Protein AF-0000000070210911 (afdb_homodimer)

Organism: Alternaria alternata (NCBI:txid5599)

InterPro domains:
  IPR029063 S-adenosyl-L-methionine-dependent methyltransferase superfamily [G3DSA:3.40.50.150] (31-317)
  IPR029063 S-adenosyl-L-methionine-dependent methyltransferase superfamily [SSF53335] (9-280)

Solvent-accessible surface area (backbone atoms only — not comparable to full-atom values): 33868 Å² total; per-residue (Å²): 145,77,88,82,74,92,71,76,74,77,74,77,53,94,52,62,47,37,63,28,56,72,50,54,64,66,78,49,45,55,60,80,58,71,30,37,58,71,68,83,62,98,76,73,50,62,48,37,16,32,48,42,33,52,49,52,37,40,43,73,66,55,35,60,65,58,76,82,57,78,90,68,38,23,24,36,40,33,36,48,44,51,46,26,50,64,54,45,65,44,70,42,96,58,71,88,49,80,41,41,58,76,46,59,68,88,62,78,57,55,60,72,51,35,27,38,38,32,22,18,65,45,61,65,22,35,52,52,18,50,57,54,56,66,66,46,75,74,57,89,82,48,46,81,46,79,43,70,39,60,56,34,39,68,89,72,56,50,69,68,60,52,50,52,50,51,54,36,57,73,68,35,75,40,40,37,35,38,24,62,59,38,43,43,48,20,60,77,28,43,56,63,31,53,44,42,33,46,73,73,61,63,21,25,40,36,24,34,41,56,23,32,32,89,78,50,46,71,68,55,49,53,51,46,50,54,52,32,54,75,68,58,22,38,68,76,33,56,40,29,66,66,56,49,51,50,50,44,39,68,68,63,36,47,73,90,40,48,46,78,44,79,48,36,85,27,22,29,41,53,39,20,51,49,47,53,51,50,29,56,48,34,40,58,26,70,47,60,60,67,76,52,52,58,53,28,53,50,27,38,50,30,41,73,69,48,44,48,34,37,28,37,40,29,37,44,115,136,84,86,82,72,92,69,76,73,78,75,76,53,94,54,62,48,37,64,28,56,74,51,54,66,66,77,48,46,55,60,82,57,70,30,36,58,71,68,88,61,97,77,73,49,62,47,38,16,30,47,42,34,53,49,51,38,40,44,74,66,55,36,60,64,56,76,84,57,77,90,68,36,24,25,36,40,32,35,49,42,49,46,27,50,66,55,45,64,45,68,43,96,59,71,87,49,77,40,41,58,76,46,59,67,88,60,81,56,55,59,73,51,35,27,37,38,32,22,18,65,46,58,65,24,34,51,51,18,49,57,52,56,66,66,45,76,74,57,90,81,48,46,80,46,79,43,69,39,61,57,35,37,67,89,71,56,51,71,68,58,52,49,52,51,50,54,37,56,75,68,32,75,40,39,37,36,37,26,62,60,38,43,42,48,21,58,77,28,42,55,63,32,52,43,42,33,44,74,74,59,63,20,24,40,36,22,33,41,56,23,32,32,89,79,50,46,71,69,56,48,54,52,47,49,55,53,32,53,74,69,57,23,37,67,76,31,55,41,30,65,67,55,50,52,52,49,44,40,69,69,63,38,47,72,91,40,48,47,75,44,79,47,33,86,27,22,29,40,56,40,20,52,48,46,52,51,50,29,54,47,34,39,59,27,71,48,58,59,65,75,51,52,59,53,29,54,50,26,38,50,30,42,73,68,47,44,47,36,36,29,36,41,28,36,44,115

Nearest PDB structures (foldseek):
  3bus-assembly1_A  TM=7.664E-01  e=2.076E-11  Lentzea aerocolonigenes
  6uvq-assembly1_A  TM=7.081E-01  e=3.014E-11  Actinomadura melliaura
  3bus-assembly2_B  TM=7.589E-01  e=3.847E-10  Lentzea aerocolonigenes
  5x7f-assembly1_A-2  TM=4.694E-01  e=1.657E-02  Mycobacterium tuberculosis H37Rv
  7yuy-assembly1_F  TM=3.866E-01  e=3.056E+00  Saccharomyces cerevisiae

Radius of gyration: 30.62 Å; Cα contacts (8 Å, |Δi|>4): 1128; chains: 2; bounding box: 69×86×71 Å

Sequence (634 aa):
MKRTQRNEKEKASIYGLQHGRLHLQVPTAMWMNMGYWKSPPASKTLSEACRDLLKAVLAEAGFSNDEGQPQRRRFLLDLGFGCGDQTIYLMSKEPIRACDKDWWDERERCATFDHYIGITKDESQARFASERVEEFKHNKGSTISLFCADASKPTSWNGGLQNSIRLARASSDERWVLALDTAYHFSPSRWPIIEHAYSELEANYMGFDLCLSPTATWTQKTMLRLLTALMGAPWANFSTPQEYRSKLEHVGYKSEAITITDISEHVFAPLALFLTEQDSRLKMVGLGIGRFGVAKTMFSWWGRTGVMRGVIVVAKKMKRTQRNEKEKASIYGLQHGRLHLQVPTAMWMNMGYWKSPPASKTLSEACRDLLKAVLAEAGFSNDEGQPQRRRFLLDLGFGCGDQTIYLMSKEPIRACDKDWWDERERCATFDHYIGITKDESQARFASERVEEFKHNKGSTISLFCADASKPTSWNGGLQNSIRLARASSDERWVLALDTAYHFSPSRWPIIEHAYSELEANYMGFDLCLSPTATWTQKTMLRLLTALMGAPWANFSTPQEYRSKLEHVGYKSEAITITDISEHVFAPLALFLTEQDSRLKMVGLGIGRFGVAKTMFSWWGRTGVMRGVIVVAKK

Secondary structure (DSSP, 8-state):
-------------SSTTGGGGGG---S-----S-----SSPTT--HHHHHHHHHHHHHHHHT-TT-TTS----EEEEEE--TTSHHHHHHH-SS-SSGGGGGT----TT----SEEEEEES-HHHHHHHHHHHHTS---TT-EEEEEES-TT-GGG--HHHHHHHHHHHHT-SEEEEEEES-GGG-SS-SHHHHHHHHHTS--EEEEEEEEE-TT--HHHHHHHHHHHHHTT--GGG---HHHHHHHHHHHT--GGGEEEEE-GGGTHHHHHHHHHHHHHHHHHTT---TTHHHHHHHHHHHHHH--EEEEEEEE--/-------------SSTTGGGGGG---S-----S-----SPPTT--HHHHHHHHHHHHHHHHT-TT-TTS----EEEEEE--TTSHHHHHHH-SS-SSGGGGGT----TT----SEEEEEES-HHHHHHHHHHHHTS---TT-EEEEEES-TT-GGG--HHHHHHHHHHHHT-SEEEEEEES-GGG-SS-SHHHHHHHHHTS--EEEEEEEEE-TT--HHHHHHHHHHHHHTT--GGG---HHHHHHHHHHHT--GGGEEEEE-GGGTHHHHHHHHHHHHHHHHHTT---TTHHHHHHHHHHHHHH--EEEEEEEE--

pLDDT: mean 89.81, std 15.55, range [26.17, 98.88]

Foldseek 3Di:
DPCPDCPPDPPDPPQQQQCVVVVDDPPADDDDALFFFPDDDPDDDRLQRLVVLVVVQCVVQPQQPPPPPDDFAEAEEEEACFLQLVVCQAAPCDDLDPNNVSRDDNCNRHHHHLEYEYEHADPVSQVNNVVSVVSDPHDPRHDYHYDHDQLQCPVPDDPVSVVSLVVSLVPGDAYEYEDERPQQLHPPHNLSNVLCCCPVSVHKYKYKDKEFDPPADPVRLVVVCVVCVVVNGHSVHHHHPVVVLVSNVVSPFDSVQKDKAWSLQRGQCVSLVNQVVVQVVQVSNPGGPPPCVVVSVVSNVCNVPVRMTIIIIITHD/DCPVDDPPDPPDDPQQQQCVVVVDDPPADDDDALFFFPDDDPDDDPLQRLVVLVVVQCVVQPQQPPPPPDPFAEAEEEEACFLCLVVCQAAPCDDLDPNNVSRDDNCNRHHHHLEYEYEHADPVSQVNNVVSVVSDPHDPRHDYHYDHDQLQCPVPDDPVSVVSLVVSLVPGDAYEYEDERPQQLHPPHNLSNVLCCCPPSVHKYKYKDKEFDPPADPVRLVVVCVVCVVVNGHSVHHHHPVVVLVSNVVSPFDSVQKDKAWSLQRGQCVSLVNQVVQQVVQVSNPGGPPPCVVVSVVSNVCNVPVRMTIIIIITHD

Structure (mmCIF, N/CA/C/O backbone):
data_AF-0000000070210911-model_v1
#
loop_
_entity.id
_entity.type
_entity.pdbx_description
1 polymer 'Methyltransferase domain-containing protein'
#
loop_
_atom_site.group_PDB
_atom_site.id
_atom_site.type_symbol
_atom_site.label_atom_id
_atom_site.label_alt_id
_atom_site.label_comp_id
_atom_site.label_asym_id
_atom_site.label_entity_id
_atom_site.label_seq_id
_atom_site.pdbx_PDB_ins_code
_atom_site.Cartn_x
_atom_site.Cartn_y
_atom_site.Cartn_z
_atom_site.occupancy
_atom_site.B_iso_or_equiv
_atom_site.auth_seq_id
_atom_site.auth_comp_id
_atom_site.auth_asym_id
_atom_site.auth_atom_id
_atom_site.pdbx_PDB_model_num
ATOM 1 N N . MET A 1 1 ? 38.5 8.031 31.875 1 26.17 1 MET A N 1
ATOM 2 C CA . MET A 1 1 ? 37.688 6.957 32.406 1 26.17 1 MET A CA 1
ATOM 3 C C . MET A 1 1 ? 36.188 7.289 32.281 1 26.17 1 MET A C 1
ATOM 5 O O . MET A 1 1 ? 35.344 6.594 32.844 1 26.17 1 MET A O 1
ATOM 9 N N . LYS A 1 2 ? 35.844 8.539 31.906 1 26.56 2 LYS A N 1
ATOM 10 C CA . LYS A 1 2 ? 34.875 9.617 32.062 1 26.56 2 LYS A CA 1
ATOM 11 C C . LYS A 1 2 ? 33.562 9.312 31.344 1 26.56 2 LYS A C 1
ATOM 13 O O . LYS A 1 2 ? 32.562 9.977 31.578 1 26.56 2 LYS A O 1
ATOM 18 N N . ARG A 1 3 ? 33.531 8.883 29.922 1 28.56 3 ARG A N 1
ATOM 19 C CA . ARG A 1 3 ? 32.656 9.016 28.766 1 28.56 3 ARG A CA 1
ATOM 20 C C . ARG A 1 3 ? 31.406 8.18 28.938 1 28.56 3 ARG A C 1
ATOM 22 O O . ARG A 1 3 ? 31.422 6.965 28.719 1 28.56 3 ARG A O 1
ATOM 29 N N . THR A 1 4 ? 30.562 8.273 29.984 1 31.56 4 THR A N 1
ATOM 30 C CA . THR A 1 4 ? 29.25 8.031 30.594 1 31.56 4 THR A CA 1
ATOM 31 C C . THR A 1 4 ? 28.141 8.258 29.578 1 31.56 4 THR A C 1
ATOM 33 O O . THR A 1 4 ? 27.781 9.406 29.281 1 31.56 4 THR A O 1
ATOM 36 N N . GLN A 1 5 ? 28.047 7.766 28.203 1 28.34 5 GLN A N 1
ATOM 37 C CA . GLN A 1 5 ? 27.578 8 26.844 1 28.34 5 GLN A CA 1
ATOM 38 C C . GLN A 1 5 ? 26.047 8.117 26.812 1 28.34 5 GLN A C 1
ATOM 40 O O . GLN A 1 5 ? 25.359 7.609 27.703 1 28.34 5 GLN A O 1
ATOM 45 N N . ARG A 1 6 ? 25.328 8.883 25.75 1 29.08 6 ARG A N 1
ATOM 46 C CA . ARG A 1 6 ? 24.078 9.531 25.344 1 29.08 6 ARG A CA 1
ATOM 47 C C . ARG A 1 6 ? 22.953 8.508 25.234 1 29.08 6 ARG A C 1
ATOM 49 O O . ARG A 1 6 ? 22.906 7.73 24.281 1 29.08 6 ARG A O 1
ATOM 56 N N . ASN A 1 7 ? 22.562 7.758 26.203 1 30.14 7 ASN A N 1
ATOM 57 C CA . ASN A 1 7 ? 21.391 6.922 26.484 1 30.14 7 ASN A CA 1
ATOM 58 C C . ASN A 1 7 ? 20.094 7.652 26.188 1 30.14 7 ASN A C 1
ATOM 60 O O . ASN A 1 7 ? 19.047 7.324 26.75 1 30.14 7 ASN A O 1
ATOM 64 N N . GLU A 1 8 ? 20.172 8.984 25.844 1 28.38 8 GLU A N 1
ATOM 65 C CA . GLU A 1 8 ? 18.922 9.719 25.734 1 28.38 8 GLU A CA 1
ATOM 66 C C . GLU A 1 8 ? 17.906 8.953 24.906 1 28.38 8 GLU A C 1
ATOM 68 O O . GLU A 1 8 ? 18.156 8.633 23.734 1 28.38 8 GLU A O 1
ATOM 73 N N . LYS A 1 9 ? 17.094 8.172 25.438 1 34.72 9 LYS A N 1
ATOM 74 C CA . LYS A 1 9 ? 15.852 7.539 25.016 1 34.72 9 LYS A CA 1
ATOM 75 C C . LYS A 1 9 ? 15.117 8.406 24 1 34.72 9 LYS A C 1
ATOM 77 O O . LYS A 1 9 ? 14.734 9.539 24.297 1 34.72 9 LYS A O 1
ATOM 82 N N . GLU A 1 10 ? 15.391 8.516 22.672 1 33.06 10 GLU A N 1
ATOM 83 C CA . GLU A 1 10 ? 14.609 8.977 21.531 1 33.06 10 GLU A CA 1
ATOM 84 C C . GLU A 1 10 ? 13.109 8.859 21.812 1 33.06 10 GLU A C 1
ATOM 86 O O . GLU A 1 10 ? 12.57 7.758 21.891 1 33.06 10 GLU A O 1
ATOM 91 N N . LYS A 1 11 ? 12.484 9.531 22.594 1 37.16 11 LYS A N 1
ATOM 92 C CA . LYS A 1 11 ? 11.047 9.664 22.812 1 37.16 11 LYS A CA 1
ATOM 93 C C . LYS A 1 11 ? 10.273 9.469 21.516 1 37.16 11 LYS A C 1
ATOM 95 O O . LYS A 1 11 ? 10.453 10.227 20.547 1 37.16 11 LYS A O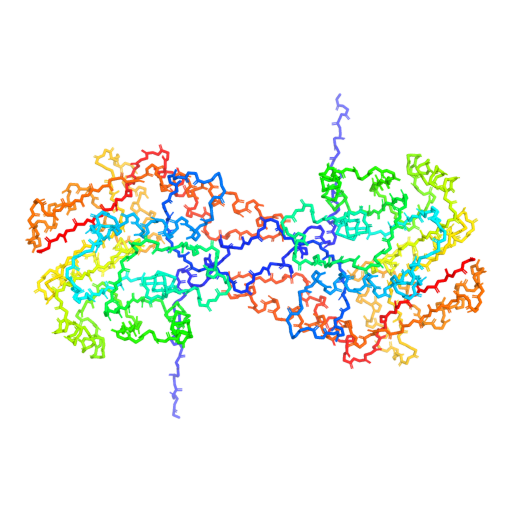 1
ATOM 100 N N . ALA A 1 12 ? 9.773 8.289 21.266 1 41.09 12 ALA A N 1
ATOM 101 C CA . ALA A 1 12 ? 8.93 7.707 20.219 1 41.09 12 ALA A CA 1
ATOM 102 C C . ALA A 1 12 ? 7.875 8.703 19.75 1 41.09 12 ALA A C 1
ATOM 104 O O . ALA A 1 12 ? 7.047 9.156 20.531 1 41.09 12 ALA A O 1
ATOM 105 N N . SER A 1 13 ? 8.117 9.625 18.906 1 50.22 13 SER A N 1
ATOM 106 C CA . SER A 1 13 ? 7.141 10.523 18.297 1 50.22 13 SER A CA 1
ATOM 107 C C . SER A 1 13 ? 5.809 9.812 18.062 1 50.22 13 SER A C 1
ATOM 109 O O . SER A 1 13 ? 5.773 8.602 17.828 1 50.22 13 SER A O 1
ATOM 111 N N . ILE A 1 14 ? 4.688 10.211 18.625 1 44.97 14 ILE A N 1
ATOM 112 C CA . ILE A 1 14 ? 3.322 9.703 18.531 1 44.97 14 ILE A CA 1
ATOM 113 C C . ILE A 1 14 ? 3.068 9.156 17.125 1 44.97 14 ILE A C 1
ATOM 115 O O . ILE A 1 14 ? 2.424 8.117 16.969 1 44.97 14 ILE A O 1
ATOM 119 N N . TYR A 1 15 ? 3.553 9.781 16.078 1 58.12 15 TYR A N 1
ATOM 120 C CA . TYR A 1 15 ? 3.197 9.312 14.75 1 58.12 15 TYR A CA 1
ATOM 121 C C . TYR A 1 15 ? 4.41 8.734 14.031 1 58.12 15 TYR A C 1
ATOM 123 O O . TYR A 1 15 ? 4.316 7.691 13.383 1 58.12 15 TYR A O 1
ATOM 131 N N . GLY A 1 16 ? 5.578 9.219 14.43 1 77.5 16 GLY A N 1
ATOM 132 C CA . GLY A 1 16 ? 6.68 8.883 13.539 1 77.5 16 GLY A CA 1
ATOM 133 C C . GLY A 1 16 ? 6.281 8.867 12.07 1 77.5 16 GLY A C 1
ATOM 134 O O . GLY A 1 16 ? 5.801 9.867 11.539 1 77.5 16 GLY A O 1
ATOM 135 N N . LEU A 1 17 ? 6.469 7.848 11.359 1 90.38 17 LEU A N 1
ATOM 136 C CA . LEU A 1 17 ? 6.094 7.727 9.953 1 90.38 17 LEU A CA 1
ATOM 137 C C . LEU A 1 17 ? 5.02 6.66 9.766 1 90.38 17 LEU A C 1
ATOM 139 O O . LEU A 1 17 ? 4.66 6.324 8.641 1 90.38 17 LEU A O 1
ATOM 143 N N . GLN A 1 18 ? 4.406 6.23 10.891 1 92.69 18 GLN A N 1
ATOM 144 C CA . GLN A 1 18 ? 3.516 5.078 10.859 1 92.69 18 GLN A CA 1
ATOM 145 C C . GLN A 1 18 ? 2.188 5.43 10.195 1 92.69 18 GLN A C 1
ATOM 147 O O . GLN A 1 18 ? 1.46 4.543 9.742 1 92.69 18 GLN A O 1
ATOM 152 N N . HIS A 1 19 ? 1.897 6.758 10.188 1 94.62 19 HIS A N 1
ATOM 153 C CA . HIS A 1 19 ? 0.645 7.156 9.555 1 94.62 19 HIS A CA 1
ATOM 154 C C . HIS A 1 19 ? 0.667 6.867 8.055 1 94.62 19 HIS A C 1
ATOM 156 O O . HIS A 1 19 ? -0.377 6.887 7.402 1 94.62 19 HIS A O 1
ATOM 162 N N . GLY A 1 20 ? 1.852 6.551 7.488 1 95.25 20 GLY A N 1
ATOM 163 C CA . GLY A 1 20 ? 1.948 6.156 6.09 1 95.25 20 GLY A CA 1
ATOM 164 C C . GLY A 1 20 ? 1.041 4.992 5.734 1 95.25 20 GLY A C 1
ATOM 165 O O . GLY A 1 20 ? 0.605 4.867 4.59 1 95.25 20 GLY A O 1
ATOM 166 N N . ARG A 1 21 ? 0.729 4.102 6.73 1 95.75 21 ARG A N 1
ATOM 167 C CA . ARG A 1 21 ? -0.113 2.938 6.484 1 95.75 21 ARG A CA 1
ATOM 168 C C . ARG A 1 21 ? -1.522 3.354 6.078 1 95.75 21 ARG A C 1
ATOM 170 O O . ARG A 1 21 ? -2.219 2.613 5.383 1 95.75 21 ARG A O 1
ATOM 177 N N . LEU A 1 22 ? -1.901 4.59 6.457 1 96.62 22 LEU A N 1
ATOM 178 C CA . LEU A 1 22 ? -3.234 5.082 6.125 1 96.62 22 LEU A CA 1
ATOM 179 C C . LEU A 1 22 ? -3.32 5.461 4.652 1 96.62 22 LEU A C 1
ATOM 181 O O . LEU A 1 22 ? -4.414 5.664 4.121 1 96.62 22 LEU A O 1
ATOM 185 N N . HIS A 1 23 ? -2.174 5.555 3.979 1 96.75 23 HIS A N 1
ATOM 186 C CA . HIS A 1 23 ? -2.133 5.992 2.588 1 96.75 23 HIS A CA 1
ATOM 187 C C . HIS A 1 23 ? -1.908 4.812 1.646 1 96.75 23 HIS A C 1
ATOM 189 O O . HIS A 1 23 ? -1.918 4.98 0.424 1 96.75 23 HIS A O 1
ATOM 195 N N . LEU A 1 24 ? -1.696 3.602 2.207 1 95.88 24 LEU A N 1
ATOM 196 C CA . LEU A 1 24 ? -1.471 2.428 1.371 1 95.88 24 LEU A CA 1
ATOM 197 C C . LEU A 1 24 ? -2.707 2.107 0.538 1 95.88 24 LEU A C 1
ATOM 199 O O . LEU A 1 24 ? -3.834 2.199 1.03 1 95.88 24 LEU A O 1
ATOM 203 N N . GLN A 1 25 ? -2.42 1.71 -0.687 1 92.19 25 GLN A N 1
ATOM 204 C CA . GLN A 1 25 ? -3.52 1.431 -1.605 1 92.19 25 GLN A CA 1
ATOM 205 C C . GLN A 1 25 ? -3.799 -0.067 -1.69 1 92.19 25 GLN A C 1
ATOM 207 O O . GLN A 1 25 ? -2.898 -0.856 -1.983 1 92.19 25 GLN A O 1
ATOM 212 N N . VAL A 1 26 ? -4.988 -0.404 -1.419 1 91.75 26 VAL A N 1
ATOM 213 C CA . VAL A 1 26 ? -5.582 -1.729 -1.578 1 91.75 26 VAL A CA 1
ATOM 214 C C . VAL A 1 26 ? -6.934 -1.609 -2.279 1 91.75 26 VAL A C 1
ATOM 216 O O . VAL A 1 26 ? -7.734 -0.732 -1.95 1 91.75 26 VAL A O 1
ATOM 219 N N . PRO A 1 27 ? -7.238 -2.412 -3.33 1 91 27 PRO A N 1
ATOM 220 C CA . PRO A 1 27 ? -6.621 -3.693 -3.68 1 91 27 PRO A CA 1
ATOM 221 C C . PRO A 1 27 ? -5.309 -3.527 -4.441 1 91 27 PRO A C 1
ATOM 223 O O . PRO A 1 27 ? -5.105 -2.518 -5.121 1 91 27 PRO A O 1
ATOM 226 N N . THR A 1 28 ? -4.477 -4.496 -4.227 1 94.12 28 THR A N 1
ATOM 227 C CA . THR A 1 28 ? -3.203 -4.621 -4.926 1 94.12 28 THR A CA 1
ATOM 228 C C . THR A 1 28 ? -3.193 -5.863 -5.816 1 94.12 28 THR A C 1
ATOM 230 O O . THR A 1 28 ? -4.172 -6.613 -5.852 1 94.12 28 THR A O 1
ATOM 233 N N . ALA A 1 29 ? -2.135 -5.957 -6.684 1 94.75 29 ALA A N 1
ATOM 234 C CA . ALA A 1 29 ? -1.902 -7.246 -7.328 1 94.75 29 ALA A CA 1
ATOM 235 C C . ALA A 1 29 ? -1.839 -8.375 -6.301 1 94.75 29 ALA A C 1
ATOM 237 O O . ALA A 1 29 ? -1.51 -8.141 -5.137 1 94.75 29 ALA A O 1
ATOM 238 N N . MET A 1 30 ? -2.182 -9.516 -6.746 1 95.25 30 MET A N 1
ATOM 239 C CA . MET A 1 30 ? -2.232 -10.625 -5.805 1 95.25 30 MET A CA 1
ATOM 240 C C . MET A 1 30 ? -1.504 -11.844 -6.363 1 95.25 30 MET A C 1
ATOM 242 O O . MET A 1 30 ? -1.752 -12.977 -5.934 1 95.25 30 MET A O 1
ATOM 246 N N . TRP A 1 31 ? -0.707 -11.562 -7.359 1 94.38 31 TRP A N 1
ATOM 247 C CA . TRP A 1 31 ? 0.074 -12.641 -7.961 1 94.38 31 TRP A CA 1
ATOM 248 C C . TRP A 1 31 ? 1.099 -13.188 -6.969 1 94.38 31 TRP A C 1
ATOM 250 O O . TRP A 1 31 ? 1.78 -12.422 -6.285 1 94.38 31 TRP A O 1
ATOM 260 N N . MET A 1 32 ? 1.155 -14.539 -6.82 1 92.31 32 MET A N 1
ATOM 261 C CA . MET A 1 32 ? 2.121 -15.086 -5.871 1 92.31 32 MET A CA 1
ATOM 262 C C . MET A 1 32 ? 2.934 -16.203 -6.512 1 92.31 32 MET A C 1
ATOM 264 O O . MET A 1 32 ? 2.479 -17.359 -6.578 1 92.31 32 MET A O 1
ATOM 268 N N . ASN A 1 33 ? 4.004 -15.938 -7.016 1 95.69 33 ASN A N 1
ATOM 269 C CA . ASN A 1 33 ? 5.062 -16.844 -7.461 1 95.69 33 ASN A CA 1
ATOM 270 C C . ASN A 1 33 ? 6.445 -16.234 -7.211 1 95.69 33 ASN A C 1
ATOM 272 O O . ASN A 1 33 ? 6.562 -15.172 -6.605 1 95.69 33 ASN A O 1
ATOM 276 N N . MET A 1 34 ? 7.449 -16.953 -7.559 1 96.44 34 MET A N 1
ATOM 277 C CA . MET A 1 34 ? 8.812 -16.516 -7.266 1 96.44 34 MET A CA 1
ATOM 278 C C . MET A 1 34 ? 9.273 -15.477 -8.289 1 96.44 34 MET A C 1
ATOM 280 O O . MET A 1 34 ? 10.211 -14.719 -8.023 1 96.44 34 MET A O 1
ATOM 284 N N . GLY A 1 35 ? 8.656 -15.445 -9.453 1 96.75 35 GLY A N 1
ATOM 285 C CA . GLY A 1 35 ? 8.938 -14.406 -10.438 1 96.75 35 GLY A CA 1
ATOM 286 C C . GLY A 1 35 ? 10.188 -14.688 -11.258 1 96.75 35 GLY A C 1
ATOM 287 O O . GLY A 1 35 ? 11.023 -15.508 -10.867 1 96.75 35 GLY A O 1
ATOM 288 N N . TYR A 1 36 ? 10.266 -14.141 -12.406 1 96.81 36 TYR A N 1
ATOM 289 C CA . TYR A 1 36 ? 11.43 -14.078 -13.281 1 96.81 36 TYR A CA 1
ATOM 290 C C . TYR A 1 36 ? 12 -12.664 -13.328 1 96.81 36 TYR A C 1
ATOM 292 O O . TYR A 1 36 ? 11.375 -11.758 -13.891 1 96.81 36 TYR A O 1
ATOM 300 N N . TRP A 1 37 ? 13.242 -12.438 -12.812 1 96.06 37 TRP A N 1
ATOM 301 C CA . TRP A 1 37 ? 13.766 -11.109 -12.5 1 96.06 37 TRP A CA 1
ATOM 302 C C . TRP A 1 37 ? 14.867 -10.719 -13.477 1 96.06 37 TRP A C 1
ATOM 304 O O . TRP A 1 37 ? 15.656 -9.805 -13.203 1 96.06 37 TRP A O 1
ATOM 314 N N . LYS A 1 38 ? 15.352 -11.453 -14.555 1 87.06 38 LYS A N 1
ATOM 315 C CA . LYS A 1 38 ? 16.453 -11.211 -15.492 1 87.06 38 LYS A CA 1
ATOM 316 C C . LYS A 1 38 ? 16.406 -9.781 -16.016 1 87.06 38 LYS A C 1
ATOM 318 O O . LYS A 1 38 ? 17.453 -9.133 -16.125 1 87.06 38 LYS A O 1
ATOM 323 N N . SER A 1 39 ? 15.555 -9.211 -16.828 1 65.38 39 SER A N 1
ATOM 324 C CA . SER A 1 39 ? 15.672 -7.965 -17.578 1 65.38 39 SER A CA 1
ATOM 325 C C . SER A 1 39 ? 15.469 -6.754 -16.672 1 65.38 39 SER A C 1
ATOM 327 O O . SER A 1 39 ? 14.742 -6.824 -15.68 1 65.38 39 SER A O 1
ATOM 329 N N . PRO A 1 40 ? 16.312 -5.777 -17.141 1 56.41 40 PRO A N 1
ATOM 330 C CA . PRO A 1 40 ? 16.094 -4.449 -16.562 1 56.41 40 PRO A CA 1
ATOM 331 C C . PRO A 1 40 ? 14.641 -4 -16.625 1 56.41 40 PRO A C 1
ATOM 333 O O . PRO A 1 40 ? 13.859 -4.551 -17.391 1 56.41 40 PRO A O 1
ATOM 336 N N . PRO A 1 41 ? 14.219 -3.158 -15.789 1 53.38 41 PRO A N 1
ATOM 337 C CA . PRO A 1 41 ? 14.602 -2.016 -14.961 1 53.38 41 PRO A CA 1
ATOM 338 C C . PRO A 1 41 ? 14.984 -2.422 -13.539 1 53.38 41 PRO A C 1
ATOM 340 O O . PRO A 1 41 ? 14.602 -3.5 -13.078 1 53.38 41 PRO A O 1
ATOM 343 N N . ALA A 1 42 ? 15.891 -1.827 -13.031 1 51.44 42 ALA A N 1
ATOM 344 C CA . ALA A 1 42 ? 16.406 -1.815 -11.664 1 51.44 42 ALA A CA 1
ATOM 345 C C . ALA A 1 42 ? 15.273 -1.931 -10.648 1 51.44 42 ALA A C 1
ATOM 347 O O . ALA A 1 42 ? 15.461 -2.467 -9.555 1 51.44 42 ALA A O 1
ATOM 348 N N . SER A 1 43 ? 13.938 -1.632 -11.062 1 63.53 43 SER A N 1
ATOM 349 C CA . SER A 1 43 ? 12.906 -1.516 -10.031 1 63.53 43 SER A CA 1
ATOM 350 C C . SER A 1 43 ? 11.68 -2.346 -10.391 1 63.53 43 SER A C 1
ATOM 352 O O . SER A 1 43 ? 10.555 -1.855 -10.32 1 63.53 43 SER A O 1
ATOM 354 N N . LYS A 1 44 ? 11.828 -3.699 -10.648 1 86.06 44 LYS A N 1
ATOM 355 C CA . LYS A 1 44 ? 10.711 -4.574 -11 1 86.06 44 LYS A CA 1
ATOM 356 C C . LYS A 1 44 ? 9.875 -4.914 -9.766 1 86.06 44 LYS A C 1
ATOM 358 O O . LYS A 1 44 ? 10.414 -5.195 -8.695 1 86.06 44 LYS A O 1
ATOM 363 N N . THR A 1 45 ? 8.547 -4.762 -10.008 1 92.94 45 THR A N 1
ATOM 364 C CA . THR A 1 45 ? 7.641 -5.176 -8.945 1 92.94 45 THR A CA 1
ATOM 365 C C . THR A 1 45 ? 7.484 -6.695 -8.93 1 92.94 45 THR A C 1
ATOM 367 O O . THR A 1 45 ? 7.844 -7.371 -9.898 1 92.94 45 THR A O 1
ATOM 370 N N . LEU A 1 46 ? 7.043 -7.246 -7.906 1 96.06 46 LEU A N 1
ATOM 371 C CA . LEU A 1 46 ? 6.805 -8.68 -7.801 1 96.06 46 LEU A CA 1
ATOM 372 C C . LEU A 1 46 ? 5.805 -9.141 -8.859 1 96.06 46 LEU A C 1
ATOM 374 O O . LEU A 1 46 ? 6.004 -10.18 -9.5 1 96.06 46 LEU A O 1
ATOM 378 N N . SER A 1 47 ? 4.715 -8.375 -9.023 1 96.12 47 SER A N 1
ATOM 379 C CA . SER A 1 47 ? 3.701 -8.773 -9.992 1 96.12 47 SER A CA 1
ATOM 380 C C . SER A 1 47 ? 4.262 -8.781 -11.414 1 96.12 47 SER A C 1
ATOM 382 O O . SER A 1 47 ? 3.914 -9.648 -12.219 1 96.12 47 SER A O 1
ATOM 384 N N . GLU A 1 48 ? 5.109 -7.832 -11.742 1 94.69 48 GLU A N 1
ATOM 385 C CA . GLU A 1 48 ? 5.773 -7.836 -13.047 1 94.69 48 GLU A CA 1
ATOM 386 C C . GLU A 1 48 ? 6.66 -9.07 -13.203 1 94.69 48 GLU A C 1
ATOM 388 O O . GLU A 1 48 ? 6.699 -9.68 -14.273 1 94.69 48 GLU A O 1
ATOM 393 N N . ALA A 1 49 ? 7.414 -9.352 -12.156 1 96.19 49 ALA A N 1
ATOM 394 C CA . ALA A 1 49 ? 8.273 -10.531 -12.203 1 96.19 49 ALA A CA 1
ATOM 395 C C . ALA A 1 49 ? 7.449 -11.805 -12.391 1 96.19 49 ALA A C 1
ATOM 397 O O . ALA A 1 49 ? 7.859 -12.719 -13.109 1 96.19 49 ALA A O 1
ATOM 398 N N . CYS A 1 50 ? 6.309 -11.898 -11.688 1 96.5 50 CYS A N 1
ATOM 399 C CA . CYS A 1 50 ? 5.418 -13.047 -11.812 1 96.5 50 CYS A CA 1
ATOM 400 C C . CYS A 1 50 ? 4.891 -13.172 -13.234 1 96.5 50 CYS A C 1
ATOM 402 O O . CYS A 1 50 ? 4.875 -14.266 -13.805 1 96.5 50 CYS A O 1
ATOM 404 N N . ARG A 1 51 ? 4.477 -12.078 -13.82 1 95.31 51 ARG A N 1
ATOM 405 C CA . ARG A 1 51 ? 4.062 -12.055 -15.219 1 95.31 51 ARG A CA 1
ATOM 406 C C . ARG A 1 51 ? 5.18 -12.555 -16.125 1 95.31 51 ARG A C 1
ATOM 408 O O . ARG A 1 51 ? 4.945 -13.383 -17.016 1 95.31 51 ARG A O 1
ATOM 415 N N . ASP A 1 52 ? 6.344 -12.047 -15.867 1 94.56 52 ASP A N 1
ATOM 416 C CA . ASP A 1 52 ? 7.48 -12.406 -16.703 1 94.56 52 ASP A CA 1
ATOM 417 C C . ASP A 1 52 ? 7.816 -13.891 -16.578 1 94.56 52 ASP A C 1
ATOM 419 O O . ASP A 1 52 ? 8.273 -14.508 -17.547 1 94.56 52 ASP A O 1
ATOM 423 N N . LEU A 1 53 ? 7.617 -14.438 -15.398 1 96.38 53 LEU A N 1
ATOM 424 C CA . LEU A 1 53 ? 7.816 -15.875 -15.234 1 96.38 53 LEU A CA 1
ATOM 425 C C . LEU A 1 53 ? 6.836 -16.656 -16.109 1 96.38 53 LEU A C 1
ATOM 427 O O . LEU A 1 53 ? 7.227 -17.609 -16.781 1 96.38 53 LEU A O 1
ATOM 431 N N . LEU A 1 54 ? 5.562 -16.266 -16.094 1 96.38 54 LEU A N 1
ATOM 432 C CA . LEU A 1 54 ? 4.57 -16.906 -16.953 1 96.38 54 LEU A CA 1
ATOM 433 C C . LEU A 1 54 ? 4.969 -16.781 -18.422 1 96.38 54 LEU A C 1
ATOM 435 O O . LEU A 1 54 ? 4.922 -17.766 -19.156 1 96.38 54 LEU A O 1
ATOM 439 N N . LYS A 1 55 ? 5.418 -15.648 -18.797 1 94.75 55 LYS A N 1
ATOM 440 C CA . LYS A 1 55 ? 5.82 -15.414 -20.188 1 94.75 55 LYS A CA 1
ATOM 441 C C . LYS A 1 55 ? 7 -16.297 -20.562 1 94.75 55 LYS A C 1
ATOM 443 O O . LYS A 1 55 ? 7.066 -16.797 -21.688 1 94.75 55 LYS A O 1
ATOM 448 N N . ALA A 1 56 ? 7.918 -16.406 -19.641 1 94.88 56 ALA A N 1
ATOM 449 C CA . ALA A 1 56 ? 9.07 -17.266 -19.906 1 94.88 56 ALA A CA 1
ATOM 450 C C . ALA A 1 56 ? 8.641 -18.703 -20.125 1 94.88 56 ALA A C 1
ATOM 452 O O . ALA A 1 56 ? 9.148 -19.391 -21.031 1 94.88 56 ALA A O 1
ATOM 453 N N . VAL A 1 57 ? 7.711 -19.156 -19.359 1 97 57 VAL A N 1
ATOM 454 C CA . VAL A 1 57 ? 7.203 -20.516 -19.5 1 97 57 VAL A CA 1
ATOM 455 C C . VAL A 1 57 ? 6.492 -20.672 -20.844 1 97 57 VAL A C 1
ATOM 457 O O . VAL A 1 57 ? 6.723 -21.641 -21.562 1 97 57 VAL A O 1
ATOM 460 N N . LEU A 1 58 ? 5.664 -19.703 -21.188 1 95.75 58 LEU A N 1
ATOM 461 C CA . LEU A 1 58 ? 4.934 -19.75 -22.453 1 95.75 58 LEU A CA 1
ATOM 462 C C . LEU A 1 58 ? 5.895 -19.719 -23.641 1 95.75 58 LEU A C 1
ATOM 464 O O . LEU A 1 58 ? 5.695 -20.438 -24.625 1 95.75 58 LEU A O 1
ATOM 468 N N . ALA A 1 59 ? 6.891 -18.938 -23.5 1 93.94 59 ALA A N 1
ATOM 469 C CA . ALA A 1 59 ? 7.883 -18.859 -24.562 1 93.94 59 ALA A CA 1
ATOM 470 C C . ALA A 1 59 ? 8.578 -20.203 -24.766 1 93.94 59 ALA A C 1
ATOM 472 O O . ALA A 1 59 ? 8.734 -20.656 -25.906 1 93.94 59 ALA A O 1
ATOM 473 N N . GLU A 1 60 ? 8.984 -20.797 -23.688 1 95.44 60 GLU A N 1
ATOM 474 C CA . GLU A 1 60 ? 9.625 -22.109 -23.766 1 95.44 60 GLU A CA 1
ATOM 475 C C . GLU A 1 60 ? 8.688 -23.141 -24.359 1 95.44 60 GLU A C 1
ATOM 477 O O . GLU A 1 60 ? 9.125 -24.094 -25.016 1 95.44 60 GLU A O 1
ATOM 482 N N . ALA A 1 61 ? 7.379 -22.953 -24.062 1 95.69 61 ALA A N 1
ATOM 483 C CA . ALA A 1 61 ? 6.367 -23.875 -24.562 1 95.69 61 ALA A CA 1
ATOM 484 C C . ALA A 1 61 ? 6.074 -23.625 -26.031 1 95.69 61 ALA A C 1
ATOM 486 O O . ALA A 1 61 ? 5.352 -24.406 -26.672 1 95.69 61 ALA A O 1
ATOM 487 N N . GLY A 1 62 ? 6.5 -22.5 -26.641 1 91.56 62 GLY A N 1
ATOM 488 C CA . GLY A 1 62 ? 6.395 -22.266 -28.078 1 91.56 62 GLY A CA 1
ATOM 489 C C . GLY A 1 62 ? 5.277 -21.312 -28.438 1 91.56 62 GLY A C 1
ATOM 490 O O . GLY A 1 62 ? 4.914 -21.188 -29.609 1 91.56 62 GLY A O 1
ATOM 491 N N . PHE A 1 63 ? 4.684 -20.594 -27.5 1 89.62 63 PHE A N 1
ATOM 492 C CA . PHE A 1 63 ? 3.561 -19.703 -27.766 1 89.62 63 PHE A CA 1
ATOM 493 C C . PHE A 1 63 ? 4.047 -18.375 -28.328 1 89.62 63 PHE A C 1
ATOM 495 O O . PHE A 1 63 ? 3.264 -17.609 -28.891 1 89.62 63 PHE A O 1
ATOM 502 N N . SER A 1 64 ? 5.191 -17.875 -28.156 1 72.81 64 SER A N 1
ATOM 503 C CA . SER A 1 64 ? 5.68 -16.578 -28.641 1 72.81 64 SER A CA 1
ATOM 504 C C . SER A 1 64 ? 5.617 -16.5 -30.156 1 72.81 64 SER A C 1
ATOM 506 O O . SER A 1 64 ? 5.582 -15.406 -30.734 1 72.81 64 SER A O 1
ATOM 508 N N . ASN A 1 65 ? 5.582 -17.453 -30.812 1 61.44 65 ASN A N 1
ATOM 509 C CA . ASN A 1 65 ? 5.68 -17.5 -32.281 1 61.44 65 ASN A CA 1
ATOM 510 C C . ASN A 1 65 ? 4.344 -17.875 -32.906 1 61.44 65 ASN A C 1
ATOM 512 O O . ASN A 1 65 ? 4.297 -18.266 -34.094 1 61.44 65 ASN A O 1
ATOM 516 N N . ASP A 1 66 ? 3.316 -17.734 -32.188 1 58.28 66 ASP A N 1
ATOM 517 C CA . ASP A 1 66 ? 2.047 -18.266 -32.688 1 58.28 66 ASP A CA 1
ATOM 518 C C . ASP A 1 66 ? 1.461 -17.359 -33.781 1 58.28 66 ASP A C 1
ATOM 520 O O . ASP A 1 66 ? 0.343 -17.594 -34.25 1 58.28 66 ASP A O 1
ATOM 524 N N . GLU A 1 67 ? 2.293 -16.391 -34.281 1 52.72 67 GLU A N 1
ATOM 525 C CA . GLU A 1 67 ? 1.789 -15.594 -35.406 1 52.72 67 GLU A CA 1
ATOM 526 C C . GLU A 1 67 ? 1.595 -16.453 -36.656 1 52.72 67 GLU A C 1
ATOM 528 O O . GLU A 1 67 ? 2.494 -17.203 -37.031 1 52.72 67 GLU A O 1
ATOM 533 N N . GLY A 1 68 ? 0.377 -16.672 -37.188 1 52.44 68 GLY A N 1
ATOM 534 C CA . GLY A 1 68 ? 0.122 -17.188 -38.531 1 52.44 68 GLY A CA 1
ATOM 535 C C . GLY A 1 68 ? -0.456 -18.594 -38.5 1 52.44 68 GLY A C 1
ATOM 536 O O . GLY A 1 68 ? -0.689 -19.188 -39.562 1 52.44 68 GLY A O 1
ATOM 537 N N . GLN A 1 69 ? -0.283 -19.312 -37.344 1 53.94 69 GLN A N 1
ATOM 538 C CA . GLN A 1 69 ? -0.78 -20.672 -37.469 1 53.94 69 GLN A CA 1
ATOM 539 C C . GLN A 1 69 ? -2.305 -20.703 -37.438 1 53.94 69 GLN A C 1
ATOM 541 O O . GLN A 1 69 ? -2.943 -19.828 -36.875 1 53.94 69 GLN A O 1
ATOM 546 N N . PRO A 1 70 ? -2.785 -21.516 -38.375 1 56.97 70 PRO A N 1
ATOM 547 C CA . PRO A 1 70 ? -4.242 -21.672 -38.344 1 56.97 70 PRO A CA 1
ATOM 548 C C . PRO A 1 70 ? -4.801 -21.75 -36.938 1 56.97 70 PRO A C 1
ATOM 550 O O . PRO A 1 70 ? -4.113 -22.203 -36 1 56.97 70 PRO A O 1
ATOM 553 N N . GLN A 1 71 ? -5.914 -21.109 -36.594 1 66.62 71 GLN A N 1
ATOM 554 C CA . GLN A 1 71 ? -6.555 -20.828 -35.312 1 66.62 71 GLN A CA 1
ATOM 555 C C . GLN A 1 71 ? -6.871 -22.125 -34.562 1 66.62 71 GLN A C 1
ATOM 557 O O . GLN A 1 71 ? -7.898 -22.766 -34.844 1 66.62 71 GLN A O 1
ATOM 562 N N . ARG A 1 72 ? -5.836 -22.859 -33.969 1 84.44 72 ARG A N 1
ATOM 563 C CA . ARG A 1 72 ? -6.082 -24.016 -33.125 1 84.44 72 ARG A CA 1
ATOM 564 C C . ARG A 1 72 ? -6.797 -23.625 -31.844 1 84.44 72 ARG A C 1
ATOM 566 O O . ARG A 1 72 ? -6.449 -22.625 -31.219 1 84.44 72 ARG A O 1
ATOM 573 N N . ARG A 1 73 ? -7.883 -24.422 -31.688 1 92.25 73 ARG A N 1
ATOM 574 C CA . ARG A 1 73 ? -8.562 -24.25 -30.406 1 92.25 73 ARG A CA 1
ATOM 575 C C . ARG A 1 73 ? -7.758 -24.859 -29.281 1 92.25 73 ARG A C 1
ATOM 577 O O . ARG A 1 73 ? -7.34 -26.016 -29.359 1 92.25 73 ARG A O 1
ATOM 584 N N . ARG A 1 74 ? -7.551 -24.078 -28.297 1 94.62 74 ARG A N 1
ATOM 585 C CA . ARG A 1 74 ? -6.664 -24.516 -27.219 1 94.62 74 ARG A CA 1
ATOM 586 C C . ARG A 1 74 ? -7.406 -24.594 -25.891 1 94.62 74 ARG A C 1
ATOM 588 O O . ARG A 1 74 ? -8.219 -23.719 -25.578 1 94.62 74 ARG A O 1
ATOM 595 N N . PHE A 1 75 ? -7.102 -25.719 -25.234 1 97.31 75 PHE A N 1
ATOM 596 C CA . PHE A 1 75 ? -7.578 -25.938 -23.875 1 97.31 75 PHE A CA 1
ATOM 597 C C . PHE A 1 75 ? -6.426 -25.875 -22.891 1 97.31 75 PHE A C 1
ATOM 599 O O . PHE A 1 75 ? -5.395 -26.516 -23.078 1 97.31 75 PHE A O 1
ATOM 606 N N . LEU A 1 76 ? -6.617 -25.016 -21.797 1 98.06 76 LEU A N 1
ATOM 607 C CA . LEU A 1 76 ? -5.629 -24.922 -20.734 1 98.06 76 LEU A CA 1
ATOM 608 C C . LEU A 1 76 ? -6.219 -25.375 -19.406 1 98.06 76 LEU A C 1
ATOM 610 O O . LEU A 1 76 ? -7.25 -24.859 -18.969 1 98.06 76 LEU A O 1
ATOM 614 N N . LEU A 1 77 ? -5.609 -26.391 -18.828 1 98.81 77 LEU A N 1
ATOM 615 C CA . LEU A 1 77 ? -5.832 -26.719 -17.422 1 98.81 77 LEU A CA 1
ATOM 616 C C . LEU A 1 77 ? -4.75 -26.094 -16.547 1 98.81 77 LEU A C 1
ATOM 618 O O . LEU A 1 77 ? -3.582 -26.5 -16.625 1 98.81 77 LEU A O 1
ATOM 622 N N . ASP A 1 78 ? -5.105 -25.125 -15.758 1 98.69 78 ASP A N 1
ATOM 623 C CA . ASP A 1 78 ? -4.188 -24.359 -14.93 1 98.69 78 ASP A CA 1
ATOM 624 C C . ASP A 1 78 ? -4.219 -24.844 -13.484 1 98.69 78 ASP A C 1
ATOM 626 O O . ASP A 1 78 ? -5.215 -24.656 -12.773 1 98.69 78 ASP A O 1
ATOM 630 N N . LEU A 1 79 ? -3.117 -25.438 -13.047 1 98.69 79 LEU A N 1
ATOM 631 C CA . LEU A 1 79 ? -3.023 -26.031 -11.719 1 98.69 79 LEU A CA 1
ATOM 632 C C . LEU A 1 79 ? -2.465 -25.031 -10.711 1 98.69 79 LEU A C 1
ATOM 634 O O . LEU A 1 79 ? -1.271 -24.719 -10.734 1 98.69 79 LEU A O 1
ATOM 638 N N . GLY A 1 80 ? -3.281 -24.547 -9.82 1 97.5 80 GLY A N 1
ATOM 639 C CA . GLY A 1 80 ? -2.855 -23.578 -8.828 1 97.5 80 GLY A CA 1
ATOM 640 C C . GLY A 1 80 ? -2.883 -22.141 -9.344 1 97.5 80 GLY A C 1
ATOM 641 O O . GLY A 1 80 ? -1.86 -21.453 -9.336 1 97.5 80 GLY A O 1
ATOM 642 N N . PHE A 1 81 ? -4.133 -21.719 -9.703 1 97.44 81 PHE A N 1
ATOM 643 C CA . PHE A 1 81 ? -4.23 -20.391 -10.32 1 97.44 81 PHE A CA 1
ATOM 644 C C . PHE A 1 81 ? -4.188 -19.297 -9.266 1 97.44 81 PHE A C 1
ATOM 646 O O . PHE A 1 81 ? -4.137 -18.109 -9.594 1 97.44 81 PHE A O 1
ATOM 653 N N . GLY A 1 82 ? -4.199 -19.625 -7.977 1 96.44 82 GLY A N 1
ATOM 654 C CA . GLY A 1 82 ? -4.105 -18.656 -6.898 1 96.44 82 GLY A CA 1
ATOM 655 C C . GLY A 1 82 ? -5.203 -17.609 -6.941 1 96.44 82 GLY A C 1
ATOM 656 O O . GLY A 1 82 ? -6.387 -17.938 -7.016 1 96.44 82 GLY A O 1
ATOM 657 N N . CYS A 1 83 ? -4.809 -16.391 -6.93 1 96.06 83 CYS A N 1
ATOM 658 C CA . CYS A 1 83 ? -5.781 -15.305 -6.855 1 96.06 83 CYS A CA 1
ATOM 659 C C . CYS A 1 83 ? -6.234 -14.883 -8.25 1 96.06 83 CYS A C 1
ATOM 661 O O . CYS A 1 83 ? -6.883 -13.844 -8.406 1 96.06 83 CYS A O 1
ATOM 663 N N . GLY A 1 84 ? -5.832 -15.531 -9.258 1 95.88 84 GLY A N 1
ATOM 664 C CA . GLY A 1 84 ? -6.422 -15.375 -10.57 1 95.88 84 GLY A CA 1
ATOM 665 C C . GLY A 1 84 ? -5.684 -14.383 -11.445 1 95.88 84 GLY A C 1
ATOM 666 O O . GLY A 1 84 ? -6.133 -14.062 -12.547 1 95.88 84 GLY A O 1
ATOM 667 N N . ASP A 1 85 ? -4.5 -13.883 -11.023 1 96.06 85 ASP A N 1
ATOM 668 C CA . ASP A 1 85 ? -3.76 -12.922 -11.836 1 96.06 85 ASP A CA 1
ATOM 669 C C . ASP A 1 85 ? -3.328 -13.547 -13.164 1 96.06 85 ASP A C 1
ATOM 671 O O . ASP A 1 85 ? -3.465 -12.922 -14.219 1 96.06 85 ASP A O 1
ATOM 675 N N . GLN A 1 86 ? -2.838 -14.742 -13.141 1 95.75 86 GLN A N 1
ATOM 676 C CA . GLN A 1 86 ? -2.443 -15.398 -14.383 1 95.75 86 GLN A CA 1
ATOM 677 C C . GLN A 1 86 ? -3.66 -15.734 -15.242 1 95.75 86 GLN A C 1
ATOM 679 O O . GLN A 1 86 ? -3.58 -15.727 -16.469 1 95.75 86 GLN A O 1
ATOM 684 N N . THR A 1 87 ? -4.801 -16.031 -14.609 1 95.25 87 THR A N 1
ATOM 685 C CA . THR A 1 87 ? -6.047 -16.25 -15.344 1 95.25 87 THR A CA 1
ATOM 686 C C . THR A 1 87 ? -6.414 -15.008 -16.156 1 95.25 87 THR A C 1
ATOM 688 O O . THR A 1 87 ? -6.691 -15.109 -17.344 1 95.25 87 THR A O 1
ATOM 691 N N . ILE A 1 88 ? -6.367 -13.883 -15.492 1 92.81 88 ILE A N 1
ATOM 692 C CA . ILE A 1 88 ? -6.727 -12.625 -16.125 1 92.81 88 ILE A CA 1
ATOM 693 C C . ILE A 1 88 ? -5.734 -12.305 -17.25 1 92.81 88 ILE A C 1
ATOM 695 O O . ILE A 1 88 ? -6.133 -11.922 -18.344 1 92.81 88 ILE A O 1
ATOM 699 N N . TYR A 1 89 ? -4.5 -12.523 -16.984 1 93.38 89 TYR A N 1
ATOM 700 C CA . TYR A 1 89 ? -3.473 -12.227 -17.984 1 93.38 89 TYR A CA 1
ATOM 701 C C . TYR A 1 89 ? -3.67 -13.062 -19.234 1 93.38 89 TYR A C 1
ATOM 703 O O . TYR A 1 89 ? -3.531 -12.555 -20.359 1 93.38 89 TYR A O 1
ATOM 711 N N . LEU A 1 90 ? -4.059 -14.258 -19.094 1 92.69 90 LEU A N 1
ATOM 712 C CA . LEU A 1 90 ? -4.145 -15.195 -20.203 1 92.69 90 LEU A CA 1
ATOM 713 C C . LEU A 1 90 ? -5.461 -15.031 -20.953 1 92.69 90 LEU A C 1
ATOM 715 O O . LEU A 1 90 ? -5.52 -15.242 -22.172 1 92.69 90 LEU A O 1
ATOM 719 N N . MET A 1 91 ? -6.504 -14.578 -20.25 1 91.88 91 MET A N 1
ATOM 720 C CA . MET A 1 91 ? -7.828 -14.742 -20.844 1 91.88 91 MET A CA 1
ATOM 721 C C . MET A 1 91 ? -8.453 -13.391 -21.156 1 91.88 91 MET A C 1
ATOM 723 O O . MET A 1 91 ? -9.391 -13.297 -21.953 1 91.88 91 MET A O 1
ATOM 727 N N . SER A 1 92 ? -7.902 -12.359 -20.484 1 88.75 92 SER A N 1
ATOM 728 C CA . SER A 1 92 ? -8.477 -11.039 -20.734 1 88.75 92 SER A CA 1
ATOM 729 C C . SER A 1 92 ? -7.695 -10.281 -21.797 1 88.75 92 SER A C 1
ATOM 731 O O . SER A 1 92 ? -6.484 -10.477 -21.938 1 88.75 92 SER A O 1
ATOM 733 N N . LYS A 1 93 ? -8.352 -9.352 -22.453 1 86.25 93 LYS A N 1
ATOM 734 C CA . LYS A 1 93 ? -7.695 -8.531 -23.469 1 86.25 93 LYS A CA 1
ATOM 735 C C . LYS A 1 93 ? -7.23 -7.203 -22.875 1 86.25 93 LYS A C 1
ATOM 737 O O . LYS A 1 93 ? -6.469 -6.469 -23.516 1 86.25 93 LYS A O 1
ATOM 742 N N . GLU A 1 94 ? -7.723 -6.965 -21.672 1 88.5 94 GLU A N 1
ATOM 743 C CA . GLU A 1 94 ? -7.391 -5.727 -20.969 1 88.5 94 GLU A CA 1
ATOM 744 C C . GLU A 1 94 ? -7.422 -5.922 -19.453 1 88.5 94 GLU A C 1
ATOM 746 O O . GLU A 1 94 ? -7.984 -6.898 -18.969 1 88.5 94 GLU A O 1
ATOM 751 N N . PRO A 1 95 ? -6.793 -4.98 -18.734 1 90.88 95 PRO A N 1
ATOM 752 C CA . PRO A 1 95 ? -6.941 -5.051 -17.281 1 90.88 95 PRO A CA 1
ATOM 753 C C . PRO A 1 95 ? -8.398 -4.973 -16.828 1 90.88 95 PRO A C 1
ATOM 755 O O . PRO A 1 95 ? -9.195 -4.234 -17.422 1 90.88 95 PRO A O 1
ATOM 758 N N . ILE A 1 96 ? -8.68 -5.711 -15.82 1 89.81 96 ILE A N 1
ATOM 759 C CA . ILE A 1 96 ? -10.055 -5.727 -15.336 1 89.81 96 ILE A CA 1
ATOM 760 C C . ILE A 1 96 ? -10.195 -4.773 -14.156 1 89.81 96 ILE A C 1
ATOM 762 O O . ILE A 1 96 ? -11.258 -4.176 -13.953 1 89.81 96 ILE A O 1
ATOM 766 N N . ARG A 1 97 ? -9.156 -4.695 -13.406 1 91.44 97 ARG A N 1
ATOM 767 C CA . ARG A 1 97 ? -9.117 -3.793 -12.258 1 91.44 97 ARG A CA 1
ATOM 768 C C . ARG A 1 97 ? -7.938 -2.832 -12.359 1 91.44 97 ARG A C 1
ATOM 770 O O . ARG A 1 97 ? -6.984 -3.084 -13.102 1 91.44 97 ARG A O 1
ATOM 777 N N . ALA A 1 98 ? -7.984 -1.758 -11.609 1 89.19 98 ALA A N 1
ATOM 778 C CA . ALA A 1 98 ? -6.926 -0.75 -11.625 1 89.19 98 ALA A CA 1
ATOM 779 C C . ALA A 1 98 ? -5.582 -1.358 -11.234 1 89.19 98 ALA A C 1
ATOM 781 O O . ALA A 1 98 ? -4.547 -1.018 -11.812 1 89.19 98 ALA A O 1
ATOM 782 N N . CYS A 1 99 ? -5.625 -2.262 -10.32 1 90.44 99 CYS A N 1
ATOM 783 C CA . CYS A 1 99 ? -4.391 -2.852 -9.812 1 90.44 99 CYS A CA 1
ATOM 784 C C . CYS A 1 99 ? -3.754 -3.758 -10.859 1 90.44 99 CYS A C 1
ATOM 786 O O . CYS A 1 99 ? -2.568 -4.082 -10.773 1 90.44 99 CYS A O 1
ATOM 788 N N . ASP A 1 100 ? -4.512 -4.184 -11.891 1 92.88 100 ASP A N 1
ATOM 789 C CA . ASP A 1 100 ? -3.967 -5.027 -12.953 1 92.88 100 ASP A CA 1
ATOM 790 C C . ASP A 1 100 ? -2.996 -4.238 -13.836 1 92.88 100 ASP A C 1
ATOM 792 O O . ASP A 1 100 ? -2.135 -4.824 -14.492 1 92.88 100 ASP A O 1
ATOM 796 N N . LYS A 1 101 ? -3.184 -2.939 -13.828 1 90.88 101 LYS A N 1
ATOM 797 C CA . LYS A 1 101 ? -2.34 -2.084 -14.656 1 90.88 101 LYS A CA 1
ATOM 798 C C . LYS A 1 101 ? -0.888 -2.119 -14.188 1 90.88 101 LYS A C 1
ATOM 800 O O . LYS A 1 101 ? 0.027 -1.818 -14.953 1 90.88 101 LYS A O 1
ATOM 805 N N . ASP A 1 102 ? -0.708 -2.51 -12.961 1 86.69 102 ASP A N 1
ATOM 806 C CA . ASP A 1 102 ? 0.626 -2.543 -12.367 1 86.69 102 ASP A CA 1
ATOM 807 C C . ASP A 1 102 ? 1.521 -3.553 -13.086 1 86.69 102 ASP A C 1
ATOM 809 O O . ASP A 1 102 ? 2.742 -3.393 -13.117 1 86.69 102 ASP A O 1
ATOM 813 N N . TRP A 1 103 ? 0.879 -4.605 -13.594 1 92.25 103 TRP A N 1
ATOM 814 C CA . TRP A 1 103 ? 1.703 -5.652 -14.188 1 92.25 103 TRP A CA 1
ATOM 815 C C . TRP A 1 103 ? 1.303 -5.906 -15.641 1 92.25 103 TRP A C 1
ATOM 817 O O . TRP A 1 103 ? 1.902 -6.742 -16.312 1 92.25 103 TRP A O 1
ATOM 827 N N . TRP A 1 104 ? 0.289 -5.188 -16.125 1 92.56 104 TRP A N 1
ATOM 828 C CA . TRP A 1 104 ? -0.185 -5.379 -17.5 1 92.56 104 TRP A CA 1
ATOM 829 C C . TRP A 1 104 ? 0.871 -4.941 -18.5 1 92.56 104 TRP A C 1
ATOM 831 O O . TRP A 1 104 ? 1.542 -3.924 -18.312 1 92.56 104 TRP A O 1
ATOM 841 N N . ASP A 1 105 ? 1.054 -5.691 -19.438 1 89.38 105 ASP A N 1
ATOM 842 C CA . ASP A 1 105 ? 1.915 -5.289 -20.547 1 89.38 105 ASP A CA 1
ATOM 843 C C . ASP A 1 105 ? 1.161 -5.336 -21.875 1 89.38 105 ASP A C 1
ATOM 845 O O . ASP A 1 105 ? -0.054 -5.539 -21.891 1 89.38 105 ASP A O 1
ATOM 849 N N . GLU A 1 106 ? 1.648 -4.93 -22.953 1 78.62 106 GLU A N 1
ATOM 850 C CA . GLU A 1 106 ? 0.979 -4.844 -24.25 1 78.62 106 GLU A CA 1
ATOM 851 C C . GLU A 1 106 ? 0.584 -6.227 -24.75 1 78.62 106 GLU A C 1
ATOM 853 O O . GLU A 1 106 ? -0.247 -6.348 -25.656 1 78.62 106 GLU A O 1
ATOM 858 N N . ARG A 1 107 ? 0.926 -7.285 -24.094 1 70.94 107 ARG A N 1
ATOM 859 C CA . ARG A 1 107 ? 0.561 -8.672 -24.375 1 70.94 107 ARG A CA 1
ATOM 860 C C . ARG A 1 107 ? 0.736 -9.008 -25.844 1 70.94 107 ARG A C 1
ATOM 862 O O . ARG A 1 107 ? -0.112 -9.672 -26.438 1 70.94 107 ARG A O 1
ATOM 869 N N . GLU A 1 108 ? 1.689 -8.273 -26.422 1 63.22 108 GLU A N 1
ATOM 870 C CA . GLU A 1 108 ? 1.982 -8.633 -27.797 1 63.22 108 GLU A CA 1
ATOM 871 C C . GLU A 1 108 ? 2.43 -10.086 -27.906 1 63.22 108 GLU A C 1
ATOM 873 O O . GLU A 1 108 ? 3.324 -10.523 -27.188 1 63.22 108 GLU A O 1
ATOM 878 N N . ARG A 1 109 ? 1.615 -11.023 -28.531 1 60.25 109 ARG A N 1
ATOM 879 C CA . ARG A 1 109 ? 1.944 -12.414 -28.812 1 60.25 109 ARG A CA 1
ATOM 880 C C . ARG A 1 109 ? 1.684 -13.297 -27.609 1 60.25 109 ARG A C 1
ATOM 882 O O . ARG A 1 109 ? 2.443 -14.227 -27.328 1 60.25 109 ARG A O 1
ATOM 889 N N . CYS A 1 110 ? 0.817 -12.844 -26.797 1 73.19 110 CYS A N 1
ATOM 890 C CA . CYS A 1 110 ? 0.459 -13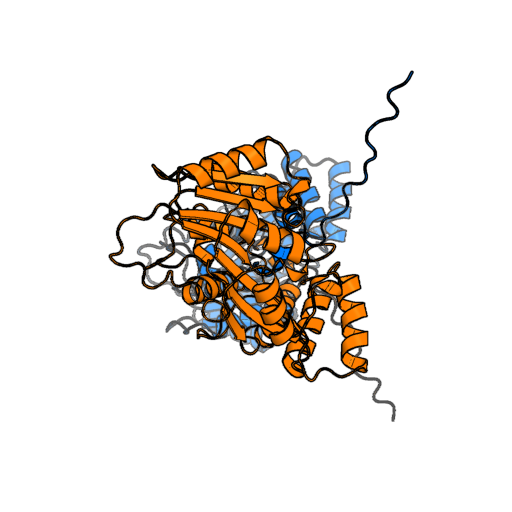.688 -25.672 1 73.19 110 CYS A CA 1
ATOM 891 C C . CYS A 1 110 ? -0.397 -14.867 -26.109 1 73.19 110 CYS A C 1
ATOM 893 O O . CYS A 1 110 ? -1.079 -14.797 -27.141 1 73.19 110 CYS A O 1
ATOM 895 N N . ALA A 1 111 ? -0.141 -15.961 -25.453 1 76.25 111 ALA A N 1
ATOM 896 C CA . ALA A 1 111 ? -0.951 -17.141 -25.719 1 76.25 111 ALA A CA 1
ATOM 897 C C . ALA A 1 111 ? -2.428 -16.875 -25.438 1 76.25 111 ALA A C 1
ATOM 899 O O . ALA A 1 111 ? -2.764 -16.109 -24.531 1 76.25 111 ALA A O 1
ATOM 900 N N . THR A 1 112 ? -3.195 -17.344 -26.391 1 77.94 112 THR A N 1
ATOM 901 C CA . THR A 1 112 ? -4.633 -17.297 -26.141 1 77.94 112 THR A CA 1
ATOM 902 C C . THR A 1 112 ? -5.215 -18.703 -26.062 1 77.94 112 THR A C 1
ATOM 904 O O . THR A 1 112 ? -4.805 -19.594 -26.797 1 77.94 112 THR A O 1
ATOM 907 N N . PHE A 1 113 ? -6.098 -18.875 -25.094 1 91.56 113 PHE A N 1
ATOM 908 C CA . PHE A 1 113 ? -6.773 -20.156 -24.906 1 91.56 113 PHE A CA 1
ATOM 909 C C . PHE A 1 113 ? -8.281 -20 -25.078 1 91.56 113 PHE A C 1
ATOM 911 O O . PHE A 1 113 ? -8.867 -19.016 -24.641 1 91.56 113 PHE A O 1
ATOM 918 N N . ASP A 1 114 ? -8.867 -20.969 -25.766 1 92.81 114 ASP A N 1
ATOM 919 C CA . ASP A 1 114 ? -10.312 -20.984 -25.984 1 92.81 114 ASP A CA 1
ATOM 920 C C . ASP A 1 114 ? -11.055 -21.453 -24.734 1 92.81 114 ASP A C 1
ATOM 922 O O . ASP A 1 114 ? -12.156 -21 -24.453 1 92.81 114 ASP A O 1
ATOM 926 N N . HIS A 1 115 ? -10.43 -22.438 -24.094 1 95.62 115 HIS A N 1
ATOM 927 C CA . HIS A 1 115 ? -10.977 -22.984 -22.844 1 95.62 115 HIS A CA 1
ATOM 928 C C . HIS A 1 115 ? -9.945 -22.922 -21.719 1 95.62 115 HIS A C 1
ATOM 930 O O . HIS A 1 115 ? -8.836 -23.453 -21.875 1 95.62 115 HIS A O 1
ATOM 936 N N . TYR A 1 116 ? -10.336 -22.25 -20.703 1 96.88 116 TYR A N 1
ATOM 937 C CA . TYR A 1 116 ? -9.5 -22.156 -19.516 1 96.88 116 TYR A CA 1
ATOM 938 C C . TYR A 1 116 ? -10.195 -22.766 -18.297 1 96.88 116 TYR A C 1
ATOM 940 O O . TYR A 1 116 ? -11.281 -22.328 -17.922 1 96.88 116 TYR A O 1
ATOM 948 N N . ILE A 1 117 ? -9.578 -23.766 -17.75 1 98.38 117 ILE A N 1
ATOM 949 C CA . ILE A 1 117 ? -10.062 -24.344 -16.5 1 98.38 117 ILE A CA 1
ATOM 950 C C . ILE A 1 117 ? -8.969 -24.25 -15.43 1 98.38 117 ILE A C 1
ATOM 952 O O . ILE A 1 117 ? -7.867 -24.781 -15.609 1 98.38 117 ILE A O 1
ATOM 956 N N . GLY A 1 118 ? -9.297 -23.547 -14.367 1 98.44 118 GLY A N 1
ATOM 957 C CA . GLY A 1 118 ? -8.344 -23.375 -13.281 1 98.44 118 GLY A CA 1
ATOM 958 C C . GLY A 1 118 ? -8.75 -24.109 -12.016 1 98.44 118 GLY A C 1
ATOM 959 O O . GLY A 1 118 ? -9.938 -24.172 -11.68 1 98.44 118 GLY A O 1
ATOM 960 N N . ILE A 1 119 ? -7.734 -24.641 -11.328 1 98.62 119 ILE A N 1
ATOM 961 C CA . ILE A 1 119 ? -7.953 -25.312 -10.055 1 98.62 119 ILE A CA 1
ATOM 962 C C . ILE A 1 119 ? -7.031 -24.719 -8.992 1 98.62 119 ILE A C 1
ATOM 964 O O . ILE A 1 119 ? -5.836 -24.531 -9.234 1 98.62 119 ILE A O 1
ATOM 968 N N . THR A 1 120 ? -7.535 -24.312 -7.914 1 97.44 120 THR A N 1
ATOM 969 C CA . THR A 1 120 ? -6.73 -23.953 -6.75 1 97.44 120 THR A CA 1
ATOM 970 C C . THR A 1 120 ? -7.332 -24.547 -5.48 1 97.44 120 THR A C 1
ATOM 972 O O . THR A 1 120 ? -8.547 -24.75 -5.395 1 97.44 120 THR A O 1
ATOM 975 N N . LYS A 1 121 ? -6.504 -24.828 -4.5 1 95.56 121 LYS A N 1
ATOM 976 C CA . LYS A 1 121 ? -6.934 -25.516 -3.289 1 95.56 121 LYS A CA 1
ATOM 977 C C . LYS A 1 121 ? -7.449 -24.516 -2.246 1 95.56 121 LYS A C 1
ATOM 979 O O . LYS A 1 121 ? -8.352 -24.844 -1.469 1 95.56 121 LYS A O 1
ATOM 984 N N . ASP A 1 122 ? -6.93 -23.375 -2.156 1 94.19 122 ASP A N 1
ATOM 985 C CA . ASP A 1 122 ? -7.277 -22.375 -1.146 1 94.19 122 ASP A CA 1
ATOM 986 C C . ASP A 1 122 ? -8.617 -21.719 -1.459 1 94.19 122 ASP A C 1
ATOM 988 O O . ASP A 1 122 ? -8.766 -21.062 -2.49 1 94.19 122 ASP A O 1
ATOM 992 N N . GLU A 1 123 ? -9.523 -21.844 -0.555 1 95.25 123 GLU A N 1
ATOM 993 C CA . GLU A 1 123 ? -10.883 -21.375 -0.773 1 95.25 123 GLU A CA 1
ATOM 994 C C . GLU A 1 123 ? -10.93 -19.859 -0.888 1 95.25 123 GLU A C 1
ATOM 996 O O . GLU A 1 123 ? -11.68 -19.312 -1.7 1 95.25 123 GLU A O 1
ATOM 1001 N N . SER A 1 124 ? -10.148 -19.203 -0.069 1 93.75 124 SER A N 1
ATOM 1002 C CA . SER A 1 124 ? -10.125 -17.75 -0.104 1 93.75 124 SER A CA 1
ATOM 1003 C C . SER A 1 124 ? -9.594 -17.234 -1.438 1 93.75 124 SER A C 1
ATOM 1005 O O . SER A 1 124 ? -10.125 -16.266 -1.997 1 93.75 124 SER A O 1
ATOM 1007 N N . GLN A 1 125 ? -8.617 -17.875 -1.937 1 95.38 125 GLN A N 1
ATOM 1008 C CA . GLN A 1 125 ? -8.047 -17.484 -3.223 1 95.38 125 GLN A CA 1
ATOM 1009 C C . GLN A 1 125 ? -9.008 -17.797 -4.367 1 95.38 125 GLN A C 1
ATOM 1011 O O . GLN A 1 125 ? -9.18 -16.984 -5.273 1 95.38 125 GLN A O 1
ATOM 1016 N N . ALA A 1 126 ? -9.633 -18.938 -4.258 1 96.25 126 ALA A N 1
ATOM 1017 C CA . ALA A 1 126 ? -10.602 -19.328 -5.281 1 96.25 126 ALA A CA 1
ATOM 1018 C C . ALA A 1 126 ? -11.742 -18.312 -5.355 1 96.25 126 ALA A C 1
ATOM 1020 O O . ALA A 1 126 ? -12.141 -17.891 -6.445 1 96.25 126 ALA A O 1
ATOM 1021 N N . ARG A 1 127 ? -12.234 -17.953 -4.195 1 94.44 127 ARG A N 1
ATOM 1022 C CA . ARG A 1 127 ? -13.32 -16.984 -4.141 1 94.44 127 ARG A CA 1
ATOM 1023 C C . ARG A 1 127 ? -12.875 -15.633 -4.688 1 94.44 127 ARG A C 1
ATOM 1025 O O . ARG A 1 127 ? -13.594 -15.008 -5.473 1 94.44 127 ARG A O 1
ATOM 1032 N N . PHE A 1 128 ? -11.727 -15.227 -4.281 1 94.31 128 PHE A N 1
ATOM 1033 C CA . PHE A 1 128 ? -11.172 -13.961 -4.742 1 94.31 128 PHE A CA 1
ATOM 1034 C C . PHE A 1 128 ? -11.055 -13.945 -6.262 1 94.31 128 PHE A C 1
ATOM 1036 O O . PHE A 1 128 ? -11.5 -12.992 -6.914 1 94.31 128 PHE A O 1
ATOM 1043 N N . ALA A 1 129 ? -10.516 -14.945 -6.836 1 95.38 129 ALA A N 1
ATOM 1044 C CA . ALA A 1 129 ? -10.32 -15.062 -8.281 1 95.38 129 ALA A CA 1
ATOM 1045 C C . ALA A 1 129 ? -11.664 -15.125 -9.008 1 95.38 129 ALA A C 1
ATOM 1047 O O . ALA A 1 129 ? -11.82 -14.523 -10.078 1 95.38 129 ALA A O 1
ATOM 1048 N N . SER A 1 130 ? -12.586 -15.844 -8.453 1 95.06 130 SER A N 1
ATOM 1049 C CA . SER A 1 130 ? -13.898 -15.984 -9.078 1 95.06 130 SER A CA 1
ATOM 1050 C C . SER A 1 130 ? -14.602 -14.633 -9.188 1 95.06 130 SER A C 1
ATOM 1052 O O . SER A 1 130 ? -15.242 -14.344 -10.203 1 95.06 130 SER A O 1
ATOM 1054 N N . GLU A 1 131 ? -14.5 -13.852 -8.133 1 92.44 131 GLU A N 1
ATOM 1055 C CA . GLU A 1 131 ? -15.094 -12.516 -8.156 1 92.44 131 GLU A CA 1
ATOM 1056 C C . GLU A 1 131 ? -14.484 -11.664 -9.258 1 92.44 131 GLU A C 1
ATOM 1058 O O . GLU A 1 131 ? -15.188 -10.898 -9.922 1 92.44 131 GLU A O 1
ATOM 1063 N N . ARG A 1 132 ? -13.25 -11.797 -9.469 1 91.38 132 ARG A N 1
ATOM 1064 C CA . ARG A 1 132 ? -12.562 -11.047 -10.508 1 91.38 132 ARG A CA 1
ATOM 1065 C C . ARG A 1 132 ? -13 -11.5 -11.898 1 91.38 132 ARG A C 1
ATOM 1067 O O . ARG A 1 132 ? -13.234 -10.68 -12.781 1 91.38 132 ARG A O 1
ATOM 1074 N N . VAL A 1 133 ? -13.062 -12.773 -12.086 1 91 133 VAL A N 1
ATOM 1075 C CA . VAL A 1 133 ? -13.43 -13.336 -13.375 1 91 133 VAL A CA 1
ATOM 1076 C C . VAL A 1 133 ? -14.867 -12.953 -13.719 1 91 133 VAL A C 1
ATOM 1078 O O . VAL A 1 133 ? -15.203 -12.734 -14.883 1 91 133 VAL A O 1
ATOM 1081 N N . GLU A 1 134 ? -15.664 -12.82 -12.648 1 88.5 134 GLU A N 1
ATOM 1082 C CA . GLU A 1 134 ? -17.047 -12.414 -12.859 1 88.5 134 GLU A CA 1
ATOM 1083 C C . GLU A 1 134 ? -17.141 -10.992 -13.398 1 88.5 134 GLU A C 1
ATOM 1085 O O . GLU A 1 134 ? -18.109 -10.625 -14.055 1 88.5 134 GLU A O 1
ATOM 1090 N N . GLU A 1 135 ? -16.094 -10.32 -13.109 1 84.31 135 GLU A N 1
ATOM 1091 C CA . GLU A 1 135 ? -16.062 -8.938 -13.578 1 84.31 135 GLU A CA 1
ATOM 1092 C C . GLU A 1 135 ? -15.703 -8.867 -15.062 1 84.31 135 GLU A C 1
ATOM 1094 O O . GLU A 1 135 ? -15.852 -7.82 -15.695 1 84.31 135 GLU A O 1
ATOM 1099 N N . PHE A 1 136 ? -15.203 -10.039 -15.453 1 76.56 136 PHE A N 1
ATOM 1100 C CA . PHE A 1 136 ? -14.781 -10.203 -16.844 1 76.56 136 PHE A CA 1
ATOM 1101 C C . PHE A 1 136 ? -15.938 -9.914 -17.797 1 76.56 136 PHE A C 1
ATOM 1103 O O . PHE A 1 136 ? -17.062 -10.391 -17.578 1 76.56 136 PHE A O 1
ATOM 1110 N N . LYS A 1 137 ? -15.75 -8.883 -18.609 1 60.75 137 LYS A N 1
ATOM 1111 C CA . LYS A 1 137 ? -16.656 -8.875 -19.75 1 60.75 137 LYS A CA 1
ATOM 1112 C C . LYS A 1 137 ? -16.391 -10.047 -20.688 1 60.75 137 LYS A C 1
ATOM 1114 O O . LYS A 1 137 ? -15.281 -10.18 -21.219 1 60.75 137 LYS A O 1
ATOM 1119 N N . HIS A 1 138 ? -16.938 -11.172 -20.359 1 60.06 138 HIS A N 1
ATOM 1120 C CA . HIS A 1 138 ? -16.641 -12.398 -21.094 1 60.06 138 HIS A CA 1
ATOM 1121 C C . HIS A 1 138 ? -16.484 -12.125 -22.578 1 60.06 138 HIS A C 1
ATOM 1123 O O . HIS A 1 138 ? -17.266 -11.359 -23.156 1 60.06 138 HIS A O 1
ATOM 1129 N N . ASN A 1 139 ? -15.133 -12.336 -23.062 1 59.12 139 ASN A N 1
ATOM 1130 C CA . ASN A 1 139 ? -14.883 -12.305 -24.5 1 59.12 139 ASN A CA 1
ATOM 1131 C C . ASN A 1 139 ? -15.695 -13.367 -25.234 1 59.12 139 ASN A C 1
ATOM 1133 O O . ASN A 1 139 ? -15.906 -14.461 -24.703 1 59.12 139 ASN A O 1
ATOM 1137 N N . LYS A 1 140 ? -16.281 -12.969 -26.281 1 64.75 140 LYS A N 1
ATOM 1138 C CA . LYS A 1 140 ? -17 -13.906 -27.141 1 64.75 140 LYS A CA 1
ATOM 1139 C C . LYS A 1 140 ? -16.094 -15.055 -27.578 1 64.75 140 LYS A C 1
ATOM 1141 O O . LYS A 1 140 ? -14.977 -14.828 -28.031 1 64.75 140 LYS A O 1
ATOM 1146 N N . GLY A 1 141 ? -16.281 -16.312 -27.172 1 73.56 141 GLY A N 1
ATOM 1147 C CA . GLY A 1 141 ? -15.633 -17.484 -27.719 1 73.56 141 GLY A CA 1
ATOM 1148 C C . GLY A 1 141 ? -14.719 -18.188 -26.734 1 73.56 141 GLY A C 1
ATOM 1149 O O . GLY A 1 141 ? -14.203 -19.266 -27.016 1 73.56 141 GLY A O 1
ATOM 1150 N N . SER A 1 142 ? -14.438 -17.484 -25.609 1 82.81 142 SER A N 1
ATOM 1151 C CA . SER A 1 142 ? -13.594 -18.172 -24.641 1 82.81 142 SER A CA 1
ATOM 1152 C C . SER A 1 142 ? -14.359 -18.469 -23.359 1 82.81 142 SER A C 1
ATOM 1154 O O . SER A 1 142 ? -15.305 -17.75 -23.016 1 82.81 142 SER A O 1
ATOM 1156 N N . THR A 1 143 ? -14.016 -19.594 -22.844 1 91.81 143 THR A N 1
ATOM 1157 C CA . THR A 1 143 ? -14.672 -19.984 -21.594 1 91.81 143 THR A CA 1
ATOM 1158 C C . THR A 1 143 ? -13.664 -20.062 -20.453 1 91.81 143 THR A C 1
ATOM 1160 O O . THR A 1 143 ? -12.531 -20.516 -20.641 1 91.81 143 THR A O 1
ATOM 1163 N N . ILE A 1 144 ? -14.062 -19.547 -19.328 1 95 144 ILE A N 1
ATOM 1164 C CA . ILE A 1 144 ? -13.258 -19.609 -18.109 1 95 144 ILE A CA 1
ATOM 1165 C C . ILE A 1 144 ? -14.055 -20.312 -17.016 1 95 144 ILE A C 1
ATOM 1167 O O . ILE A 1 144 ? -15.188 -19.922 -16.719 1 95 144 ILE A O 1
ATOM 1171 N N . SER A 1 145 ? -13.492 -21.375 -16.453 1 96.25 145 SER A N 1
ATOM 1172 C CA . SER A 1 145 ? -14.086 -22.047 -15.297 1 96.25 145 SER A CA 1
ATOM 1173 C C . SER A 1 145 ? -13.062 -22.219 -14.172 1 96.25 145 SER A C 1
ATOM 1175 O O . SER A 1 145 ? -11.977 -22.734 -14.391 1 96.25 145 SER A O 1
ATOM 1177 N N . LEU A 1 146 ? -13.445 -21.734 -13.023 1 97.44 146 LEU A N 1
ATOM 1178 C CA . LEU A 1 146 ? -12.57 -21.844 -11.867 1 97.44 146 LEU A CA 1
ATOM 1179 C C . LEU A 1 146 ? -13.164 -22.797 -10.828 1 97.44 146 LEU A C 1
ATOM 1181 O O . LEU A 1 146 ? -14.367 -22.766 -10.562 1 97.44 146 LEU A O 1
ATOM 1185 N N . PHE A 1 147 ? -12.305 -23.656 -10.289 1 98.12 147 PHE A N 1
ATOM 1186 C CA . PHE A 1 147 ? -12.766 -24.625 -9.312 1 98.12 147 PHE A CA 1
ATOM 1187 C C . PHE A 1 147 ? -11.867 -24.641 -8.086 1 98.12 147 PHE A C 1
ATOM 1189 O O . PHE A 1 147 ? -10.648 -24.5 -8.203 1 98.12 147 PHE A O 1
ATOM 1196 N N . CYS A 1 148 ? -12.453 -24.797 -6.914 1 97.44 148 CYS A N 1
ATOM 1197 C CA . CYS A 1 148 ? -11.727 -25.047 -5.672 1 97.44 148 CYS A CA 1
ATOM 1198 C C . CYS A 1 148 ? -11.594 -26.531 -5.402 1 97.44 148 CYS A C 1
ATOM 1200 O O . CYS A 1 148 ? -12.562 -27.188 -5.016 1 97.44 148 CYS A O 1
ATOM 1202 N N . ALA A 1 149 ? -10.469 -27.094 -5.672 1 97.94 149 ALA A N 1
ATOM 1203 C CA . ALA A 1 149 ? -10.172 -28.516 -5.52 1 97.94 149 ALA A CA 1
ATOM 1204 C C . ALA A 1 149 ? -8.664 -28.75 -5.398 1 97.94 149 ALA A C 1
ATOM 1206 O O . ALA A 1 149 ? -7.875 -27.812 -5.496 1 97.94 149 ALA A O 1
ATOM 1207 N N . ASP A 1 150 ? -8.273 -29.922 -5.055 1 97.75 150 ASP A N 1
ATOM 1208 C CA . ASP A 1 150 ? -6.867 -30.297 -5.031 1 97.75 150 ASP A CA 1
ATOM 1209 C C . ASP A 1 150 ? -6.379 -30.688 -6.426 1 97.75 150 ASP A C 1
ATOM 1211 O O . ASP A 1 150 ? -6.719 -31.75 -6.934 1 97.75 150 ASP A O 1
ATOM 1215 N N . ALA A 1 151 ? -5.605 -29.859 -7.031 1 97.56 151 ALA A N 1
ATOM 1216 C CA . ALA A 1 151 ? -5.145 -30.047 -8.406 1 97.56 151 ALA A CA 1
ATOM 1217 C C . ALA A 1 151 ? -4.312 -31.312 -8.531 1 97.56 151 ALA A C 1
ATOM 1219 O O . ALA A 1 151 ? -4.25 -31.922 -9.609 1 97.56 151 ALA A O 1
ATOM 1220 N N . SER A 1 152 ? -3.719 -31.75 -7.453 1 97.06 152 SER A N 1
ATOM 1221 C CA . SER A 1 152 ? -2.777 -32.875 -7.492 1 97.06 152 SER A CA 1
ATOM 1222 C C . SER A 1 152 ? -3.508 -34.188 -7.473 1 97.06 152 SER A C 1
ATOM 1224 O O . SER A 1 152 ? -2.891 -35.25 -7.664 1 97.06 152 SER A O 1
ATOM 1226 N N . LYS A 1 153 ? -4.844 -34.156 -7.301 1 97.19 153 LYS A N 1
ATOM 1227 C CA . LYS A 1 153 ? -5.602 -35.406 -7.156 1 97.19 153 LYS A CA 1
ATOM 1228 C C . LYS A 1 153 ? -6.777 -35.438 -8.133 1 97.19 153 LYS A C 1
ATOM 1230 O O . LYS A 1 153 ? -7.934 -35.312 -7.723 1 97.19 153 LYS A O 1
ATOM 1235 N N . PRO A 1 154 ? -6.512 -35.812 -9.344 1 97.12 154 PRO A N 1
ATOM 1236 C CA . PRO A 1 154 ? -7.578 -35.812 -10.344 1 97.12 154 PRO A CA 1
ATOM 1237 C C . PRO A 1 154 ? -8.703 -36.781 -9.992 1 97.12 154 PRO A C 1
ATOM 1239 O O . PRO A 1 154 ? -9.859 -36.562 -10.344 1 97.12 154 PRO A O 1
ATOM 1242 N N . THR A 1 155 ? -8.391 -37.844 -9.25 1 95.31 155 THR A N 1
ATOM 1243 C CA . THR A 1 155 ? -9.391 -38.844 -8.891 1 95.31 155 THR A CA 1
ATOM 1244 C C . THR A 1 155 ? -10.398 -38.25 -7.91 1 95.31 155 THR A C 1
ATOM 1246 O O . THR A 1 155 ? -11.492 -38.812 -7.73 1 95.31 155 THR A O 1
ATOM 1249 N N . SER A 1 156 ? -10.055 -37.156 -7.27 1 96.81 156 SER A N 1
ATOM 1250 C CA . SER A 1 156 ? -10.93 -36.562 -6.262 1 96.81 156 SER A CA 1
ATOM 1251 C C . SER A 1 156 ? -11.75 -35.406 -6.852 1 96.81 156 SER A C 1
ATOM 1253 O O . SER A 1 156 ? -12.586 -34.844 -6.16 1 96.81 156 SER A O 1
ATOM 1255 N N . TRP A 1 157 ? -11.57 -35.094 -8.117 1 97.88 157 TRP A N 1
ATOM 1256 C CA . TRP A 1 157 ? -12.266 -33.969 -8.742 1 97.88 157 TRP A CA 1
ATOM 1257 C C . TRP A 1 157 ? -13.758 -34.25 -8.852 1 97.88 157 TRP A C 1
ATOM 1259 O O . TRP A 1 157 ? -14.164 -35.375 -9.156 1 97.88 157 TRP A O 1
ATOM 1269 N N . ASN A 1 158 ? -14.57 -33.25 -8.586 1 96.69 158 ASN A N 1
ATOM 1270 C CA . ASN A 1 158 ? -16.016 -33.469 -8.594 1 96.69 158 ASN A CA 1
ATOM 1271 C C . ASN A 1 158 ? -16.562 -33.531 -10.023 1 96.69 158 ASN A C 1
ATOM 1273 O O . ASN A 1 158 ? -15.828 -33.281 -10.984 1 96.69 158 ASN A O 1
ATOM 1277 N N . GLY A 1 159 ? -17.859 -33.812 -10.094 1 97.06 159 GLY A N 1
ATOM 1278 C CA . GLY A 1 159 ? -18.5 -34 -11.383 1 97.06 159 GLY A CA 1
ATOM 1279 C C . GLY A 1 159 ? -18.484 -32.75 -12.258 1 97.06 159 GLY A C 1
ATOM 1280 O O . GLY A 1 159 ? -18.297 -32.844 -13.477 1 97.06 159 GLY A O 1
ATOM 1281 N N . GLY A 1 160 ? -18.656 -31.656 -11.703 1 97.38 160 GLY A N 1
ATOM 1282 C CA . GLY A 1 160 ? -18.641 -30.406 -12.445 1 97.38 160 GLY A CA 1
ATOM 1283 C C . GLY A 1 160 ? -17.312 -30.125 -13.109 1 97.38 160 GLY A C 1
ATOM 1284 O O . GLY A 1 160 ? -17.266 -29.781 -14.289 1 97.38 160 GLY A O 1
ATOM 1285 N N . LEU A 1 161 ? -16.25 -30.312 -12.344 1 98.06 161 LEU A N 1
ATOM 1286 C CA . LEU A 1 161 ? -14.906 -30.109 -12.859 1 98.06 161 LEU A CA 1
ATOM 1287 C C . LEU A 1 161 ? -14.602 -31.125 -13.969 1 98.06 161 LEU A C 1
ATOM 1289 O O . LEU A 1 161 ? -14.117 -30.75 -15.039 1 98.06 161 LEU A O 1
ATOM 1293 N N . GLN A 1 162 ? -14.945 -32.344 -13.781 1 97.62 162 GLN A N 1
ATOM 1294 C CA . GLN A 1 162 ? -14.695 -33.375 -14.758 1 97.62 162 GLN A CA 1
ATOM 1295 C C . GLN A 1 162 ? -15.469 -33.125 -16.047 1 97.62 162 GLN A C 1
ATOM 1297 O O . GLN A 1 162 ? -14.945 -33.344 -17.141 1 97.62 162 GLN A O 1
ATOM 1302 N N . ASN A 1 163 ? -16.688 -32.719 -15.891 1 97.75 163 ASN A N 1
ATOM 1303 C CA . ASN A 1 163 ? -17.5 -32.406 -17.062 1 97.75 163 ASN A CA 1
ATOM 1304 C C . ASN A 1 163 ? -16.938 -31.234 -17.859 1 97.75 163 ASN A C 1
ATOM 1306 O O . ASN A 1 163 ? -16.922 -31.25 -19.078 1 97.75 163 ASN A O 1
ATOM 1310 N N . SER A 1 164 ? -16.516 -30.25 -17.172 1 97.75 164 SER A N 1
ATOM 1311 C CA . SER A 1 164 ? -15.914 -29.094 -17.828 1 97.75 164 SER A CA 1
ATOM 1312 C C . SER A 1 164 ? -14.68 -29.516 -18.625 1 97.75 164 SER A C 1
ATOM 1314 O O . SER A 1 164 ? -14.469 -29.047 -19.75 1 97.75 164 SER A O 1
ATOM 1316 N N . ILE A 1 165 ? -13.867 -30.344 -18.031 1 98.19 165 ILE A N 1
ATOM 1317 C CA . ILE A 1 165 ? -12.656 -30.812 -18.703 1 98.19 165 ILE A CA 1
ATOM 1318 C C . ILE A 1 165 ? -13.023 -31.641 -19.922 1 98.19 165 ILE A C 1
ATOM 1320 O O . ILE A 1 165 ? -12.43 -31.453 -21 1 98.19 165 ILE A O 1
ATOM 1324 N N . ARG A 1 166 ? -14.016 -32.469 -19.797 1 97.38 166 ARG A N 1
ATOM 1325 C CA . ARG A 1 166 ? -14.453 -33.281 -20.906 1 97.38 166 ARG A CA 1
ATOM 1326 C C . ARG A 1 166 ? -14.922 -32.438 -22.078 1 97.38 166 ARG A C 1
ATOM 1328 O O . ARG A 1 166 ? -14.555 -32.688 -23.219 1 97.38 166 ARG A O 1
ATOM 1335 N N . LEU A 1 167 ? -15.695 -31.484 -21.797 1 97.19 167 LEU A N 1
ATOM 1336 C CA . LEU A 1 167 ? -16.234 -30.609 -22.828 1 97.19 167 LEU A CA 1
ATOM 1337 C C . LEU A 1 167 ? -15.125 -29.797 -23.5 1 97.19 167 LEU A C 1
ATOM 1339 O O . LEU A 1 167 ? -15.109 -29.656 -24.719 1 97.19 167 LEU A O 1
ATOM 1343 N N . ALA A 1 168 ? -14.219 -29.312 -22.703 1 97.06 168 ALA A N 1
ATOM 1344 C CA . ALA A 1 168 ? -13.102 -28.547 -23.234 1 97.06 168 ALA A CA 1
ATOM 1345 C C . ALA A 1 168 ? -12.211 -29.422 -24.125 1 97.06 168 ALA A C 1
ATOM 1347 O O . ALA A 1 168 ? -11.773 -28.984 -25.188 1 97.06 168 ALA A O 1
ATOM 1348 N N . ARG A 1 169 ? -11.961 -30.609 -23.656 1 96.69 169 ARG A N 1
ATOM 1349 C CA . ARG A 1 169 ? -11.133 -31.547 -24.406 1 96.69 169 ARG A CA 1
ATOM 1350 C C . ARG A 1 169 ? -11.773 -31.859 -25.766 1 96.69 169 ARG A C 1
ATOM 1352 O O . ARG A 1 169 ? -11.086 -31.875 -26.781 1 96.69 169 ARG A O 1
ATOM 1359 N N . ALA A 1 170 ? -13.062 -32 -25.766 1 96.25 170 ALA A N 1
ATOM 1360 C CA . ALA A 1 170 ? -13.789 -32.406 -26.969 1 96.25 170 ALA A CA 1
ATOM 1361 C C . ALA A 1 170 ? -13.805 -31.266 -28 1 96.25 170 ALA A C 1
ATOM 1363 O O . ALA A 1 170 ? -13.898 -31.516 -29.203 1 96.25 170 ALA A O 1
ATOM 1364 N N . SER A 1 171 ? -13.609 -30.109 -27.562 1 95 171 SER A N 1
ATOM 1365 C CA . SER A 1 171 ? -13.758 -28.969 -28.469 1 95 171 SER A CA 1
ATOM 1366 C C . SER A 1 171 ? -12.422 -28.281 -28.719 1 95 171 SER A C 1
ATOM 1368 O O . SER A 1 171 ? -12.383 -27.094 -29.047 1 95 171 SER A O 1
ATOM 1370 N N . SER A 1 172 ? -11.289 -29 -28.422 1 95.5 172 SER A N 1
ATOM 1371 C CA . SER A 1 172 ? -9.984 -28.375 -28.594 1 95.5 172 SER A CA 1
ATOM 1372 C C . SER A 1 172 ? -9.07 -29.234 -29.469 1 95.5 172 SER A C 1
ATOM 1374 O O . SER A 1 172 ? -9.25 -30.453 -29.547 1 95.5 172 SER A O 1
ATOM 1376 N N . ASP A 1 173 ? -8.164 -28.547 -30.078 1 94.31 173 ASP A N 1
ATOM 1377 C CA . ASP A 1 173 ? -7.168 -29.219 -30.906 1 94.31 173 ASP A CA 1
ATOM 1378 C C . ASP A 1 173 ? -5.867 -29.438 -30.141 1 94.31 173 ASP A C 1
ATOM 1380 O O . ASP A 1 173 ? -5.105 -30.359 -30.453 1 94.31 173 ASP A O 1
ATOM 1384 N N . GLU A 1 174 ? -5.645 -28.594 -29.281 1 95.44 174 GLU A N 1
ATOM 1385 C CA . GLU A 1 174 ? -4.41 -28.609 -28.5 1 95.44 174 GLU A CA 1
ATOM 1386 C C . GLU A 1 174 ? -4.699 -28.438 -27.016 1 95.44 174 GLU A C 1
ATOM 1388 O O . GLU A 1 174 ? -5.52 -27.609 -26.625 1 95.44 174 GLU A O 1
ATOM 1393 N N . ARG A 1 175 ? -4.055 -29.297 -26.219 1 97.88 175 ARG A N 1
ATOM 1394 C CA . ARG A 1 175 ? -4.32 -29.297 -24.781 1 97.88 175 ARG A CA 1
ATOM 1395 C C . ARG A 1 175 ? -3.039 -29.078 -23.984 1 97.88 175 ARG A C 1
ATOM 1397 O O . ARG A 1 175 ? -2.008 -29.688 -24.281 1 97.88 175 ARG A O 1
ATOM 1404 N N . TRP A 1 176 ? -3.146 -28.188 -23.047 1 98.19 176 TRP A N 1
ATOM 1405 C CA . TRP A 1 176 ? -2.008 -27.859 -22.188 1 98.19 176 TRP A CA 1
ATOM 1406 C C . TRP A 1 176 ? -2.396 -27.938 -20.719 1 98.19 176 TRP A C 1
ATOM 1408 O O . TRP A 1 176 ? -3.516 -27.578 -20.344 1 98.19 176 TRP A O 1
ATOM 1418 N N . VAL A 1 177 ? -1.467 -28.422 -19.922 1 98.81 177 VAL A N 1
ATOM 1419 C CA . VAL A 1 177 ? -1.524 -28.312 -18.469 1 98.81 177 VAL A CA 1
ATOM 1420 C C . VAL A 1 177 ? -0.407 -27.406 -17.969 1 98.81 177 VAL A C 1
ATOM 1422 O O . VAL A 1 177 ? 0.752 -27.562 -18.359 1 98.81 177 VAL A O 1
ATOM 1425 N N . LEU A 1 178 ? -0.778 -26.438 -17.141 1 98.69 178 LEU A N 1
ATOM 1426 C CA . LEU A 1 178 ? 0.174 -25.469 -16.625 1 98.69 178 LEU A CA 1
ATOM 1427 C C . LEU A 1 178 ? 0.309 -25.594 -15.109 1 98.69 178 LEU A C 1
ATOM 1429 O O . LEU A 1 178 ? -0.694 -25.609 -14.391 1 98.69 178 LEU A O 1
ATOM 1433 N N . ALA A 1 179 ? 1.474 -25.797 -14.633 1 98.75 179 ALA A N 1
ATOM 1434 C CA . ALA A 1 179 ? 1.819 -25.656 -13.219 1 98.75 179 ALA A CA 1
ATOM 1435 C C . ALA A 1 179 ? 2.865 -24.562 -13.016 1 98.75 179 ALA A C 1
ATOM 1437 O O . ALA A 1 179 ? 4.066 -24.828 -13.117 1 98.75 179 ALA A O 1
ATOM 1438 N N . LEU A 1 180 ? 2.365 -23.375 -12.734 1 98.44 180 LEU A N 1
ATOM 1439 C CA . LEU A 1 180 ? 3.24 -22.219 -12.578 1 98.44 180 LEU A CA 1
ATOM 1440 C C . LEU A 1 180 ? 3.609 -22.016 -11.109 1 98.44 180 LEU A C 1
ATOM 1442 O O . LEU A 1 180 ? 2.906 -21.297 -10.383 1 98.44 180 LEU A O 1
ATOM 1446 N N . ASP A 1 181 ? 4.75 -22.594 -10.703 1 97.56 181 ASP A N 1
ATOM 1447 C CA . ASP A 1 181 ? 5.246 -22.391 -9.344 1 97.56 181 ASP A CA 1
ATOM 1448 C C . ASP A 1 181 ? 4.32 -23.031 -8.312 1 97.56 181 ASP A C 1
ATOM 1450 O O . ASP A 1 181 ? 3.984 -22.406 -7.305 1 97.56 181 ASP A O 1
ATOM 1454 N N . THR A 1 182 ? 3.863 -24.25 -8.57 1 96.81 182 THR A N 1
ATOM 1455 C CA . THR A 1 182 ? 2.891 -24.875 -7.668 1 96.81 182 THR A CA 1
ATOM 1456 C C . THR A 1 182 ? 3.154 -26.359 -7.527 1 96.81 182 THR A C 1
ATOM 1458 O O . THR A 1 182 ? 2.836 -26.969 -6.496 1 96.81 182 THR A O 1
ATOM 1461 N N . ALA A 1 183 ? 3.744 -27.047 -8.516 1 97.62 183 ALA A N 1
ATOM 1462 C CA . ALA A 1 183 ? 3.803 -28.5 -8.602 1 97.62 183 ALA A CA 1
ATOM 1463 C C . ALA A 1 183 ? 4.59 -29.078 -7.426 1 97.62 183 ALA A C 1
ATOM 1465 O O . ALA A 1 183 ? 4.293 -30.188 -6.957 1 97.62 183 ALA A O 1
ATOM 1466 N N . TYR A 1 184 ? 5.602 -28.344 -6.988 1 96.44 184 TYR A N 1
ATOM 1467 C CA . TYR A 1 184 ? 6.406 -28.859 -5.887 1 96.44 184 TYR A CA 1
ATOM 1468 C C . TYR A 1 184 ? 5.598 -28.906 -4.598 1 96.44 184 TYR A C 1
ATOM 1470 O O . TYR A 1 184 ? 6.016 -29.531 -3.621 1 96.44 184 TYR A O 1
ATOM 1478 N N . HIS A 1 185 ? 4.398 -28.359 -4.559 1 95.44 185 HIS A N 1
ATOM 1479 C CA . HIS A 1 185 ? 3.541 -28.422 -3.383 1 95.44 185 HIS A CA 1
ATOM 1480 C C . HIS A 1 185 ? 2.6 -29.625 -3.441 1 95.44 185 HIS A C 1
ATOM 1482 O O . HIS A 1 185 ? 1.911 -29.922 -2.465 1 95.44 185 HIS A O 1
ATOM 1488 N N . PHE A 1 186 ? 2.512 -30.266 -4.578 1 97.25 186 PHE A N 1
ATOM 1489 C CA . PHE A 1 186 ? 1.508 -31.297 -4.785 1 97.25 186 PHE A CA 1
ATOM 1490 C C . PHE A 1 186 ? 1.789 -32.5 -3.904 1 97.25 186 PHE A C 1
ATOM 1492 O O . PHE A 1 186 ? 2.943 -32.906 -3.738 1 97.25 186 PHE A O 1
ATOM 1499 N N . SER A 1 187 ? 0.811 -33.031 -3.385 1 94.75 187 SER A N 1
ATOM 1500 C CA . SER A 1 187 ? 0.901 -34.188 -2.488 1 94.75 187 SER A CA 1
ATOM 1501 C C . SER A 1 187 ? 0.134 -35.375 -3.041 1 94.75 187 SER A C 1
ATOM 1503 O O . SER A 1 187 ? -0.989 -35.25 -3.529 1 94.75 187 SER A O 1
ATOM 1505 N N . PRO A 1 188 ? 0.593 -36.5 -2.889 1 94.62 188 PRO A N 1
ATOM 1506 C CA . PRO A 1 188 ? 1.874 -36.906 -2.299 1 94.62 188 PRO A CA 1
ATOM 1507 C C . PRO A 1 188 ? 3.068 -36.531 -3.17 1 94.62 188 PRO A C 1
ATOM 1509 O O . PRO A 1 188 ? 4.207 -36.5 -2.695 1 94.62 188 PRO A O 1
ATOM 1512 N N . SER A 1 189 ? 2.854 -36.375 -4.453 1 96.94 189 SER A N 1
ATOM 1513 C CA . SER A 1 189 ? 3.832 -35.875 -5.41 1 96.94 189 SER A CA 1
ATOM 1514 C C . SER A 1 189 ? 3.15 -35.219 -6.609 1 96.94 189 SER A C 1
ATOM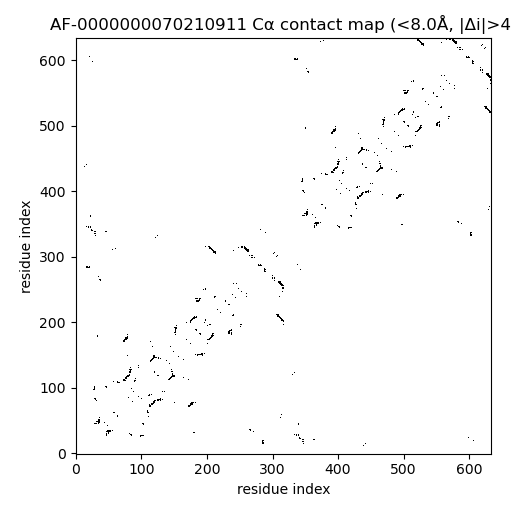 1516 O O . SER A 1 189 ? 1.924 -35.25 -6.727 1 96.94 189 SER A O 1
ATOM 1518 N N . ARG A 1 190 ? 3.902 -34.656 -7.488 1 98.12 190 ARG A N 1
ATOM 1519 C CA . ARG A 1 190 ? 3.373 -34 -8.68 1 98.12 190 ARG A CA 1
ATOM 1520 C C . ARG A 1 190 ? 3 -35.031 -9.742 1 98.12 190 ARG A C 1
ATOM 1522 O O . ARG A 1 190 ? 2.254 -34.719 -10.68 1 98.12 190 ARG A O 1
ATOM 1529 N N . TRP A 1 191 ? 3.395 -36.25 -9.648 1 98.31 191 TRP A N 1
ATOM 1530 C CA . TRP A 1 191 ? 3.414 -37.188 -10.766 1 98.31 191 TRP A CA 1
ATOM 1531 C C . TRP A 1 191 ? 2.012 -37.688 -11.07 1 98.31 191 TRP A C 1
ATOM 1533 O 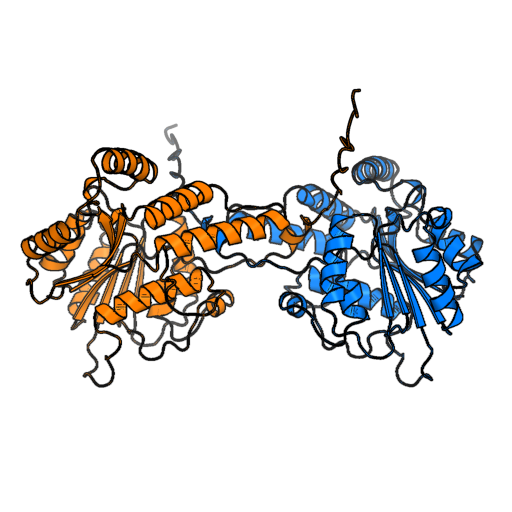O . TRP A 1 191 ? 1.646 -37.875 -12.234 1 98.31 191 TRP A O 1
ATOM 1543 N N . PRO A 1 192 ? 1.116 -37.906 -10.031 1 98.12 192 PRO A N 1
ATOM 1544 C CA . PRO A 1 192 ? -0.236 -38.344 -10.375 1 98.12 192 PRO A CA 1
ATOM 1545 C C . PRO A 1 192 ? -0.931 -37.375 -11.359 1 98.12 192 PRO A C 1
ATOM 1547 O O . PRO A 1 192 ? -1.588 -37.844 -12.297 1 98.12 192 PRO A O 1
ATOM 1550 N N . ILE A 1 193 ? -0.787 -36.125 -11.195 1 98.44 193 ILE A N 1
ATOM 1551 C CA . ILE A 1 193 ? -1.483 -35.188 -12.062 1 98.44 193 ILE A CA 1
ATOM 1552 C C . ILE A 1 193 ? -0.768 -35.094 -13.406 1 98.44 193 ILE A C 1
ATOM 1554 O O . ILE A 1 193 ? -1.409 -34.938 -14.445 1 98.44 193 ILE A O 1
ATOM 1558 N N . ILE A 1 194 ? 0.569 -35.219 -13.445 1 98.62 194 ILE A N 1
ATOM 1559 C CA . ILE A 1 194 ? 1.302 -35.188 -14.711 1 98.62 194 ILE A CA 1
ATOM 1560 C C . ILE A 1 194 ? 0.976 -36.438 -15.523 1 98.62 194 ILE A C 1
ATOM 1562 O O . ILE A 1 194 ? 0.788 -36.375 -16.734 1 98.62 194 ILE A O 1
ATOM 1566 N N . GLU A 1 195 ? 0.892 -37.562 -14.875 1 98.5 195 GLU A N 1
ATOM 1567 C CA . GLU A 1 195 ? 0.474 -38.812 -15.539 1 98.5 195 GLU A CA 1
ATOM 1568 C C . GLU A 1 195 ? -0.941 -38.688 -16.094 1 98.5 195 GLU A C 1
ATOM 1570 O O . GLU A 1 195 ? -1.21 -39.094 -17.219 1 98.5 195 GLU A O 1
ATOM 1575 N N . HIS A 1 196 ? -1.788 -38.125 -15.289 1 98.25 196 HIS A N 1
ATOM 1576 C CA . HIS A 1 196 ? -3.154 -37.875 -15.734 1 98.25 196 HIS A CA 1
ATOM 1577 C C . HIS A 1 196 ? -3.176 -36.969 -16.953 1 98.25 196 HIS A C 1
ATOM 1579 O O . HIS A 1 196 ? -3.939 -37.188 -17.891 1 98.25 196 HIS A O 1
ATOM 1585 N N . ALA A 1 197 ? -2.377 -35.938 -16.953 1 98.06 197 ALA A N 1
ATOM 1586 C CA . ALA A 1 197 ? -2.273 -35 -18.078 1 98.06 197 ALA A CA 1
ATOM 1587 C C . ALA A 1 197 ? -1.883 -35.719 -19.359 1 98.06 197 ALA A C 1
ATOM 1589 O O . ALA A 1 197 ? -2.475 -35.5 -20.422 1 98.06 197 ALA A O 1
ATOM 1590 N N . TYR A 1 198 ? -0.931 -36.594 -19.25 1 98.38 198 TYR A N 1
ATOM 1591 C CA . TYR A 1 198 ? -0.439 -37.312 -20.422 1 98.38 198 TYR A CA 1
ATOM 1592 C C . TYR A 1 198 ? -1.452 -38.375 -20.891 1 98.38 198 TYR A C 1
ATOM 1594 O O . TYR A 1 198 ? -1.84 -38.375 -22.062 1 98.38 198 TYR A O 1
ATOM 1602 N N . SER A 1 199 ? -1.939 -39.219 -20 1 97.62 199 SER A N 1
ATOM 1603 C CA . SER A 1 199 ? -2.697 -40.406 -20.359 1 97.62 199 SER A CA 1
ATOM 1604 C C . SER A 1 199 ? -4.164 -40.094 -20.609 1 97.62 199 SER A C 1
ATOM 1606 O O . SER A 1 199 ? -4.766 -40.594 -21.547 1 97.62 199 SER A O 1
ATOM 1608 N N . GLU A 1 200 ? -4.73 -39.281 -19.766 1 96.44 200 GLU A N 1
ATOM 1609 C CA . GLU A 1 200 ? -6.168 -39.031 -19.844 1 96.44 200 GLU A CA 1
ATOM 1610 C C . GLU A 1 200 ? -6.473 -37.781 -20.656 1 96.44 200 GLU A C 1
ATOM 1612 O O . GLU A 1 200 ? -7.391 -37.781 -21.484 1 96.44 200 GLU A O 1
ATOM 1617 N N . LEU A 1 201 ? -5.688 -36.781 -20.484 1 97.44 201 LEU A N 1
ATOM 1618 C CA . LEU A 1 201 ? -5.984 -35.5 -21.141 1 97.44 201 LEU A CA 1
ATOM 1619 C C . LEU A 1 201 ? -5.258 -35.406 -22.484 1 97.44 201 LEU A C 1
ATOM 1621 O O . LEU A 1 201 ? -5.586 -34.562 -23.312 1 97.44 201 LEU A O 1
ATOM 1625 N N . GLU A 1 202 ? -4.25 -36.312 -22.688 1 97.62 202 GLU A N 1
ATOM 1626 C CA . GLU A 1 202 ? -3.416 -36.188 -23.891 1 97.62 202 GLU A CA 1
ATOM 1627 C C . GLU A 1 202 ? -2.914 -34.781 -24.094 1 97.62 202 GLU A C 1
ATOM 1629 O O . GLU A 1 202 ? -3.051 -34.219 -25.172 1 97.62 202 GLU A O 1
ATOM 1634 N N . ALA A 1 203 ? -2.395 -34.25 -23.031 1 98.5 203 ALA A N 1
ATOM 1635 C CA . ALA A 1 203 ? -2.041 -32.812 -23 1 98.5 203 ALA A CA 1
ATOM 1636 C C . ALA A 1 203 ? -0.527 -32.625 -22.938 1 98.5 203 ALA A C 1
ATOM 1638 O O . ALA A 1 203 ? 0.197 -33.531 -22.5 1 98.5 203 ALA A O 1
ATOM 1639 N N . ASN A 1 204 ? -0.058 -31.516 -23.453 1 98.5 204 ASN A N 1
ATOM 1640 C CA . ASN A 1 204 ? 1.282 -31.016 -23.156 1 98.5 204 ASN A CA 1
ATOM 1641 C C . ASN A 1 204 ? 1.387 -30.484 -21.734 1 98.5 204 ASN A C 1
ATOM 1643 O O . ASN A 1 204 ? 0.383 -30.094 -21.141 1 98.5 204 ASN A O 1
ATOM 1647 N N . TYR A 1 205 ? 2.596 -30.594 -21.203 1 98.81 205 TYR A N 1
ATOM 1648 C CA . TYR A 1 205 ? 2.846 -30.109 -19.844 1 98.81 205 TYR A CA 1
ATOM 1649 C C . TYR A 1 205 ? 3.855 -28.969 -19.859 1 98.81 205 TYR A C 1
ATOM 1651 O O . TYR A 1 205 ? 4.875 -29.031 -20.547 1 98.81 205 TYR A O 1
ATOM 1659 N N . MET A 1 206 ? 3.547 -27.875 -19.156 1 98.69 206 MET A N 1
ATOM 1660 C CA . MET A 1 206 ? 4.488 -26.781 -18.984 1 98.69 206 MET A CA 1
ATOM 1661 C C . MET A 1 206 ? 4.418 -26.219 -17.562 1 98.69 206 MET A C 1
ATOM 1663 O O . MET A 1 206 ? 3.377 -26.297 -16.922 1 98.69 206 MET A O 1
ATOM 1667 N N . GLY A 1 207 ? 5.551 -25.656 -17.109 1 98.62 207 GLY A N 1
ATOM 1668 C CA . GLY A 1 207 ? 5.508 -25.016 -15.805 1 98.62 207 GLY A CA 1
ATOM 1669 C C . GLY A 1 207 ? 6.875 -24.609 -15.289 1 98.62 207 GLY A C 1
ATOM 1670 O O . GLY A 1 207 ? 7.887 -24.859 -15.945 1 98.62 207 GLY A O 1
ATOM 1671 N N . PHE A 1 208 ? 6.867 -23.891 -14.281 1 98.81 208 PHE A N 1
ATOM 1672 C CA . PHE A 1 208 ? 8.031 -23.594 -13.453 1 98.81 208 PHE A CA 1
ATOM 1673 C C . PHE A 1 208 ? 8.016 -24.438 -12.18 1 98.81 208 PHE A C 1
ATOM 1675 O O . PHE A 1 208 ? 6.984 -24.547 -11.523 1 98.81 208 PHE A O 1
ATOM 1682 N N . ASP A 1 209 ? 9.141 -25.031 -11.852 1 98.62 209 ASP A N 1
ATOM 1683 C CA . ASP A 1 209 ? 9.211 -25.938 -10.711 1 98.62 209 ASP A CA 1
ATOM 1684 C C . ASP A 1 209 ? 10.586 -25.875 -10.047 1 98.62 209 ASP A C 1
ATOM 1686 O O . ASP A 1 209 ? 11.477 -25.156 -10.516 1 98.62 209 ASP A O 1
ATOM 1690 N N . LEU A 1 210 ? 10.672 -26.531 -8.906 1 97.69 210 LEU A N 1
ATOM 1691 C CA . LEU A 1 210 ? 11.906 -26.578 -8.133 1 97.69 210 LEU A CA 1
ATOM 1692 C C . LEU A 1 210 ? 12.555 -27.953 -8.219 1 97.69 210 LEU A C 1
ATOM 1694 O O . LEU A 1 210 ? 11.859 -28.984 -8.188 1 97.69 210 LEU A O 1
ATOM 1698 N N . CYS A 1 211 ? 13.844 -28 -8.391 1 97.88 211 CYS A N 1
ATOM 1699 C CA . CYS A 1 211 ? 14.633 -29.234 -8.383 1 97.88 211 CYS A CA 1
ATOM 1700 C C . CYS A 1 211 ? 15.805 -29.125 -7.414 1 97.88 211 CYS A C 1
ATOM 1702 O O . CYS A 1 211 ? 16.297 -28.031 -7.148 1 97.88 211 CYS A O 1
ATOM 1704 N N . LEU A 1 212 ? 16.188 -30.25 -6.926 1 97.12 212 LEU A N 1
ATOM 1705 C CA . LEU A 1 212 ? 17.422 -30.312 -6.141 1 97.12 212 LEU A CA 1
ATOM 1706 C C . LEU A 1 212 ? 18.641 -30.219 -7.035 1 97.12 212 LEU A C 1
ATOM 1708 O O . LEU A 1 212 ? 18.688 -30.797 -8.117 1 97.12 212 LEU A O 1
ATOM 1712 N N . SER A 1 213 ? 19.625 -29.469 -6.52 1 96.88 213 SER A N 1
ATOM 1713 C CA . SER A 1 213 ? 20.891 -29.438 -7.242 1 96.88 213 SER A CA 1
ATOM 1714 C C . SER A 1 213 ? 21.562 -30.812 -7.254 1 96.88 213 SER A C 1
ATOM 1716 O O . SER A 1 213 ? 21.578 -31.5 -6.234 1 96.88 213 SER A O 1
ATOM 1718 N N . PRO A 1 214 ? 22.078 -31.188 -8.414 1 94.19 214 PRO A N 1
ATOM 1719 C CA . PRO A 1 214 ? 22.781 -32.469 -8.461 1 94.19 214 PRO A CA 1
ATOM 1720 C C . PRO A 1 214 ? 24.016 -32.5 -7.562 1 94.19 214 PRO A C 1
ATOM 1722 O O . PRO A 1 214 ? 24.516 -33.594 -7.238 1 94.19 214 PRO A O 1
ATOM 1725 N N . THR A 1 215 ? 24.469 -31.391 -7.113 1 93.75 215 THR A N 1
ATOM 1726 C CA . THR A 1 215 ? 25.703 -31.328 -6.34 1 93.75 215 THR A CA 1
ATOM 1727 C C . THR A 1 215 ? 25.406 -31.031 -4.871 1 93.75 215 THR A C 1
ATOM 1729 O O . THR A 1 215 ? 26.328 -30.734 -4.098 1 93.75 215 THR A O 1
ATOM 1732 N N . ALA A 1 216 ? 24.141 -31.047 -4.539 1 94.94 216 ALA A N 1
ATOM 1733 C CA . ALA A 1 216 ? 23.781 -30.766 -3.152 1 94.94 216 ALA A CA 1
ATOM 1734 C C . ALA A 1 216 ? 24.422 -31.766 -2.197 1 94.94 216 ALA A C 1
ATOM 1736 O O . ALA A 1 216 ? 24.406 -32.969 -2.455 1 94.94 216 ALA A O 1
ATOM 1737 N N . THR A 1 217 ? 24.953 -31.281 -1.12 1 95.12 217 THR A N 1
ATOM 1738 C CA . THR A 1 217 ? 25.562 -32.125 -0.116 1 95.12 217 THR A CA 1
ATOM 1739 C C . THR A 1 217 ? 24.5 -32.781 0.766 1 95.12 217 THR A C 1
ATOM 1741 O O . THR A 1 217 ? 23.344 -32.406 0.729 1 95.12 217 THR A O 1
ATOM 1744 N N . TRP A 1 218 ? 24.969 -33.781 1.487 1 94.5 218 TRP A N 1
ATOM 1745 C CA . TRP A 1 218 ? 24.062 -34.469 2.395 1 94.5 218 TRP A CA 1
ATOM 1746 C C . TRP A 1 218 ? 23.5 -33.5 3.439 1 94.5 218 TRP A C 1
ATOM 1748 O O . TRP A 1 218 ? 22.312 -33.562 3.76 1 94.5 218 TRP A O 1
ATOM 1758 N N . THR A 1 219 ? 24.312 -32.656 3.928 1 95.12 219 THR A N 1
ATOM 1759 C CA . THR A 1 219 ? 23.859 -31.672 4.922 1 95.12 219 THR A CA 1
ATOM 1760 C C . THR A 1 219 ? 22.844 -30.703 4.324 1 95.12 219 THR A C 1
ATOM 1762 O O . THR A 1 219 ? 21.844 -30.375 4.969 1 95.12 219 THR A O 1
ATOM 1765 N N . GLN A 1 220 ? 23.125 -30.281 3.137 1 94.81 220 GLN A N 1
ATOM 1766 C CA . GLN A 1 220 ? 22.203 -29.391 2.443 1 94.81 220 GLN A CA 1
ATOM 1767 C C . GLN A 1 220 ? 20.844 -30.062 2.203 1 94.81 220 GLN A C 1
ATOM 1769 O O . GLN A 1 220 ? 19.797 -29.453 2.414 1 94.81 220 GLN A O 1
ATOM 1774 N N . LYS A 1 221 ? 20.906 -31.297 1.823 1 94.81 221 LYS A N 1
ATOM 1775 C CA . LYS A 1 221 ? 19.688 -32.062 1.57 1 94.81 221 LYS A CA 1
ATOM 1776 C C . LYS A 1 221 ? 18.859 -32.219 2.848 1 94.81 221 LYS A C 1
ATOM 1778 O O . LYS A 1 221 ? 17.641 -32.094 2.826 1 94.81 221 LYS A O 1
ATOM 1783 N N . THR A 1 222 ? 19.531 -32.5 3.967 1 94.75 222 THR A N 1
ATOM 1784 C CA . THR A 1 222 ? 18.844 -32.656 5.246 1 94.75 222 THR A CA 1
ATOM 1785 C C . THR A 1 222 ? 18.188 -31.344 5.672 1 94.75 222 THR A C 1
ATOM 1787 O O . THR A 1 222 ? 17.031 -31.344 6.113 1 94.75 222 THR A O 1
ATOM 1790 N N . MET A 1 223 ? 18.891 -30.312 5.469 1 93.06 223 MET A N 1
ATOM 1791 C CA . MET A 1 223 ? 18.344 -29 5.793 1 93.06 223 MET A CA 1
ATOM 1792 C C . MET A 1 223 ? 17.156 -28.656 4.906 1 93.06 223 MET A C 1
ATOM 1794 O O . MET A 1 223 ? 16.141 -28.156 5.387 1 93.06 223 MET A O 1
ATOM 1798 N N . LEU A 1 224 ? 17.25 -28.953 3.68 1 93.44 224 LEU A N 1
ATOM 1799 C CA . LEU A 1 224 ? 16.172 -28.688 2.736 1 93.44 224 LEU A CA 1
ATOM 1800 C C . LEU A 1 224 ? 14.938 -29.516 3.076 1 93.44 224 LEU A C 1
ATOM 1802 O O . LEU A 1 224 ? 13.812 -29.031 2.98 1 93.44 224 LEU A O 1
ATOM 1806 N N . ARG A 1 225 ? 15.195 -30.734 3.449 1 92.31 225 ARG A N 1
ATOM 1807 C CA . ARG A 1 225 ? 14.078 -31.609 3.801 1 92.31 225 ARG A CA 1
ATOM 1808 C C . ARG A 1 225 ? 13.289 -31.047 4.977 1 92.31 225 ARG A C 1
ATOM 1810 O O . ARG A 1 225 ? 12.055 -31.078 4.977 1 92.31 225 ARG A O 1
ATOM 1817 N N . LEU A 1 226 ? 13.977 -30.5 5.922 1 90.88 226 LEU A N 1
ATOM 1818 C CA . LEU A 1 226 ? 13.336 -29.875 7.07 1 90.88 226 LEU A CA 1
ATOM 1819 C C . LEU A 1 226 ? 12.562 -28.625 6.652 1 90.88 226 LEU A C 1
ATOM 1821 O O . LEU A 1 226 ? 11.414 -28.422 7.055 1 90.88 226 LEU A O 1
ATOM 1825 N N . LEU A 1 227 ? 13.172 -27.844 5.816 1 86.75 227 LEU A N 1
ATOM 1826 C CA . LEU A 1 227 ? 12.562 -26.594 5.375 1 86.75 227 LEU A CA 1
ATOM 1827 C C . LEU A 1 227 ? 11.328 -26.859 4.523 1 86.75 227 LEU A C 1
ATOM 1829 O O . LEU A 1 227 ? 10.305 -26.188 4.684 1 86.75 227 LEU A O 1
ATOM 1833 N N . THR A 1 228 ? 11.414 -27.75 3.645 1 86.69 228 THR A N 1
ATOM 1834 C CA . THR A 1 228 ? 10.297 -28.047 2.76 1 86.69 228 THR A CA 1
ATOM 1835 C C . THR A 1 228 ? 9.125 -28.625 3.543 1 86.69 228 THR A C 1
ATOM 1837 O O . THR A 1 228 ? 7.961 -28.375 3.223 1 86.69 228 THR A O 1
ATOM 1840 N N . ALA A 1 229 ? 9.422 -29.406 4.566 1 85.5 229 ALA A N 1
ATOM 1841 C CA . ALA A 1 229 ? 8.367 -29.938 5.438 1 85.5 229 ALA A CA 1
ATOM 1842 C C . ALA A 1 229 ? 7.613 -28.797 6.121 1 85.5 229 ALA A C 1
ATOM 1844 O O . ALA A 1 229 ? 6.387 -28.828 6.223 1 85.5 229 ALA A O 1
ATOM 1845 N N . LEU A 1 230 ? 8.352 -27.859 6.48 1 81.31 230 LEU A N 1
ATOM 1846 C CA . LEU A 1 230 ? 7.754 -26.719 7.156 1 81.31 230 LEU A CA 1
ATOM 1847 C C . LEU A 1 230 ? 6.883 -25.906 6.191 1 81.31 230 LEU A C 1
ATOM 1849 O O . LEU A 1 230 ? 5.887 -25.312 6.602 1 81.31 230 LEU A O 1
ATOM 1853 N N . MET A 1 231 ? 7.199 -26.016 4.918 1 80.5 231 MET A N 1
ATOM 1854 C CA . MET A 1 231 ? 6.453 -25.281 3.904 1 80.5 231 MET A CA 1
ATOM 1855 C C . MET A 1 231 ? 5.312 -26.125 3.346 1 80.5 231 MET A C 1
ATOM 1857 O O . MET A 1 231 ? 4.566 -25.656 2.475 1 80.5 231 MET A O 1
ATOM 1861 N N . GLY A 1 232 ? 5.227 -27.281 3.758 1 83.69 232 GLY A N 1
ATOM 1862 C CA . GLY A 1 232 ? 4.172 -28.156 3.293 1 83.69 232 GLY A CA 1
ATOM 1863 C C . GLY A 1 232 ? 4.422 -28.719 1.901 1 83.69 232 GLY A C 1
ATOM 1864 O O . GLY A 1 232 ? 3.48 -28.984 1.152 1 83.69 232 GLY A O 1
ATOM 1865 N N . ALA A 1 233 ? 5.641 -28.781 1.524 1 90.88 233 ALA A N 1
ATOM 1866 C CA . ALA A 1 233 ? 6.023 -29.359 0.234 1 90.88 233 ALA A CA 1
ATOM 1867 C C . ALA A 1 233 ? 6.625 -30.75 0.405 1 90.88 233 ALA A C 1
ATOM 1869 O O . ALA A 1 233 ? 7.645 -30.906 1.077 1 90.88 233 ALA A O 1
ATOM 1870 N N . PRO A 1 234 ? 6.031 -31.766 -0.182 1 95.12 234 PRO A N 1
ATOM 1871 C CA . PRO A 1 234 ? 6.535 -33.125 -0.038 1 95.12 234 PRO A CA 1
ATOM 1872 C C . PRO A 1 234 ? 7.941 -33.312 -0.607 1 95.12 234 PRO A C 1
ATOM 1874 O O . PRO A 1 234 ? 8.219 -32.844 -1.72 1 95.12 234 PRO A O 1
ATOM 1877 N N . TRP A 1 235 ? 8.742 -34.031 0.111 1 94.88 235 TRP A N 1
ATOM 1878 C CA . TRP A 1 235 ? 10.133 -34.25 -0.286 1 94.88 235 TRP A CA 1
ATOM 1879 C C . TRP A 1 235 ? 10.203 -35 -1.614 1 94.88 235 TRP A C 1
ATOM 1881 O O . TRP A 1 235 ? 11.133 -34.812 -2.398 1 94.88 235 TRP A O 1
ATOM 1891 N N . ALA A 1 236 ? 9.148 -35.75 -1.931 1 94.81 236 ALA A N 1
ATOM 1892 C CA . ALA A 1 236 ? 9.094 -36.562 -3.143 1 94.81 236 ALA A CA 1
ATOM 1893 C C . ALA A 1 236 ? 9.148 -35.688 -4.395 1 94.81 236 ALA A C 1
ATOM 1895 O O . ALA A 1 236 ? 9.43 -36.188 -5.488 1 94.81 236 ALA A O 1
ATOM 1896 N N . ASN A 1 237 ? 8.898 -34.406 -4.215 1 96.88 237 ASN A N 1
ATOM 1897 C CA . ASN A 1 237 ? 8.852 -33.5 -5.363 1 96.88 237 ASN A CA 1
ATOM 1898 C C . ASN A 1 237 ? 10.219 -32.875 -5.645 1 96.88 237 ASN A C 1
ATOM 1900 O O . ASN A 1 237 ? 10.398 -32.188 -6.645 1 96.88 237 ASN A O 1
ATOM 1904 N N . PHE A 1 238 ? 11.203 -33.156 -4.793 1 96.31 238 PHE A N 1
ATOM 1905 C CA . PHE A 1 238 ? 12.492 -32.5 -4.938 1 96.31 238 PHE A CA 1
ATOM 1906 C C . PHE A 1 238 ? 13.539 -33.469 -5.465 1 96.31 238 PHE A C 1
ATOM 1908 O O . PHE A 1 238 ? 14.367 -33.969 -4.703 1 96.31 238 PHE A O 1
ATOM 1915 N N . SER A 1 239 ? 13.523 -33.688 -6.738 1 96.44 239 SER A N 1
ATOM 1916 C CA . SER A 1 239 ? 14.492 -34.469 -7.488 1 96.44 239 SER A CA 1
ATOM 1917 C C . SER A 1 239 ? 15.375 -33.594 -8.352 1 96.44 239 SER A C 1
ATOM 1919 O O . SER A 1 239 ? 15.102 -32.375 -8.508 1 96.44 239 SER A O 1
ATOM 1921 N N . THR A 1 240 ? 16.422 -34.125 -8.914 1 97.81 240 THR A N 1
ATOM 1922 C CA . THR A 1 240 ? 17.297 -33.375 -9.812 1 97.81 240 THR A CA 1
ATOM 1923 C C . THR A 1 240 ? 16.609 -33.156 -11.164 1 97.81 240 THR A C 1
ATOM 1925 O O . THR A 1 240 ? 15.641 -33.844 -11.492 1 97.81 240 THR A O 1
ATOM 1928 N N . PRO A 1 241 ? 17.125 -32.219 -11.938 1 98.31 241 PRO A N 1
ATOM 1929 C CA . PRO A 1 241 ? 16.562 -32 -13.273 1 98.31 241 PRO A CA 1
ATOM 1930 C C . PRO A 1 241 ? 16.625 -33.281 -14.133 1 98.31 241 PRO A C 1
ATOM 1932 O O . PRO A 1 241 ? 15.672 -33.562 -14.875 1 98.31 241 PRO A O 1
ATOM 1935 N N . GLN A 1 242 ? 17.656 -34 -13.992 1 98.06 242 GLN A N 1
ATOM 1936 C CA . GLN A 1 242 ? 17.781 -35.219 -14.773 1 98.06 242 GLN A CA 1
ATOM 1937 C C . GLN A 1 242 ? 16.766 -36.281 -14.344 1 98.06 242 GLN A C 1
ATOM 1939 O O . GLN A 1 242 ? 16.188 -36.969 -15.18 1 98.06 242 GLN A O 1
ATOM 1944 N N . GLU A 1 243 ? 16.578 -36.406 -13.07 1 98.25 243 GLU A N 1
ATOM 1945 C CA . GLU A 1 243 ? 15.555 -37.312 -12.57 1 98.25 243 GLU A CA 1
ATOM 1946 C C . GLU A 1 243 ? 14.164 -36.875 -13.016 1 98.25 243 GLU A C 1
ATOM 1948 O O . GLU A 1 243 ? 13.312 -37.688 -13.32 1 98.25 243 GLU A O 1
ATOM 1953 N N . TYR A 1 244 ? 13.961 -35.594 -13.031 1 98.69 244 TYR A N 1
ATOM 1954 C CA . TYR A 1 244 ? 12.703 -35.031 -13.523 1 98.69 244 TYR A CA 1
ATOM 1955 C C . TYR A 1 244 ? 12.461 -35.438 -14.969 1 98.69 244 TYR A C 1
ATOM 1957 O O . TYR A 1 244 ? 11.383 -35.938 -15.305 1 98.69 244 TYR A O 1
ATOM 1965 N N . ARG A 1 245 ? 13.469 -35.25 -15.797 1 98.69 245 ARG A N 1
ATOM 1966 C CA . ARG A 1 245 ? 13.391 -35.625 -17.203 1 98.69 245 ARG A CA 1
ATOM 1967 C C . ARG A 1 245 ? 13.078 -37.125 -17.344 1 98.69 245 ARG A C 1
ATOM 1969 O O . ARG A 1 245 ? 12.195 -37.5 -18.109 1 98.69 245 ARG A O 1
ATOM 1976 N N . SER A 1 246 ? 13.758 -37.938 -16.594 1 98.69 246 SER A N 1
ATOM 1977 C CA . SER A 1 246 ? 13.57 -39.375 -16.656 1 98.69 246 SER A CA 1
ATOM 1978 C C . SER A 1 246 ? 12.148 -39.781 -16.297 1 98.69 246 SER A C 1
ATOM 1980 O O . SER A 1 246 ? 11.562 -40.656 -16.922 1 98.69 246 SER A O 1
ATOM 1982 N N . LYS A 1 247 ? 11.633 -39.125 -15.297 1 98.69 247 LYS A N 1
ATOM 1983 C CA . LYS A 1 247 ? 10.266 -39.438 -14.883 1 98.69 247 LYS A CA 1
ATOM 1984 C C . LYS A 1 247 ? 9.258 -39 -15.945 1 98.69 247 LYS A C 1
ATOM 1986 O O . LYS A 1 247 ? 8.266 -39.719 -16.172 1 98.69 247 LYS A O 1
ATOM 1991 N N . LEU A 1 248 ? 9.5 -37.875 -16.609 1 98.81 248 LEU A N 1
ATOM 1992 C CA . LEU A 1 248 ? 8.633 -37.469 -17.703 1 98.81 248 LEU A CA 1
ATOM 1993 C C . LEU A 1 248 ? 8.68 -38.469 -18.844 1 98.81 248 LEU A C 1
ATOM 1995 O O . LEU A 1 248 ? 7.645 -38.781 -19.438 1 98.81 248 LEU A O 1
ATOM 1999 N N . GLU A 1 249 ? 9.859 -38.969 -19.109 1 98.75 249 GLU A N 1
ATOM 2000 C CA . GLU A 1 249 ? 10.008 -40 -20.125 1 98.75 249 GLU A CA 1
ATOM 2001 C C . GLU A 1 249 ? 9.25 -41.281 -19.734 1 98.75 249 GLU A C 1
ATOM 2003 O O . GLU A 1 249 ? 8.617 -41.906 -20.578 1 98.75 249 GLU A O 1
ATOM 2008 N N . HIS A 1 250 ? 9.328 -41.562 -18.469 1 98.5 250 HIS A N 1
ATOM 2009 C CA . HIS A 1 250 ? 8.625 -42.75 -17.969 1 98.5 250 HIS A CA 1
ATOM 2010 C C . HIS A 1 250 ? 7.113 -42.562 -18.109 1 98.5 250 HIS A C 1
ATOM 2012 O O . HIS A 1 250 ? 6.395 -43.562 -18.312 1 98.5 250 HIS A O 1
ATOM 2018 N N . VAL A 1 251 ? 6.664 -41.406 -17.875 1 98.38 251 VAL A N 1
ATOM 2019 C CA . VAL A 1 251 ? 5.246 -41.125 -18.047 1 98.38 251 VAL A CA 1
ATOM 2020 C C . VAL A 1 251 ? 4.836 -41.375 -19.5 1 98.38 251 VAL A C 1
ATOM 2022 O O . VAL A 1 251 ? 3.74 -41.875 -19.766 1 98.38 251 VAL A O 1
ATOM 2025 N N . GLY A 1 252 ? 5.723 -40.969 -20.484 1 98.5 252 GLY A N 1
ATOM 2026 C CA . GLY A 1 252 ? 5.426 -41.281 -21.875 1 98.5 252 GLY A CA 1
ATOM 2027 C C . GLY A 1 252 ? 5.902 -40.188 -22.828 1 98.5 252 GLY A C 1
ATOM 2028 O O . GLY A 1 252 ? 5.895 -40.375 -24.047 1 98.5 252 GLY A O 1
ATOM 2029 N N . TYR A 1 253 ? 6.355 -39.094 -22.328 1 98.69 253 TYR A N 1
ATOM 2030 C CA . TYR A 1 253 ? 6.832 -38.031 -23.203 1 98.69 253 TYR A CA 1
ATOM 2031 C C . TYR A 1 253 ? 8.141 -38.406 -23.875 1 98.69 253 TYR A C 1
ATOM 2033 O O . TYR A 1 253 ? 9.016 -39.031 -23.25 1 98.69 253 TYR A O 1
ATOM 2041 N N . LYS A 1 254 ? 8.258 -38.031 -25.094 1 98.44 254 LYS A N 1
ATOM 2042 C CA . LYS A 1 254 ? 9.492 -38.344 -25.828 1 98.44 254 LYS A CA 1
ATOM 2043 C C . LYS A 1 254 ? 10.633 -37.438 -25.375 1 98.44 254 LYS A C 1
ATOM 2045 O O . LYS A 1 254 ? 10.422 -36.25 -25.109 1 98.44 254 LYS A O 1
ATOM 2050 N N . SER A 1 255 ? 11.766 -37.969 -25.359 1 97.81 255 SER A N 1
ATOM 2051 C CA . SER A 1 255 ? 12.945 -37.25 -24.875 1 97.81 255 SER A CA 1
ATOM 2052 C C . SER A 1 255 ? 13.164 -35.969 -25.656 1 97.81 255 SER A C 1
ATOM 2054 O O . SER A 1 255 ? 13.516 -34.938 -25.062 1 97.81 255 SER A O 1
ATOM 2056 N N . GLU A 1 256 ? 12.898 -36 -26.938 1 97.69 256 GLU A N 1
ATOM 2057 C CA . GLU A 1 256 ? 13.148 -34.844 -27.797 1 97.69 256 GLU A CA 1
ATOM 2058 C C . GLU A 1 256 ? 12.102 -33.781 -27.578 1 97.69 256 GLU A C 1
ATOM 2060 O O . GLU A 1 256 ? 12.289 -32.625 -28 1 97.69 256 GLU A O 1
ATOM 2065 N N . ALA A 1 257 ? 11.031 -34.156 -26.906 1 98.19 257 ALA A N 1
ATOM 2066 C CA . ALA A 1 257 ? 9.93 -33.219 -26.719 1 98.19 257 ALA A CA 1
ATOM 2067 C C . ALA A 1 257 ? 9.938 -32.656 -25.297 1 98.19 257 ALA A C 1
ATOM 2069 O O . ALA A 1 257 ? 8.969 -32.031 -24.875 1 98.19 257 ALA A O 1
ATOM 2070 N N . ILE A 1 258 ? 11.008 -32.969 -24.562 1 98.75 258 ILE A N 1
ATOM 2071 C CA . ILE A 1 2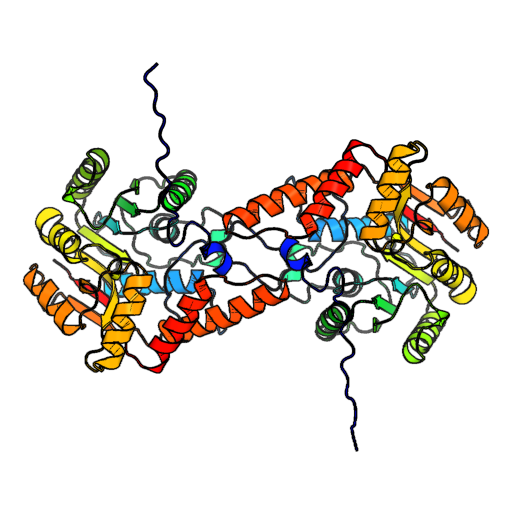58 ? 11.141 -32.469 -23.188 1 98.75 258 ILE A CA 1
ATOM 2072 C C . ILE A 1 258 ? 12.234 -31.406 -23.141 1 98.75 258 ILE A C 1
ATOM 2074 O O . ILE A 1 258 ? 13.344 -31.625 -23.641 1 98.75 258 ILE A O 1
ATOM 2078 N N . THR A 1 259 ? 11.914 -30.281 -22.625 1 98.69 259 THR A N 1
ATOM 2079 C CA . THR A 1 259 ? 12.891 -29.234 -22.359 1 98.69 259 THR A CA 1
ATOM 2080 C C . THR A 1 259 ? 12.875 -28.844 -20.875 1 98.69 259 THR A C 1
ATOM 2082 O O . THR A 1 259 ? 11.812 -28.625 -20.297 1 98.69 259 THR A O 1
ATOM 2085 N N . ILE A 1 260 ? 14.016 -28.828 -20.234 1 98.62 260 ILE A N 1
ATOM 2086 C CA . ILE A 1 260 ? 14.203 -28.344 -18.875 1 98.62 260 ILE A CA 1
ATOM 2087 C C . ILE A 1 260 ? 15.266 -27.25 -18.859 1 98.62 260 ILE A C 1
ATOM 2089 O O . ILE A 1 260 ? 16.438 -27.5 -19.156 1 98.62 260 ILE A O 1
ATOM 2093 N N . THR A 1 261 ? 14.852 -26.047 -18.578 1 98.56 261 THR A N 1
ATOM 2094 C CA . THR A 1 261 ? 15.734 -24.891 -18.594 1 98.56 261 THR A CA 1
ATOM 2095 C C . THR A 1 261 ? 15.922 -24.312 -17.188 1 98.56 261 THR A C 1
ATOM 2097 O O . THR A 1 261 ? 14.953 -23.906 -16.547 1 98.56 261 THR A O 1
ATOM 2100 N N . ASP A 1 262 ? 17.141 -24.312 -16.75 1 98.31 262 ASP A N 1
ATOM 2101 C CA . ASP A 1 262 ? 17.469 -23.766 -15.445 1 98.31 262 ASP A CA 1
ATOM 2102 C C . ASP A 1 262 ? 17.516 -22.234 -15.477 1 98.31 262 ASP A C 1
ATOM 2104 O O . ASP A 1 262 ? 18.328 -21.656 -16.203 1 98.31 262 ASP A O 1
ATOM 2108 N N . ILE A 1 263 ? 16.656 -21.609 -14.68 1 97.81 263 ILE A N 1
ATOM 2109 C CA . ILE A 1 263 ? 16.641 -20.141 -14.656 1 97.81 263 ILE A CA 1
ATOM 2110 C C . ILE A 1 263 ? 16.922 -19.641 -13.242 1 97.81 263 ILE A C 1
ATOM 2112 O O . ILE A 1 263 ? 16.516 -18.531 -12.875 1 97.81 263 ILE A O 1
ATOM 2116 N N . SER A 1 264 ? 17.578 -20.406 -12.461 1 97.19 264 SER A N 1
ATOM 2117 C CA . SER A 1 264 ? 17.828 -20.156 -11.039 1 97.19 264 SER A CA 1
ATOM 2118 C C . SER A 1 264 ? 18.438 -18.781 -10.828 1 97.19 264 SER A C 1
ATOM 2120 O O . SER A 1 264 ? 18.109 -18.078 -9.867 1 97.19 264 SER A O 1
ATOM 2122 N N . GLU A 1 265 ? 19.281 -18.344 -11.727 1 94.69 265 GLU A N 1
ATOM 2123 C CA . GLU A 1 265 ? 20.047 -17.125 -11.555 1 94.69 265 GLU A CA 1
ATOM 2124 C C . GLU A 1 265 ? 19.125 -15.898 -11.57 1 94.69 265 GLU A C 1
ATOM 2126 O O . GLU A 1 265 ? 19.484 -14.836 -11.047 1 94.69 265 GLU A O 1
ATOM 2131 N N . HIS A 1 266 ? 17.969 -16.094 -12.094 1 96.56 266 HIS A N 1
ATOM 2132 C CA . HIS A 1 266 ? 17.047 -14.977 -12.25 1 96.56 266 HIS A CA 1
ATOM 2133 C C . HIS A 1 266 ? 15.836 -15.133 -11.344 1 96.56 266 HIS A C 1
ATOM 2135 O O . HIS A 1 266 ? 14.789 -14.516 -11.586 1 96.56 266 HIS A O 1
ATOM 2141 N N . VAL A 1 267 ? 15.984 -15.984 -10.328 1 97.44 267 VAL A N 1
ATOM 2142 C CA . VAL A 1 267 ? 14.789 -16.234 -9.539 1 97.44 267 VAL A CA 1
ATOM 2143 C C . VAL A 1 267 ? 15.078 -15.977 -8.062 1 97.44 267 VAL A C 1
ATOM 2145 O O . VAL A 1 267 ? 14.602 -14.992 -7.496 1 97.44 267 VAL A O 1
ATOM 2148 N N . PHE A 1 268 ? 16.047 -16.703 -7.492 1 96.94 268 PHE A N 1
ATOM 2149 C CA . PHE A 1 268 ? 16.109 -16.797 -6.039 1 96.94 268 PHE A CA 1
ATOM 2150 C C . PHE A 1 268 ? 16.781 -15.578 -5.441 1 96.94 268 PHE A C 1
ATOM 2152 O O . PHE A 1 268 ? 16.203 -14.883 -4.605 1 96.94 268 PHE A O 1
ATOM 2159 N N . ALA A 1 269 ? 17.984 -15.227 -5.918 1 95.56 269 ALA A N 1
ATOM 2160 C CA . ALA A 1 269 ? 18.719 -14.109 -5.336 1 95.56 269 ALA A CA 1
ATOM 2161 C C . ALA A 1 269 ? 17.984 -12.789 -5.574 1 95.56 269 ALA A C 1
ATOM 2163 O O . ALA A 1 269 ? 17.797 -12.008 -4.641 1 95.56 269 ALA A O 1
ATOM 2164 N N . PRO A 1 270 ? 17.531 -12.594 -6.797 1 95.88 270 PRO A N 1
ATOM 2165 C CA . PRO A 1 270 ? 16.797 -11.352 -7.012 1 95.88 270 PRO A CA 1
ATOM 2166 C C . PRO A 1 270 ? 15.508 -11.273 -6.195 1 95.88 270 PRO A C 1
ATOM 2168 O O . PRO A 1 270 ? 15.125 -10.203 -5.723 1 95.88 270 PRO A O 1
ATOM 2171 N N . LEU A 1 271 ? 14.82 -12.367 -6.023 1 96.44 271 LEU A N 1
ATOM 2172 C CA . LEU A 1 271 ? 13.609 -12.383 -5.199 1 96.44 271 LEU A CA 1
ATOM 2173 C C . LEU A 1 271 ? 13.938 -12.039 -3.75 1 96.44 271 LEU A C 1
ATOM 2175 O O . LEU A 1 271 ? 13.227 -11.266 -3.115 1 96.44 271 LEU A O 1
ATOM 2179 N N . ALA A 1 272 ? 15 -12.656 -3.26 1 96.12 272 ALA A N 1
ATOM 2180 C CA . ALA A 1 272 ? 15.422 -12.352 -1.896 1 96.12 272 ALA A CA 1
ATOM 2181 C C . ALA A 1 272 ? 15.727 -10.867 -1.73 1 96.12 272 ALA A C 1
ATOM 2183 O O . ALA A 1 272 ? 15.375 -10.266 -0.714 1 96.12 272 ALA A O 1
ATOM 2184 N N . LEU A 1 273 ? 16.391 -10.312 -2.705 1 95.12 273 LEU A N 1
ATOM 2185 C CA . LEU A 1 273 ? 16.703 -8.891 -2.676 1 95.12 273 LEU A CA 1
ATOM 2186 C C . LEU A 1 273 ? 15.422 -8.055 -2.66 1 95.12 273 LEU A C 1
ATOM 2188 O O . LEU A 1 273 ? 15.297 -7.113 -1.88 1 95.12 273 LEU A O 1
ATOM 2192 N N . PHE A 1 274 ? 14.492 -8.383 -3.486 1 96.44 274 PHE A N 1
ATOM 2193 C CA . PHE A 1 274 ? 13.211 -7.688 -3.508 1 96.44 274 PHE A CA 1
ATOM 2194 C C . PHE A 1 274 ? 12.539 -7.738 -2.139 1 96.44 274 PHE A C 1
ATOM 2196 O O . PHE A 1 274 ? 12.039 -6.723 -1.647 1 96.44 274 PHE A O 1
ATOM 2203 N N . LEU A 1 275 ? 12.484 -8.953 -1.592 1 96.75 275 LEU A N 1
ATOM 2204 C CA . LEU A 1 275 ? 11.828 -9.117 -0.299 1 96.75 275 LEU A CA 1
ATOM 2205 C C . LEU A 1 275 ? 12.516 -8.281 0.77 1 96.75 275 LEU A C 1
ATOM 2207 O O . LEU A 1 275 ? 11.859 -7.723 1.651 1 96.75 275 LEU A O 1
ATOM 2211 N N . THR A 1 276 ? 13.828 -8.219 0.69 1 96.69 276 THR A N 1
ATOM 2212 C CA . THR A 1 276 ? 14.578 -7.383 1.621 1 96.69 276 THR A CA 1
ATOM 2213 C C . THR A 1 276 ? 14.188 -5.918 1.474 1 96.69 276 THR A C 1
ATOM 2215 O O . THR A 1 276 ? 13.922 -5.238 2.467 1 96.69 276 THR A O 1
ATOM 2218 N N . GLU A 1 277 ? 14.133 -5.473 0.305 1 95.75 277 GLU A N 1
ATOM 2219 C CA . GLU A 1 277 ? 13.773 -4.086 0.029 1 95.75 277 GLU A CA 1
ATOM 2220 C C . GLU A 1 277 ? 12.328 -3.803 0.422 1 95.75 277 GLU A C 1
ATOM 2222 O O . GLU A 1 277 ? 12.023 -2.756 0.999 1 95.75 277 GLU A O 1
ATOM 2227 N N . GLN A 1 278 ? 11.461 -4.75 0.04 1 96.62 278 GLN A N 1
ATOM 2228 C CA . GLN A 1 278 ? 10.047 -4.594 0.392 1 96.62 278 GLN A CA 1
ATOM 2229 C C . GLN A 1 278 ? 9.867 -4.52 1.904 1 96.62 278 GLN A C 1
ATOM 2231 O O . GLN A 1 278 ? 9.062 -3.73 2.398 1 96.62 278 GLN A O 1
ATOM 2236 N N . ASP A 1 279 ? 10.562 -5.375 2.602 1 97 279 ASP A N 1
ATOM 2237 C CA . ASP A 1 279 ? 10.492 -5.34 4.059 1 97 279 ASP A CA 1
ATOM 2238 C C . ASP A 1 279 ? 10.938 -3.984 4.602 1 97 279 ASP A C 1
ATOM 2240 O O . ASP A 1 279 ? 10.289 -3.42 5.484 1 97 279 ASP A O 1
ATOM 2244 N N . SER A 1 280 ? 12.047 -3.457 4.117 1 95.81 280 SER A N 1
ATOM 2245 C CA . SER A 1 280 ? 12.555 -2.152 4.531 1 95.81 280 SER A CA 1
ATOM 2246 C C . SER A 1 280 ? 11.539 -1.049 4.254 1 95.81 280 SER A C 1
ATOM 2248 O O . SER A 1 280 ? 11.312 -0.182 5.102 1 95.81 280 SER A O 1
ATOM 2250 N N . ARG A 1 281 ? 10.906 -1.074 3.109 1 94.62 281 ARG A N 1
ATOM 2251 C CA . ARG A 1 281 ? 9.906 -0.083 2.723 1 94.62 281 ARG A CA 1
ATOM 2252 C C . ARG A 1 281 ? 8.711 -0.117 3.666 1 94.62 281 ARG A C 1
ATOM 2254 O O . ARG A 1 281 ? 8.242 0.929 4.117 1 94.62 281 ARG A O 1
ATOM 2261 N N . LEU A 1 282 ? 8.25 -1.327 3.93 1 96.19 282 LEU A N 1
ATOM 2262 C CA . LEU A 1 282 ? 7.086 -1.461 4.793 1 96.19 282 LEU A CA 1
ATOM 2263 C C . LEU A 1 282 ? 7.418 -1.061 6.227 1 96.19 282 LEU A C 1
ATOM 2265 O O . LEU A 1 282 ? 6.582 -0.487 6.926 1 96.19 282 LEU A O 1
ATOM 2269 N N . LYS A 1 283 ? 8.633 -1.333 6.656 1 94.75 283 LYS A N 1
ATOM 2270 C CA . LYS A 1 283 ? 9.047 -0.987 8.016 1 94.75 283 LYS A CA 1
ATOM 2271 C C . LYS A 1 283 ? 9.07 0.525 8.211 1 94.75 283 LYS A C 1
ATOM 2273 O O . LYS A 1 283 ? 8.867 1.013 9.328 1 94.75 283 LYS A O 1
ATOM 2278 N N . MET A 1 284 ? 9.266 1.285 7.199 1 90.94 284 MET A N 1
ATOM 2279 C CA . MET A 1 284 ? 9.258 2.744 7.27 1 90.94 284 MET A CA 1
ATOM 2280 C C . MET A 1 284 ? 7.93 3.26 7.805 1 90.94 284 MET A C 1
ATOM 2282 O O . MET A 1 284 ? 7.887 4.285 8.492 1 90.94 284 MET A O 1
ATOM 2286 N N . VAL A 1 285 ? 6.898 2.5 7.465 1 93.56 285 VAL A N 1
ATOM 2287 C CA . VAL A 1 285 ? 5.582 2.961 7.898 1 93.56 285 VAL A CA 1
ATOM 2288 C C . VAL A 1 285 ? 5.055 2.053 9.008 1 93.56 285 VAL A C 1
ATOM 2290 O O . VAL A 1 285 ? 3.842 1.953 9.211 1 93.56 285 VAL A O 1
ATOM 2293 N N . GLY A 1 286 ? 5.949 1.32 9.641 1 92.5 286 GLY A N 1
ATOM 2294 C CA . GLY A 1 286 ? 5.621 0.537 10.82 1 92.5 286 GLY A CA 1
ATOM 2295 C C . GLY A 1 286 ? 5.039 -0.824 10.492 1 92.5 286 GLY A C 1
ATOM 2296 O O . GLY A 1 286 ? 4.332 -1.417 11.312 1 92.5 286 GLY A O 1
ATOM 2297 N N . LEU A 1 287 ? 5.246 -1.284 9.281 1 95.94 287 LEU A N 1
ATOM 2298 C CA . LEU A 1 287 ? 4.754 -2.588 8.852 1 95.94 287 LEU A CA 1
ATOM 2299 C C . LEU A 1 287 ? 5.91 -3.523 8.516 1 95.94 287 LEU A C 1
ATOM 2301 O O . LEU A 1 287 ? 7.035 -3.318 8.984 1 95.94 287 LEU A O 1
ATOM 2305 N N . GLY A 1 288 ? 5.605 -4.613 7.934 1 95.69 288 GLY A N 1
ATOM 2306 C CA . GLY A 1 288 ? 6.602 -5.594 7.531 1 95.69 288 GLY A CA 1
ATOM 2307 C C . GLY A 1 288 ? 6.039 -6.691 6.652 1 95.69 288 GLY A C 1
ATOM 2308 O O . GLY A 1 288 ? 4.832 -6.742 6.406 1 95.69 288 GLY A O 1
ATOM 2309 N N . ILE A 1 289 ? 6.949 -7.574 6.262 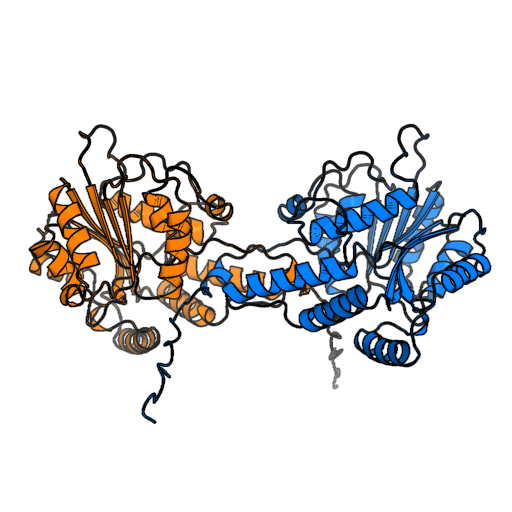1 96.12 289 ILE A N 1
ATOM 2310 C CA . ILE A 1 289 ? 6.504 -8.617 5.348 1 96.12 289 ILE A CA 1
ATOM 2311 C C . ILE A 1 289 ? 6.062 -9.844 6.137 1 96.12 289 ILE A C 1
ATOM 2313 O O . ILE A 1 289 ? 5.574 -10.82 5.562 1 96.12 289 ILE A O 1
ATOM 2317 N N . GLY A 1 290 ? 6.188 -9.836 7.449 1 92.12 290 GLY A N 1
ATOM 2318 C CA . GLY A 1 290 ? 5.676 -10.891 8.312 1 92.12 290 GLY A CA 1
ATOM 2319 C C . GLY A 1 290 ? 6.363 -12.227 8.094 1 92.12 290 GLY A C 1
ATOM 2320 O O . GLY A 1 290 ? 7.594 -12.305 8.117 1 92.12 290 GLY A O 1
ATOM 2321 N N . ARG A 1 291 ? 5.578 -13.281 7.859 1 88.44 291 ARG A N 1
ATOM 2322 C CA . ARG A 1 291 ? 6.074 -14.648 7.746 1 88.44 291 ARG A CA 1
ATOM 2323 C C . ARG A 1 291 ? 6.902 -14.836 6.48 1 88.44 291 ARG A C 1
ATOM 2325 O O . ARG A 1 291 ? 7.637 -15.812 6.344 1 88.44 291 ARG A O 1
ATOM 2332 N N . PHE A 1 292 ? 6.809 -13.953 5.562 1 93.69 292 PHE A N 1
ATOM 2333 C CA . PHE A 1 292 ? 7.562 -14.062 4.316 1 93.69 292 PHE A CA 1
ATOM 2334 C C . PHE A 1 292 ? 9.039 -13.773 4.555 1 93.69 292 PHE A C 1
ATOM 2336 O O . PHE A 1 292 ? 9.859 -13.922 3.645 1 93.69 292 PHE A O 1
ATOM 2343 N N . GLY A 1 293 ? 9.336 -13.352 5.824 1 93.44 293 GLY A N 1
ATOM 2344 C CA . GLY A 1 293 ? 10.727 -13.219 6.207 1 93.44 293 GLY A CA 1
ATOM 2345 C C . GLY A 1 293 ? 11.484 -14.531 6.152 1 93.44 293 GLY A C 1
ATOM 2346 O O . GLY A 1 293 ? 12.664 -14.562 5.797 1 93.44 293 GLY A O 1
ATOM 2347 N N . VAL A 1 294 ? 10.789 -15.602 6.52 1 90.06 294 VAL A N 1
ATOM 2348 C CA . VAL A 1 294 ? 11.391 -16.922 6.457 1 90.06 294 VAL A CA 1
ATOM 2349 C C . VAL A 1 294 ? 11.672 -17.297 5 1 90.06 294 VAL A C 1
ATOM 2351 O O . VAL A 1 294 ? 12.75 -17.812 4.684 1 90.06 294 VAL A O 1
ATOM 2354 N N . ALA A 1 295 ? 10.703 -17.031 4.141 1 91.88 295 ALA A N 1
ATOM 2355 C CA . ALA A 1 295 ? 10.898 -17.281 2.715 1 91.88 295 ALA A CA 1
ATOM 2356 C C . ALA A 1 295 ? 12.078 -16.484 2.17 1 91.88 295 ALA A C 1
ATOM 2358 O O . ALA A 1 295 ? 12.875 -17 1.382 1 91.88 295 ALA A O 1
ATOM 2359 N N . LYS A 1 296 ? 12.172 -15.234 2.578 1 95.06 296 LYS A N 1
ATOM 2360 C CA . LYS A 1 296 ? 13.289 -14.375 2.18 1 95.06 296 LYS A CA 1
ATOM 2361 C C . LYS A 1 296 ? 14.625 -15.031 2.502 1 95.06 296 LYS A C 1
ATOM 2363 O O . LYS A 1 296 ? 15.516 -15.094 1.649 1 95.06 296 LYS A O 1
ATOM 2368 N N . THR A 1 297 ? 14.766 -15.57 3.734 1 93.69 297 THR A N 1
ATOM 2369 C CA . THR A 1 297 ? 16 -16.219 4.172 1 93.69 297 THR A CA 1
ATOM 2370 C C . THR A 1 297 ? 16.266 -17.484 3.354 1 93.69 297 THR A C 1
ATOM 2372 O O . THR A 1 297 ? 17.406 -17.75 2.969 1 93.69 297 THR A O 1
ATOM 2375 N N . MET A 1 298 ? 15.266 -18.188 3.08 1 93.25 298 MET A N 1
ATOM 2376 C CA . MET A 1 298 ? 15.367 -19.406 2.285 1 93.25 298 MET A CA 1
ATOM 2377 C C . MET A 1 298 ? 15.836 -19.094 0.866 1 93.25 298 MET A C 1
ATOM 2379 O O . MET A 1 298 ? 16.766 -19.719 0.36 1 93.25 298 MET A O 1
ATOM 2383 N N . PHE A 1 299 ? 15.195 -18.094 0.241 1 95.88 299 PHE A N 1
ATOM 2384 C CA . PHE A 1 299 ? 15.555 -17.734 -1.125 1 95.88 299 PHE A CA 1
ATOM 2385 C C . PHE A 1 299 ? 16.984 -17.203 -1.188 1 95.88 299 PHE A C 1
ATOM 2387 O O . PHE A 1 299 ? 17.703 -17.453 -2.156 1 95.88 299 PHE A O 1
ATOM 2394 N N . SER A 1 300 ? 17.328 -16.453 -0.143 1 96.31 300 SER A N 1
ATOM 2395 C CA . SER A 1 300 ? 18.719 -15.977 -0.07 1 96.31 300 SER A CA 1
ATOM 2396 C C . SER A 1 300 ? 19.703 -17.141 -0.016 1 96.31 300 SER A C 1
ATOM 2398 O O . SER A 1 300 ? 20.719 -17.141 -0.72 1 96.31 300 SER A O 1
ATOM 2400 N N . TRP A 1 301 ? 19.406 -18.156 0.784 1 96 301 TRP A N 1
ATOM 2401 C CA . TRP A 1 301 ? 20.25 -19.344 0.902 1 96 301 TRP A CA 1
ATOM 2402 C C . TRP A 1 301 ? 20.312 -20.109 -0.419 1 96 301 TRP A C 1
ATOM 2404 O O . TRP A 1 301 ? 21.391 -20.516 -0.859 1 96 301 TRP A O 1
ATOM 2414 N N . TRP A 1 302 ? 19.125 -20.266 -1.079 1 96.38 302 TRP A N 1
ATOM 2415 C CA . TRP A 1 302 ? 19.078 -20.938 -2.365 1 96.38 302 TRP A CA 1
ATOM 2416 C C . TRP A 1 302 ? 19.906 -20.203 -3.412 1 96.38 302 TRP A C 1
ATOM 2418 O O . TRP A 1 302 ? 20.641 -20.828 -4.18 1 96.38 302 TRP A O 1
ATOM 2428 N N . GLY A 1 303 ? 19.781 -18.859 -3.393 1 95.81 303 GLY A N 1
ATOM 2429 C CA . GLY A 1 303 ? 20.531 -18.062 -4.344 1 95.81 303 GLY A CA 1
ATOM 2430 C C . GLY A 1 303 ? 22.031 -18.125 -4.141 1 95.81 303 GLY A C 1
ATOM 2431 O O . GLY A 1 303 ? 22.797 -18.188 -5.105 1 95.81 303 GLY A O 1
ATOM 2432 N N . ARG A 1 304 ? 22.469 -18.203 -2.945 1 95.81 304 ARG A N 1
ATOM 2433 C CA . ARG A 1 304 ? 23.891 -18.172 -2.615 1 95.81 304 ARG A CA 1
ATOM 2434 C C . ARG A 1 304 ? 24.531 -19.531 -2.865 1 95.81 304 ARG A C 1
ATOM 2436 O O . ARG A 1 304 ? 25.672 -19.625 -3.342 1 95.81 304 ARG A O 1
ATOM 2443 N N . THR A 1 305 ? 23.828 -20.609 -2.537 1 95.62 305 THR A N 1
ATOM 2444 C CA . THR A 1 305 ? 24.453 -21.922 -2.521 1 95.62 305 THR A CA 1
ATOM 2445 C C . THR A 1 305 ? 24.172 -22.672 -3.824 1 95.62 305 THR A C 1
ATOM 2447 O O . THR A 1 305 ? 24.906 -23.594 -4.184 1 95.62 305 THR A O 1
ATOM 2450 N N . GLY A 1 306 ? 23.031 -22.359 -4.418 1 96.12 306 GLY A N 1
ATOM 2451 C CA . GLY A 1 306 ? 22.625 -23.094 -5.602 1 96.12 306 GLY A CA 1
ATOM 2452 C C . GLY A 1 306 ? 22.047 -24.469 -5.281 1 96.12 306 GLY A C 1
ATOM 2453 O O . GLY A 1 306 ? 21.938 -25.312 -6.164 1 96.12 306 GLY A O 1
ATOM 2454 N N . VAL A 1 307 ? 21.688 -24.672 -4.051 1 96.56 307 VAL A N 1
ATOM 2455 C CA . VAL A 1 307 ? 21.219 -25.984 -3.592 1 96.56 307 VAL A CA 1
ATOM 2456 C C . VAL A 1 307 ? 19.875 -26.312 -4.238 1 96.56 307 VAL A C 1
ATOM 2458 O O . VAL A 1 307 ? 19.562 -27.484 -4.457 1 96.56 307 VAL A O 1
ATOM 2461 N N . MET A 1 308 ? 19.156 -25.297 -4.543 1 96.88 308 MET A N 1
ATOM 2462 C CA . MET A 1 308 ? 17.875 -25.438 -5.215 1 96.88 308 MET A CA 1
ATOM 2463 C C . MET A 1 308 ? 17.922 -24.828 -6.613 1 96.88 308 MET A C 1
ATOM 2465 O O . MET A 1 308 ? 18.516 -23.781 -6.816 1 96.88 308 MET A O 1
ATOM 2469 N N . ARG A 1 309 ? 17.312 -25.531 -7.551 1 97.81 309 ARG A N 1
ATOM 2470 C CA . ARG A 1 309 ? 17.219 -25.031 -8.922 1 97.81 309 ARG A CA 1
ATOM 2471 C C . ARG A 1 309 ? 15.781 -24.703 -9.297 1 97.81 309 ARG A C 1
ATOM 2473 O O . ARG A 1 309 ? 14.859 -25.438 -8.969 1 97.81 309 ARG A O 1
ATOM 2480 N N . GLY A 1 310 ? 15.609 -23.5 -9.844 1 98.31 310 GLY A N 1
ATOM 2481 C CA . GLY A 1 310 ? 14.359 -23.141 -10.5 1 98.31 310 GLY A CA 1
ATOM 2482 C C . GLY A 1 310 ? 14.367 -23.438 -11.992 1 98.31 310 GLY A C 1
ATOM 2483 O O . GLY A 1 310 ? 15.203 -22.906 -12.734 1 98.31 310 GLY A O 1
ATOM 2484 N N . VAL A 1 311 ? 13.43 -24.266 -12.445 1 98.81 311 VAL A N 1
ATOM 2485 C CA . VAL A 1 311 ? 13.508 -24.734 -13.828 1 98.81 311 VAL A CA 1
ATOM 2486 C C . VAL A 1 311 ? 12.172 -24.516 -14.523 1 98.81 311 VAL A C 1
ATOM 2488 O O . VAL A 1 311 ? 11.109 -24.656 -13.906 1 98.81 311 VAL A O 1
ATOM 2491 N N . ILE A 1 312 ? 12.234 -24.156 -15.742 1 98.88 312 ILE A N 1
ATOM 2492 C CA . ILE A 1 312 ? 11.078 -24.234 -16.625 1 98.88 312 ILE A CA 1
ATOM 2493 C C . ILE A 1 312 ? 11.039 -25.609 -17.297 1 98.88 312 ILE A C 1
ATOM 2495 O O . ILE A 1 312 ? 12.039 -26.062 -17.859 1 98.88 312 ILE A O 1
ATOM 2499 N N . VAL A 1 313 ? 9.953 -26.312 -17.172 1 98.88 313 VAL A N 1
ATOM 2500 C CA . VAL A 1 313 ? 9.781 -27.641 -17.734 1 98.88 313 VAL A CA 1
ATOM 2501 C C . VAL A 1 313 ? 8.68 -27.625 -18.797 1 98.88 313 VAL A C 1
ATOM 2503 O O . VAL A 1 313 ? 7.582 -27.125 -18.547 1 98.88 313 VAL A O 1
ATOM 2506 N N . VAL A 1 314 ? 9.016 -28.094 -19.969 1 98.88 314 VAL A N 1
ATOM 2507 C CA . VAL A 1 314 ? 8.031 -28.281 -21.031 1 98.88 314 VAL A CA 1
ATOM 2508 C C . VAL A 1 314 ? 8.125 -29.703 -21.594 1 98.88 314 VAL A C 1
ATOM 2510 O O . VAL A 1 314 ? 9.219 -30.172 -21.906 1 98.88 314 VAL A O 1
ATOM 2513 N N . ALA A 1 315 ? 7.051 -30.406 -21.641 1 98.88 315 ALA A N 1
ATOM 2514 C CA . ALA A 1 315 ? 6.934 -31.734 -22.266 1 98.88 315 ALA A CA 1
ATOM 2515 C C . ALA A 1 315 ? 5.762 -31.781 -23.234 1 98.88 315 ALA A C 1
ATOM 2517 O O . ALA A 1 315 ? 4.605 -31.609 -22.828 1 98.88 315 ALA A O 1
ATOM 2518 N N . LYS A 1 316 ? 6.043 -32.062 -24.438 1 97.88 316 LYS A N 1
ATOM 2519 C CA . LYS A 1 316 ? 5.008 -32.062 -25.469 1 97.88 316 LYS A CA 1
ATOM 2520 C C . LYS A 1 316 ? 4.645 -33.5 -25.891 1 97.88 316 LYS A C 1
ATOM 2522 O O . LYS A 1 316 ? 5.512 -34.375 -25.969 1 97.88 316 LYS A O 1
ATOM 2527 N N . LYS A 1 317 ? 3.379 -33.625 -26.141 1 95.44 317 LYS A N 1
ATOM 2528 C CA . LYS A 1 317 ? 2.869 -34.906 -26.609 1 95.44 317 LYS A CA 1
ATOM 2529 C C . LYS A 1 317 ? 2.672 -34.906 -28.125 1 95.44 317 LYS A C 1
ATOM 2531 O O . LYS A 1 317 ? 2.209 -33.906 -28.688 1 95.44 317 LYS A O 1
ATOM 2536 N N . MET B 1 1 ? -32.156 -32.375 21.875 1 27.61 1 MET B N 1
ATOM 2537 C CA . MET B 1 1 ? -31.531 -33.25 20.906 1 27.61 1 MET B CA 1
ATOM 2538 C C . MET B 1 1 ? -30.453 -32.531 20.094 1 27.61 1 MET B C 1
ATOM 2540 O O . MET B 1 1 ? -30.75 -31.531 19.438 1 27.61 1 MET B O 1
ATOM 2544 N N . LYS B 1 2 ? -29.188 -32.594 20.5 1 32.03 2 LYS B N 1
ATOM 2545 C CA . LYS B 1 2 ? -27.922 -31.922 20.734 1 32.03 2 LYS B CA 1
ATOM 2546 C C . LYS B 1 2 ? -27.109 -31.797 19.438 1 32.03 2 LYS B C 1
ATOM 2548 O O . LYS B 1 2 ? -26.422 -32.75 19.031 1 32.03 2 LYS B O 1
ATOM 2553 N N . ARG B 1 3 ? -27.781 -31.344 18.109 1 28.48 3 ARG B N 1
ATOM 2554 C CA . ARG B 1 3 ? -27.188 -30.859 16.875 1 28.48 3 ARG B CA 1
ATOM 2555 C C . ARG B 1 3 ? -25.922 -30.062 17.156 1 28.48 3 ARG B C 1
ATOM 2557 O O . ARG B 1 3 ? -26 -28.953 17.703 1 28.48 3 ARG B O 1
ATOM 2564 N N . THR B 1 4 ? -24.781 -30.672 17.594 1 30.95 4 THR B N 1
ATOM 2565 C CA . THR B 1 4 ? -23.344 -30.828 17.766 1 30.95 4 THR B CA 1
ATOM 2566 C C . THR B 1 4 ? -22.578 -30.156 16.625 1 30.95 4 THR B C 1
ATOM 2568 O O . THR B 1 4 ? -22.484 -30.719 15.531 1 30.95 4 THR B O 1
ATOM 2571 N N . GLN B 1 5 ? -22.938 -28.906 16.016 1 27.58 5 GLN B N 1
ATOM 2572 C CA . GLN B 1 5 ? -22.828 -28.078 14.82 1 27.58 5 GLN B CA 1
ATOM 2573 C C . GLN B 1 5 ? -21.375 -27.891 14.414 1 27.58 5 GLN B C 1
ATOM 2575 O O . GLN B 1 5 ? -20.469 -28.094 15.227 1 27.58 5 GLN B O 1
ATOM 2580 N N . ARG B 1 6 ? -21.016 -27.125 13.156 1 28.52 6 ARG B N 1
ATOM 2581 C CA . ARG B 1 6 ? -20.016 -26.969 12.109 1 28.52 6 ARG B CA 1
ATOM 2582 C C . ARG B 1 6 ? -18.75 -26.312 12.656 1 28.52 6 ARG B C 1
ATOM 2584 O O . ARG B 1 6 ? -18.688 -25.094 12.82 1 28.52 6 ARG B O 1
ATOM 2591 N N . ASN B 1 7 ? -18.156 -26.734 13.711 1 29.97 7 ASN B N 1
ATOM 2592 C CA . ASN B 1 7 ? -16.844 -26.438 14.289 1 29.97 7 ASN B CA 1
ATOM 2593 C C . ASN B 1 7 ? -15.727 -26.562 13.258 1 29.97 7 ASN B C 1
ATOM 2595 O O . ASN B 1 7 ? -14.57 -26.766 13.617 1 29.97 7 ASN B O 1
ATOM 2599 N N . GLU B 1 8 ? -16.062 -27.203 12.062 1 28.42 8 GLU B N 1
ATOM 2600 C CA . GLU B 1 8 ? -14.914 -27.5 11.227 1 28.42 8 GLU B CA 1
ATOM 2601 C C . GLU B 1 8 ? -13.984 -26.281 11.125 1 28.42 8 GLU B C 1
ATOM 2603 O O . GLU B 1 8 ? -14.398 -25.219 10.68 1 28.42 8 GLU B O 1
ATOM 2608 N N . LYS B 1 9 ? -13.062 -26.156 11.922 1 34.72 9 LYS B N 1
ATOM 2609 C CA . LYS B 1 9 ? -11.852 -25.344 11.938 1 34.72 9 LYS B CA 1
ATOM 2610 C C . LYS B 1 9 ? -11.352 -25.078 10.516 1 34.72 9 LYS B C 1
ATOM 2612 O O . LYS B 1 9 ? -11.016 -26.016 9.789 1 34.72 9 LYS B O 1
ATOM 2617 N N . GLU B 1 10 ? -11.844 -24.141 9.656 1 33.09 10 GLU B N 1
ATOM 2618 C CA . GLU B 1 10 ? -11.266 -23.531 8.461 1 33.09 10 GLU B CA 1
ATOM 2619 C C . GLU B 1 10 ? -9.742 -23.578 8.5 1 33.09 10 GLU B C 1
ATOM 2621 O O . GLU B 1 10 ? -9.117 -22.906 9.328 1 33.09 10 GLU B O 1
ATOM 2626 N N . LYS B 1 11 ? -9.07 -24.562 8.352 1 37.91 11 LYS B N 1
ATOM 2627 C CA . LYS B 1 11 ? -7.637 -24.734 8.164 1 37.91 11 LYS B CA 1
ATOM 2628 C C . LYS B 1 11 ? -7.031 -23.562 7.402 1 37.91 11 LYS B C 1
ATOM 2630 O O . LYS B 1 11 ? -7.406 -23.297 6.258 1 37.91 11 LYS B O 1
ATOM 2635 N N . ALA B 1 12 ? -6.43 -22.609 8.086 1 40.91 12 ALA B N 1
ATOM 2636 C CA . ALA B 1 12 ? -5.691 -21.391 7.781 1 40.91 12 ALA B CA 1
ATOM 2637 C C . ALA B 1 12 ? -4.809 -21.578 6.551 1 40.91 12 ALA B C 1
ATOM 2639 O O . ALA B 1 12 ? -3.904 -22.406 6.551 1 40.91 12 ALA B O 1
ATOM 2640 N N . SER B 1 13 ? -5.238 -21.5 5.367 1 49.38 13 SER B N 1
ATOM 2641 C CA . SER B 1 13 ? -4.449 -21.5 4.141 1 49.38 13 SER B CA 1
ATOM 2642 C C . SER B 1 13 ? -3.115 -20.797 4.336 1 49.38 13 SER B C 1
ATOM 2644 O O . SER B 1 13 ? -3.02 -19.844 5.113 1 49.38 13 SER B O 1
ATOM 2646 N N . ILE B 1 14 ? -1.938 -21.391 4.215 1 44.56 14 ILE B N 1
ATOM 2647 C CA . ILE B 1 14 ? -0.571 -20.906 4.324 1 44.56 14 ILE B CA 1
ATOM 2648 C C . ILE B 1 14 ? -0.501 -19.469 3.812 1 44.56 14 ILE B C 1
ATOM 2650 O O . ILE B 1 14 ? 0.188 -18.625 4.395 1 44.56 14 ILE B O 1
ATOM 2654 N N . TYR B 1 15 ? -1.17 -19.109 2.746 1 57.69 15 TYR B N 1
ATOM 2655 C CA . TYR B 1 15 ? -1.007 -17.781 2.201 1 57.69 15 TYR B CA 1
ATOM 2656 C C . TYR B 1 15 ? -2.268 -16.938 2.408 1 57.69 15 TYR B C 1
ATOM 2658 O O . TYR B 1 15 ? -2.193 -15.781 2.803 1 57.69 15 TYR B O 1
ATOM 2666 N N . GLY B 1 16 ? -3.375 -17.641 2.48 1 77.62 16 GLY B N 1
ATOM 2667 C CA . GLY B 1 16 ? -4.574 -16.828 2.373 1 77.62 16 GLY B CA 1
ATOM 2668 C C . GLY B 1 16 ? -4.422 -15.656 1.422 1 77.62 16 GLY B C 1
ATOM 2669 O O . GLY B 1 16 ? -4.109 -15.844 0.244 1 77.62 16 GLY B O 1
ATOM 2670 N N . LEU B 1 17 ? -4.629 -14.477 1.792 1 90.31 17 LEU B N 1
ATOM 2671 C CA . LEU B 1 17 ? -4.473 -13.289 0.961 1 90.31 17 LEU B CA 1
ATOM 2672 C C . LEU B 1 17 ? -3.361 -12.391 1.497 1 90.31 17 LEU B C 1
ATOM 2674 O O . LEU B 1 17 ? -3.166 -11.273 1.008 1 90.31 17 LEU B O 1
ATOM 2678 N N . GLN B 1 18 ? -2.555 -12.938 2.416 1 92.62 18 GLN B N 1
ATOM 2679 C CA . GLN B 1 18 ? -1.592 -12.117 3.141 1 92.62 18 GLN B CA 1
ATOM 2680 C C . GLN B 1 18 ? -0.417 -11.727 2.25 1 92.62 18 GLN B C 1
ATOM 2682 O O . GLN B 1 18 ? 0.298 -10.766 2.539 1 92.62 18 GLN B O 1
ATOM 2687 N N . HIS B 1 19 ? -0.239 -12.539 1.175 1 94.62 19 HIS B N 1
ATOM 2688 C CA . HIS B 1 19 ? 0.862 -12.203 0.278 1 94.62 19 HIS B CA 1
ATOM 2689 C C . HIS B 1 19 ? 0.624 -10.867 -0.416 1 94.62 19 HIS B C 1
ATOM 2691 O O . HIS B 1 19 ? 1.545 -10.297 -1.004 1 94.62 19 HIS B O 1
ATOM 2697 N N . GLY B 1 20 ? -0.605 -10.32 -0.328 1 95.25 20 GLY B N 1
ATOM 2698 C CA . GLY B 1 20 ? -0.898 -9 -0.871 1 95.25 20 GLY B CA 1
ATOM 2699 C C . GLY B 1 20 ? 0.024 -7.918 -0.341 1 95.25 20 GLY B C 1
ATOM 2700 O O . GLY B 1 20 ? 0.274 -6.922 -1.021 1 95.25 20 GLY B O 1
ATOM 2701 N N . ARG B 1 21 ? 0.558 -8.094 0.902 1 95.69 21 ARG B N 1
ATOM 2702 C CA . ARG B 1 21 ? 1.433 -7.094 1.512 1 95.69 21 ARG B CA 1
ATOM 2703 C C . ARG B 1 21 ? 2.723 -6.938 0.716 1 95.69 21 ARG B C 1
ATOM 2705 O O . ARG B 1 21 ? 3.354 -5.879 0.746 1 95.69 21 ARG B O 1
ATOM 2712 N N . LEU B 1 22 ? 3.062 -7.98 -0.059 1 96.62 22 LEU B N 1
ATOM 2713 C CA . LEU B 1 22 ? 4.281 -7.93 -0.858 1 96.62 22 LEU B CA 1
ATOM 2714 C C . LEU B 1 22 ? 4.102 -7.027 -2.072 1 96.62 22 LEU B C 1
ATOM 2716 O O . LEU B 1 22 ? 5.078 -6.656 -2.729 1 96.62 22 LEU B O 1
ATOM 2720 N N . HIS B 1 23 ? 2.855 -6.656 -2.381 1 96.81 23 HIS B N 1
ATOM 2721 C CA . HIS B 1 23 ? 2.555 -5.863 -3.566 1 96.81 23 HIS B CA 1
ATOM 2722 C C . HIS B 1 23 ? 2.275 -4.41 -3.197 1 96.81 23 HIS B C 1
ATOM 2724 O O . HIS B 1 23 ? 2.076 -3.568 -4.078 1 96.81 23 HIS B O 1
ATOM 2730 N N . LEU B 1 24 ? 2.258 -4.094 -1.884 1 95.88 24 LEU B N 1
ATOM 2731 C CA . LEU B 1 24 ? 1.992 -2.725 -1.451 1 95.88 24 LEU B CA 1
ATOM 2732 C C . LEU B 1 24 ? 3.1 -1.784 -1.916 1 95.88 24 LEU B C 1
ATOM 2734 O O . LEU B 1 24 ? 4.281 -2.137 -1.868 1 95.88 24 LEU B O 1
ATOM 2738 N N . GLN B 1 25 ? 2.65 -0.605 -2.316 1 92.19 25 GLN B N 1
ATOM 2739 C CA . GLN B 1 25 ? 3.604 0.363 -2.848 1 92.19 25 GLN B CA 1
ATOM 2740 C C . GLN B 1 25 ? 3.979 1.399 -1.792 1 92.19 25 GLN B C 1
ATOM 2742 O O . GLN B 1 25 ? 3.105 2.053 -1.217 1 92.19 25 GLN B O 1
ATOM 2747 N N . VAL B 1 26 ? 5.227 1.497 -1.549 1 91.75 26 VAL B N 1
ATOM 2748 C CA . VAL B 1 26 ? 5.883 2.502 -0.719 1 91.75 26 VAL B CA 1
ATOM 2749 C C . VAL B 1 26 ? 7.086 3.08 -1.462 1 91.75 26 VAL B C 1
ATOM 2751 O O . VAL B 1 26 ? 7.852 2.342 -2.088 1 91.75 26 VAL B O 1
ATOM 2754 N N . PRO B 1 27 ? 7.273 4.422 -1.521 1 91.12 27 PRO B N 1
ATOM 2755 C CA . PRO B 1 27 ? 6.707 5.441 -0.637 1 91.12 27 PRO B CA 1
ATOM 2756 C C . PRO B 1 27 ? 5.281 5.828 -1.021 1 91.12 27 PRO B C 1
ATOM 2758 O O . PRO B 1 27 ? 4.902 5.719 -2.191 1 91.12 27 PRO B O 1
ATOM 2761 N N . THR B 1 28 ? 4.57 6.195 -0.012 1 94.19 28 THR B N 1
ATOM 2762 C CA . THR B 1 28 ? 3.213 6.715 -0.139 1 94.19 28 THR B CA 1
ATOM 2763 C C . THR B 1 28 ? 3.16 8.188 0.258 1 94.19 28 THR B C 1
ATOM 2765 O O . THR B 1 28 ? 4.176 8.766 0.649 1 94.19 28 THR B O 1
ATOM 2768 N N . ALA B 1 29 ? 1.981 8.836 -0.031 1 94.81 29 ALA B N 1
ATOM 2769 C CA . ALA B 1 29 ? 1.744 10.125 0.606 1 94.81 29 ALA B CA 1
ATOM 2770 C C . ALA B 1 29 ? 1.936 10.039 2.117 1 94.81 29 ALA B C 1
ATOM 2772 O O . ALA B 1 29 ? 1.784 8.961 2.705 1 94.81 29 ALA B O 1
ATOM 2773 N N . MET B 1 30 ? 2.283 11.133 2.666 1 95.25 30 MET B N 1
ATOM 2774 C CA . MET B 1 30 ? 2.568 11.109 4.098 1 95.25 30 MET B CA 1
ATOM 2775 C C . MET B 1 30 ? 1.855 12.258 4.812 1 95.25 30 MET B C 1
ATOM 2777 O O . MET B 1 30 ? 2.25 12.648 5.91 1 95.25 30 MET B O 1
ATOM 2781 N N . TRP B 1 31 ? 0.902 12.789 4.109 1 94.44 31 TRP B N 1
ATOM 2782 C CA . TRP B 1 31 ? 0.114 13.867 4.699 1 94.44 31 TRP B CA 1
ATOM 2783 C C . TRP B 1 31 ? -0.686 13.359 5.898 1 94.44 31 TRP B C 1
ATOM 2785 O O . TRP B 1 31 ? -1.294 12.289 5.836 1 94.44 31 TRP B O 1
ATOM 2795 N N . MET B 1 32 ? -0.615 14.102 7.051 1 92.31 32 MET B N 1
ATOM 2796 C CA . MET B 1 32 ? -1.365 13.633 8.219 1 92.31 32 MET B CA 1
ATOM 2797 C C . MET B 1 32 ? -2.182 14.773 8.828 1 92.31 32 MET B C 1
ATOM 2799 O O . MET B 1 32 ? -1.657 15.57 9.602 1 92.31 32 MET B O 1
ATOM 2803 N N . ASN B 1 33 ? -3.342 14.898 8.477 1 95.69 33 ASN B N 1
ATOM 2804 C CA . ASN B 1 33 ? -4.387 15.727 9.07 1 95.69 33 ASN B CA 1
ATOM 2805 C C . ASN B 1 33 ? -5.754 15.055 8.984 1 95.69 33 ASN B C 1
ATOM 2807 O O . ASN B 1 33 ? -5.855 13.906 8.547 1 95.69 33 A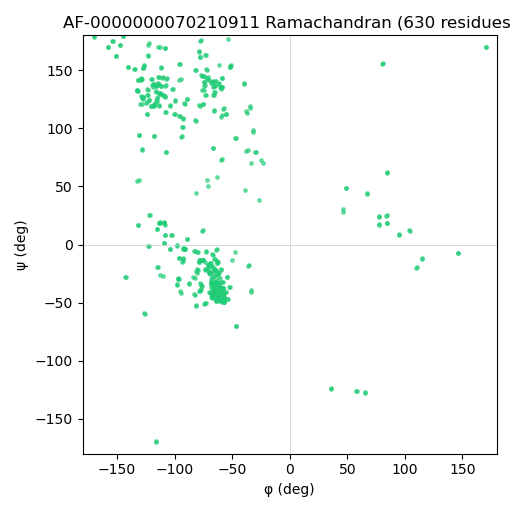SN B O 1
ATOM 2811 N N . MET B 1 34 ? -6.734 15.703 9.484 1 96.44 34 MET B N 1
ATOM 2812 C CA . MET B 1 34 ? -8.062 15.094 9.539 1 96.44 34 MET B CA 1
ATOM 2813 C C . MET B 1 34 ? -8.766 15.195 8.195 1 96.44 34 MET B C 1
ATOM 2815 O O . MET B 1 34 ? -9.711 14.445 7.926 1 96.44 34 MET B O 1
ATOM 2819 N N . GLY B 1 35 ? -8.359 16.109 7.34 1 96.75 35 GLY B N 1
ATOM 2820 C CA . GLY B 1 35 ? -8.875 16.203 5.984 1 96.75 35 GLY B CA 1
ATOM 2821 C C . GLY B 1 35 ? -10.211 16.906 5.895 1 96.75 35 GLY B C 1
ATOM 2822 O O . GLY B 1 35 ? -10.906 17.062 6.898 1 96.75 35 GLY B O 1
ATOM 2823 N N . TYR B 1 36 ? -10.508 17.453 4.781 1 96.81 36 TYR B N 1
ATOM 2824 C CA . TYR B 1 36 ? -11.797 18 4.383 1 96.81 36 TYR B CA 1
ATOM 2825 C C . TYR B 1 36 ? -12.477 17.094 3.352 1 96.81 36 TYR B C 1
ATOM 2827 O O . TYR B 1 36 ? -12.023 17 2.209 1 96.81 36 TYR B O 1
ATOM 2835 N N . TRP B 1 37 ? -13.633 16.453 3.697 1 96.06 37 TRP B N 1
ATOM 2836 C CA . TRP B 1 37 ? -14.203 15.336 2.947 1 96.06 37 TRP B CA 1
ATOM 2837 C C . TRP B 1 37 ? -15.477 15.758 2.225 1 96.06 37 TRP B C 1
ATOM 2839 O O . TRP B 1 37 ? -16.266 14.914 1.811 1 96.06 37 TRP B O 1
ATOM 2849 N N . LYS B 1 38 ? -16.062 17.031 2.207 1 87 38 LYS B N 1
ATOM 2850 C CA . LYS B 1 38 ? -17.312 17.516 1.623 1 87 38 LYS B CA 1
ATOM 2851 C C . LYS B 1 38 ? -17.484 17.016 0.191 1 87 38 LYS B C 1
ATOM 2853 O O . LYS B 1 38 ? -18.578 16.609 -0.208 1 87 38 LYS B O 1
ATOM 2858 N N . SER B 1 39 ? -16.828 17.344 -0.88 1 65.31 39 SER B N 1
ATOM 2859 C CA . SER B 1 39 ? -17.172 17.109 -2.281 1 65.31 39 SER B CA 1
ATOM 2860 C C . SER B 1 39 ? -16.906 15.664 -2.689 1 65.31 39 SER B C 1
ATOM 2862 O O . SER B 1 39 ? -16.016 15.016 -2.143 1 65.31 39 SER B O 1
ATOM 2864 N N . PRO B 1 40 ? -17.875 15.336 -3.607 1 56.09 40 PRO B N 1
ATOM 2865 C CA . PRO B 1 40 ? -17.688 14.062 -4.305 1 56.09 40 PRO B CA 1
ATOM 2866 C C . PRO B 1 40 ? -16.297 13.93 -4.941 1 56.09 40 PRO B C 1
ATOM 2868 O O . PRO B 1 40 ? -15.617 14.938 -5.137 1 56.09 40 PRO B O 1
ATOM 2871 N N . PRO B 1 41 ? -15.789 12.781 -5.129 1 53.62 41 PRO B N 1
ATOM 2872 C CA . PRO B 1 41 ? -16.094 11.391 -5.457 1 53.62 41 PRO B CA 1
ATOM 2873 C C . PRO B 1 41 ? -16.219 10.508 -4.215 1 53.62 41 PRO B C 1
ATOM 2875 O O . PRO B 1 41 ? -15.695 10.852 -3.154 1 53.62 41 PRO B O 1
ATOM 2878 N N . ALA B 1 42 ? -17.078 9.68 -4.242 1 51.5 42 ALA B N 1
ATOM 2879 C CA . ALA B 1 42 ? -17.375 8.57 -3.342 1 51.5 42 ALA B CA 1
ATOM 2880 C C . ALA B 1 42 ? -16.094 7.949 -2.789 1 51.5 42 ALA B C 1
ATOM 2882 O O . ALA B 1 42 ? -16.094 7.41 -1.679 1 51.5 42 ALA B O 1
ATOM 2883 N N . SER B 1 43 ? -14.859 8.203 -3.453 1 63.47 43 SER B N 1
ATOM 2884 C CA . SER B 1 43 ? -13.695 7.422 -3.066 1 63.47 43 SER B CA 1
ATOM 2885 C C . SER B 1 43 ? -12.477 8.32 -2.844 1 63.47 43 SER B C 1
ATOM 2887 O O . SER B 1 43 ? -11.391 8.039 -3.352 1 63.47 43 SER B O 1
ATOM 2889 N N . LYS B 1 44 ? -12.562 9.375 -1.953 1 85.69 44 LYS B N 1
ATOM 2890 C CA . LYS B 1 44 ? -11.453 10.281 -1.669 1 85.69 44 LYS B CA 1
ATOM 2891 C C . LYS B 1 44 ? -10.406 9.609 -0.782 1 85.69 44 LYS B C 1
ATOM 2893 O O . LYS B 1 44 ? -10.75 8.93 0.184 1 85.69 44 LYS B O 1
ATOM 2898 N N . THR B 1 45 ? -9.156 9.805 -1.258 1 92.94 45 THR B N 1
ATOM 2899 C CA . THR B 1 45 ? -8.062 9.32 -0.429 1 92.94 45 THR B CA 1
ATOM 2900 C C . THR B 1 45 ? -7.785 10.273 0.727 1 92.94 45 THR B C 1
ATOM 2902 O O . THR B 1 45 ? -8.242 11.422 0.71 1 92.94 45 THR B O 1
ATOM 2905 N N . LEU B 1 46 ? -7.141 9.867 1.704 1 96 46 LEU B N 1
ATOM 2906 C CA . LEU B 1 46 ? -6.781 10.711 2.838 1 96 46 LEU B CA 1
ATOM 2907 C C . LEU B 1 46 ? -5.93 11.898 2.383 1 96 46 LEU B C 1
ATOM 2909 O O . LEU B 1 46 ? -6.152 13.031 2.818 1 96 46 LEU B O 1
ATOM 2913 N N . SER B 1 47 ? -4.953 11.617 1.511 1 96 47 SER B N 1
ATOM 2914 C CA . SER B 1 47 ? -4.078 12.695 1.061 1 96 47 SER B CA 1
ATOM 2915 C C . SER B 1 47 ? -4.855 13.75 0.283 1 96 47 SER B C 1
ATOM 2917 O O . SER B 1 47 ? -4.578 14.945 0.399 1 96 47 SER B O 1
ATOM 2919 N N . GLU B 1 48 ? -5.816 13.352 -0.513 1 94.62 48 GLU B N 1
ATOM 2920 C CA . GLU B 1 48 ? -6.68 14.312 -1.202 1 94.62 48 GLU B CA 1
ATOM 2921 C C . GLU B 1 48 ? -7.484 15.141 -0.209 1 94.62 48 GLU B C 1
ATOM 2923 O O . GLU B 1 48 ? -7.645 16.344 -0.391 1 94.62 48 GLU B O 1
ATOM 2928 N N . ALA B 1 49 ? -8.023 14.461 0.778 1 96.12 49 ALA B N 1
ATOM 2929 C CA . ALA B 1 49 ? -8.789 15.172 1.802 1 96.12 49 ALA B CA 1
ATOM 2930 C C . ALA B 1 49 ? -7.91 16.172 2.537 1 96.12 49 ALA B C 1
ATOM 2932 O O . ALA B 1 49 ? -8.359 17.281 2.865 1 96.12 49 ALA B O 1
ATOM 2933 N N . CYS B 1 50 ? -6.672 15.773 2.852 1 96.44 50 CYS B N 1
ATOM 2934 C CA . CYS B 1 50 ? -5.73 16.672 3.521 1 96.44 50 CYS B CA 1
ATOM 2935 C C . CYS B 1 50 ? -5.43 17.891 2.658 1 96.44 50 CYS B C 1
ATOM 2937 O O . CYS B 1 50 ? -5.422 19.016 3.152 1 96.44 50 CYS B O 1
ATOM 2939 N N . ARG B 1 51 ? -5.199 17.688 1.395 1 95.31 51 ARG B N 1
ATOM 2940 C CA . ARG B 1 51 ? -5.016 18.781 0.452 1 95.31 51 ARG B CA 1
ATOM 2941 C C . ARG B 1 51 ? -6.223 19.719 0.456 1 95.31 51 ARG B C 1
ATOM 2943 O O . ARG B 1 51 ? -6.074 20.938 0.51 1 95.31 51 ARG B O 1
ATOM 2950 N N . ASP B 1 52 ? -7.363 19.109 0.414 1 94.62 52 ASP B N 1
ATOM 2951 C CA . ASP B 1 52 ? -8.594 19.891 0.354 1 94.62 52 ASP B CA 1
ATOM 2952 C C . ASP B 1 52 ? -8.789 20.703 1.631 1 94.62 52 ASP B C 1
ATOM 2954 O O . ASP B 1 52 ? -9.344 21.797 1.594 1 94.62 52 ASP B O 1
ATOM 2958 N N . LEU B 1 53 ? -8.359 20.141 2.746 1 96.31 53 LEU B N 1
ATOM 2959 C CA . LEU B 1 53 ? -8.414 20.906 3.986 1 96.31 53 LEU B CA 1
ATOM 2960 C C . LEU B 1 53 ? -7.535 22.156 3.9 1 96.31 53 LEU B C 1
ATOM 2962 O O . LEU B 1 53 ? -7.957 23.25 4.285 1 96.31 53 LEU B O 1
ATOM 2966 N N . LEU B 1 54 ? -6.316 22 3.402 1 96.38 54 LEU B N 1
ATOM 2967 C CA . LEU B 1 54 ? -5.426 23.141 3.197 1 96.38 54 LEU B CA 1
ATOM 2968 C C . LEU B 1 54 ? -6.066 24.172 2.271 1 96.38 54 LEU B C 1
ATOM 2970 O O . LEU B 1 54 ? -6.062 25.359 2.566 1 96.38 54 LEU B O 1
ATOM 2974 N N . LYS B 1 55 ? -6.656 23.703 1.235 1 94.75 55 LYS B N 1
ATOM 2975 C CA . LYS B 1 55 ? -7.297 24.594 0.27 1 94.75 55 LYS B CA 1
ATOM 2976 C C . LYS B 1 55 ? -8.453 25.359 0.909 1 94.75 55 LYS B C 1
ATOM 2978 O O . LYS B 1 55 ? -8.656 26.547 0.618 1 94.75 55 LYS B O 1
ATOM 2983 N N . ALA B 1 56 ? -9.195 24.641 1.704 1 94.88 56 ALA B N 1
ATOM 2984 C CA . ALA B 1 56 ? -10.305 25.297 2.389 1 94.88 56 ALA B CA 1
ATOM 2985 C C . ALA B 1 56 ? -9.805 26.422 3.303 1 94.88 56 ALA B C 1
ATOM 2987 O O . ALA B 1 56 ? -10.398 27.5 3.359 1 94.88 56 ALA B O 1
ATOM 2988 N N . VAL B 1 57 ? -8.734 26.172 3.975 1 97 57 VAL B N 1
ATOM 2989 C CA . VAL B 1 57 ? -8.148 27.172 4.855 1 97 57 VAL B CA 1
ATOM 2990 C C . VAL B 1 57 ? -7.656 28.359 4.031 1 97 57 VAL B C 1
ATOM 2992 O O . VAL B 1 57 ? -7.922 29.516 4.375 1 97 57 VAL B O 1
ATOM 2995 N N . LEU B 1 58 ? -6.973 28.094 2.949 1 95.81 58 LEU B N 1
ATOM 2996 C CA . LEU B 1 58 ? -6.457 29.141 2.082 1 95.81 58 LEU B CA 1
ATOM 2997 C C . LEU B 1 58 ? -7.594 29.969 1.489 1 95.81 58 LEU B C 1
ATOM 2999 O O . LEU B 1 58 ? -7.496 31.203 1.406 1 95.81 58 LEU B O 1
ATOM 3003 N N . ALA B 1 59 ? -8.602 29.297 1.132 1 94.06 59 ALA B N 1
ATOM 3004 C CA . ALA B 1 59 ? -9.758 30 0.574 1 94.06 59 ALA B CA 1
ATOM 3005 C C . ALA B 1 59 ? -10.367 30.953 1.598 1 94.06 59 ALA B C 1
ATOM 3007 O O . ALA B 1 59 ? -10.672 32.094 1.279 1 94.06 59 ALA B O 1
ATOM 3008 N N . GLU B 1 60 ? -10.562 30.453 2.785 1 95.56 60 GLU B N 1
ATOM 3009 C CA . GLU B 1 60 ? -11.102 31.297 3.854 1 95.56 60 GLU B CA 1
ATOM 3010 C C . GLU B 1 60 ? -10.188 32.469 4.145 1 95.56 60 GLU B C 1
ATOM 3012 O O . GLU B 1 60 ? -10.656 33.562 4.543 1 95.56 60 GLU B O 1
ATOM 3017 N N . ALA B 1 61 ? -8.867 32.219 3.955 1 95.75 61 ALA B N 1
ATOM 3018 C CA . ALA B 1 61 ? -7.879 33.281 4.207 1 95.75 61 ALA B CA 1
ATOM 3019 C C . ALA B 1 61 ? -7.848 34.281 3.062 1 95.75 61 ALA B C 1
ATOM 3021 O O . ALA B 1 61 ? -7.184 35.312 3.158 1 95.75 61 ALA B O 1
ATOM 3022 N N . GLY B 1 62 ? -8.453 34 1.888 1 91.62 62 GLY B N 1
ATOM 3023 C CA . GLY B 1 62 ? -8.602 34.969 0.807 1 91.62 62 GLY B CA 1
ATOM 3024 C C . GLY B 1 62 ? -7.633 34.719 -0.339 1 91.62 62 GLY B C 1
ATOM 3025 O O . GLY B 1 62 ? -7.48 35.594 -1.216 1 91.62 62 GLY B O 1
ATOM 3026 N N . PHE B 1 63 ? -6.945 33.594 -0.404 1 89.75 63 PHE B N 1
ATOM 3027 C CA . PHE B 1 63 ? -5.953 33.344 -1.439 1 89.75 63 PHE B CA 1
ATOM 3028 C C . PHE B 1 63 ? -6.625 32.875 -2.73 1 89.75 63 PHE B C 1
ATOM 3030 O O . PHE B 1 63 ? -6.008 32.906 -3.797 1 89.75 63 PHE B O 1
ATOM 3037 N N . SER B 1 64 ? -7.758 32.344 -2.832 1 72.56 64 SER B N 1
ATOM 3038 C CA . SER B 1 64 ? -8.414 31.859 -4.043 1 72.56 64 SER B CA 1
ATOM 3039 C C . SER B 1 64 ? -8.602 32.969 -5.055 1 72.56 64 SER B C 1
ATOM 3041 O O . SER B 1 64 ? -8.742 32.719 -6.254 1 72.56 64 SER B O 1
ATOM 3043 N N . ASN B 1 65 ? -8.609 34.094 -4.715 1 61.47 65 ASN B N 1
ATOM 3044 C CA . ASN B 1 65 ? -8.938 35.25 -5.562 1 61.47 65 ASN B CA 1
ATOM 3045 C C . ASN B 1 65 ? -7.703 36.062 -5.883 1 61.47 65 ASN B C 1
ATOM 3047 O O . ASN B 1 65 ? -7.816 37.219 -6.297 1 61.47 65 ASN B O 1
ATOM 3051 N N . ASP B 1 66 ? -6.582 35.531 -5.703 1 58.41 66 ASP B N 1
ATOM 3052 C CA . ASP B 1 66 ? -5.371 36.344 -5.801 1 58.41 66 ASP B CA 1
ATOM 3053 C C . ASP B 1 66 ? -5.039 36.656 -7.258 1 58.41 66 ASP B C 1
ATOM 3055 O O . ASP B 1 66 ? -3.998 37.25 -7.547 1 58.41 66 ASP B O 1
ATOM 3059 N N . GLU B 1 67 ? -6.02 36.375 -8.18 1 52.81 67 GLU B N 1
ATOM 3060 C CA . GLU B 1 67 ? -5.766 36.781 -9.555 1 52.81 67 GLU B CA 1
ATOM 3061 C C . GLU B 1 67 ? -5.707 38.281 -9.688 1 52.81 67 GLU B C 1
ATOM 3063 O O . GLU B 1 67 ? -6.594 39 -9.203 1 52.81 67 GLU B O 1
ATOM 3068 N N . GLY B 1 68 ? -4.566 38.938 -10.062 1 52.41 68 GLY B N 1
ATOM 3069 C CA . GLY B 1 68 ? -4.488 40.312 -10.516 1 52.41 68 GLY B CA 1
ATOM 3070 C C . GLY B 1 68 ? -3.814 41.219 -9.516 1 52.41 68 GLY B C 1
ATOM 3071 O O . GLY B 1 68 ? -3.717 42.438 -9.742 1 52.41 68 GLY B O 1
ATOM 3072 N N . GLN B 1 69 ? -3.754 40.781 -8.219 1 53.94 69 GLN B N 1
ATOM 3073 C CA . GLN B 1 69 ? -3.188 41.781 -7.32 1 53.94 69 GLN B CA 1
ATOM 3074 C C . GLN B 1 69 ? -1.683 41.906 -7.531 1 53.94 69 GLN B C 1
ATOM 3076 O O . GLN B 1 69 ? -1.02 40.969 -7.961 1 53.94 69 GLN B O 1
ATOM 3081 N N . PRO B 1 70 ? -1.31 43.156 -7.535 1 56.91 70 PRO B N 1
ATOM 3082 C CA . PRO B 1 70 ? 0.136 43.375 -7.637 1 56.91 70 PRO B CA 1
ATOM 3083 C C . PRO B 1 70 ? 0.938 42.375 -6.812 1 56.91 70 PRO B C 1
ATOM 3085 O O . PRO B 1 70 ? 0.453 41.875 -5.793 1 56.91 70 PRO B O 1
ATOM 3088 N N . GLN B 1 71 ? 2.055 41.844 -7.301 1 66.94 71 GLN B N 1
ATOM 3089 C CA . GLN B 1 71 ? 2.893 40.719 -6.852 1 66.94 71 GLN B CA 1
ATOM 3090 C C . GLN B 1 71 ? 3.418 40.969 -5.441 1 66.94 71 GLN B C 1
ATOM 3092 O O . GLN B 1 71 ? 4.441 41.625 -5.258 1 66.94 71 GLN B O 1
ATOM 3097 N N . ARG B 1 72 ? 2.543 40.875 -4.348 1 84.5 72 ARG B N 1
ATOM 3098 C CA . ARG B 1 72 ? 3.006 40.969 -2.969 1 84.5 72 ARG B CA 1
ATOM 3099 C C . ARG B 1 72 ? 3.883 39.781 -2.605 1 84.5 72 ARG B C 1
ATOM 3101 O O . ARG B 1 72 ? 3.562 38.656 -2.949 1 84.5 72 ARG B O 1
ATOM 3108 N N . ARG B 1 73 ? 5.031 40.25 -2.062 1 92.31 73 ARG B N 1
ATOM 3109 C CA . ARG B 1 73 ? 5.891 39.188 -1.523 1 92.31 73 ARG B CA 1
ATOM 3110 C C . ARG B 1 73 ? 5.328 38.625 -0.217 1 92.31 73 ARG B C 1
ATOM 3112 O O . ARG B 1 73 ? 4.988 39.406 0.689 1 92.31 73 ARG B O 1
ATOM 3119 N N . ARG B 1 74 ? 5.234 37.344 -0.194 1 94.69 74 ARG B N 1
ATOM 3120 C CA . ARG B 1 74 ? 4.57 36.75 0.949 1 94.69 74 ARG B CA 1
ATOM 3121 C C . ARG B 1 74 ? 5.523 35.812 1.703 1 94.69 74 ARG B C 1
ATOM 3123 O O . ARG B 1 74 ? 6.309 35.094 1.09 1 94.69 74 ARG B O 1
ATOM 3130 N N . PHE B 1 75 ? 5.398 36 3.021 1 97.31 75 PHE B N 1
ATOM 3131 C CA . PHE B 1 75 ? 6.105 35.125 3.949 1 97.31 75 PHE B CA 1
ATOM 3132 C C . PHE B 1 75 ? 5.129 34.219 4.699 1 97.31 75 PHE B C 1
ATOM 3134 O O . PHE B 1 75 ? 4.133 34.688 5.246 1 97.31 75 PHE B O 1
ATOM 3141 N N . LEU B 1 76 ? 5.438 32.875 4.68 1 98.12 76 LEU B N 1
ATOM 3142 C CA . LEU B 1 76 ? 4.625 31.906 5.422 1 98.12 76 LEU B CA 1
ATOM 3143 C C . LEU B 1 76 ? 5.457 31.203 6.488 1 98.12 76 LEU B C 1
ATOM 3145 O O . LEU B 1 76 ? 6.5 30.609 6.184 1 98.12 76 LEU B O 1
ATOM 3149 N N . LEU B 1 77 ? 5.027 31.344 7.738 1 98.81 77 LEU B N 1
ATOM 3150 C CA . LEU B 1 77 ? 5.496 30.484 8.82 1 98.81 77 LEU B CA 1
ATOM 3151 C C . LEU B 1 77 ? 4.523 29.328 9.055 1 98.81 77 LEU B C 1
ATOM 3153 O O . LEU B 1 77 ? 3.391 29.547 9.492 1 98.81 77 LEU B O 1
ATOM 3157 N N . ASP B 1 78 ? 4.93 28.141 8.727 1 98.69 78 ASP B N 1
ATOM 3158 C CA . ASP B 1 78 ? 4.102 26.938 8.789 1 98.69 78 ASP B CA 1
ATOM 3159 C C . ASP B 1 78 ? 4.402 26.125 10.055 1 98.69 78 ASP B C 1
ATOM 3161 O O . ASP B 1 78 ? 5.48 25.547 10.18 1 98.69 78 ASP B O 1
ATOM 3165 N N . LEU B 1 79 ? 3.434 26.078 10.961 1 98.69 79 LEU B N 1
ATOM 3166 C CA . LEU B 1 79 ? 3.602 25.422 12.25 1 98.69 79 LEU B CA 1
ATOM 3167 C C . LEU B 1 79 ? 3.137 23.969 12.195 1 98.69 79 LEU B C 1
ATOM 3169 O O . LEU B 1 79 ? 1.934 23.703 12.172 1 98.69 79 LEU B O 1
ATOM 3173 N N . GLY B 1 80 ? 4.051 23.047 12.219 1 97.56 80 GLY B N 1
ATOM 3174 C CA . GLY B 1 80 ? 3.721 21.641 12.141 1 97.56 80 GLY B CA 1
ATOM 3175 C C . GLY B 1 80 ? 3.551 21.141 10.719 1 97.56 80 GLY B C 1
ATOM 3176 O O . GLY B 1 80 ? 2.488 20.625 10.352 1 97.56 80 GLY B O 1
ATOM 3177 N N . PHE B 1 81 ? 4.688 21.234 9.961 1 97.44 81 PHE B N 1
ATOM 3178 C CA . PHE B 1 81 ? 4.578 20.891 8.555 1 97.44 81 PHE B CA 1
ATOM 3179 C C . PHE B 1 81 ? 4.625 19.375 8.352 1 97.44 81 PHE B C 1
ATOM 3181 O O . PHE B 1 81 ? 4.426 18.891 7.242 1 97.44 81 PHE B O 1
ATOM 3188 N N . GLY B 1 82 ? 4.875 18.594 9.391 1 96.44 82 GLY B N 1
ATOM 3189 C CA . GLY B 1 82 ? 4.879 17.141 9.32 1 96.44 82 GLY B CA 1
ATOM 3190 C C . GLY B 1 82 ? 5.871 16.609 8.305 1 96.44 82 GLY B C 1
ATOM 3191 O O . GLY B 1 82 ? 7.051 16.969 8.328 1 96.44 82 GLY B O 1
ATOM 3192 N N . CYS B 1 83 ? 5.391 15.805 7.434 1 96.12 83 CYS B N 1
ATOM 3193 C CA . CYS B 1 83 ? 6.277 15.141 6.484 1 96.12 83 CYS B CA 1
ATOM 3194 C C . CYS B 1 83 ? 6.461 15.984 5.23 1 96.12 83 CYS B C 1
ATOM 3196 O O . CYS B 1 83 ? 6.996 15.508 4.227 1 96.12 83 CYS B O 1
ATOM 3198 N N . GLY B 1 84 ? 5.949 17.141 5.172 1 95.88 84 GLY B N 1
ATOM 3199 C CA . GLY B 1 84 ? 6.305 18.109 4.148 1 95.88 84 GLY B CA 1
ATOM 3200 C C . GLY B 1 84 ? 5.359 18.094 2.961 1 95.88 84 GLY B C 1
ATOM 3201 O O . GLY B 1 84 ? 5.598 18.781 1.963 1 95.88 84 GLY B O 1
ATOM 3202 N N . ASP B 1 85 ? 4.223 17.359 3.029 1 96.12 85 ASP B N 1
ATOM 3203 C CA . ASP B 1 85 ? 3.289 17.328 1.909 1 96.12 85 ASP B CA 1
ATOM 3204 C C . ASP B 1 85 ? 2.697 18.719 1.643 1 96.12 85 ASP B C 1
ATOM 3206 O O . ASP B 1 85 ? 2.615 19.156 0.492 1 96.12 85 ASP B O 1
ATOM 3210 N N . GLN B 1 86 ? 2.309 19.406 2.664 1 95.75 86 GLN B N 1
ATOM 3211 C CA . GLN B 1 86 ? 1.77 20.75 2.471 1 95.75 86 GLN B CA 1
ATOM 3212 C C . GLN B 1 86 ? 2.854 21.719 2.002 1 95.75 86 GLN B C 1
ATOM 3214 O O . GLN B 1 86 ? 2.572 22.656 1.257 1 95.75 86 GLN B O 1
ATOM 3219 N N . THR B 1 87 ? 4.098 21.516 2.438 1 95.31 87 THR B N 1
ATOM 3220 C CA . THR B 1 87 ? 5.223 22.297 1.952 1 95.31 87 THR B CA 1
ATOM 3221 C C . THR B 1 87 ? 5.355 22.188 0.437 1 95.31 87 THR B C 1
ATOM 3223 O O . THR B 1 87 ? 5.449 23.188 -0.267 1 95.31 87 THR B O 1
ATOM 3226 N N . ILE B 1 88 ? 5.332 20.969 -0.021 1 92.88 88 ILE B N 1
ATOM 3227 C CA . ILE B 1 88 ? 5.488 20.688 -1.445 1 92.88 88 ILE B CA 1
ATOM 3228 C C . ILE B 1 88 ? 4.305 21.281 -2.215 1 92.88 88 ILE B C 1
ATOM 3230 O O . ILE B 1 88 ? 4.488 21.906 -3.254 1 92.88 88 ILE B O 1
ATOM 3234 N N . TYR B 1 89 ? 3.152 21.109 -1.687 1 93.44 89 TYR B N 1
ATOM 3235 C CA . TYR B 1 89 ? 1.958 21.609 -2.359 1 93.44 89 TYR B CA 1
ATOM 3236 C C . TYR B 1 89 ? 2.014 23.125 -2.52 1 93.44 89 TYR B C 1
ATOM 3238 O O . TYR B 1 89 ? 1.662 23.656 -3.574 1 93.44 89 TYR B O 1
ATOM 3246 N N . LEU B 1 90 ? 2.496 23.797 -1.568 1 92.75 90 LEU B N 1
ATOM 3247 C CA . LEU B 1 90 ? 2.475 25.25 -1.541 1 92.75 90 LEU B CA 1
ATOM 3248 C C . LEU B 1 90 ? 3.635 25.828 -2.35 1 92.75 90 LEU B C 1
ATOM 3250 O O . LEU B 1 90 ? 3.508 26.891 -2.947 1 92.75 90 LEU B O 1
ATOM 3254 N N . MET B 1 91 ? 4.746 25.094 -2.428 1 91.94 91 MET B N 1
ATOM 3255 C CA . MET B 1 91 ? 5.965 25.75 -2.881 1 91.94 91 MET B CA 1
ATOM 3256 C C . MET B 1 91 ? 6.43 25.188 -4.219 1 91.94 91 MET B C 1
ATOM 3258 O O . MET B 1 91 ? 7.215 25.812 -4.926 1 91.94 91 MET B O 1
ATOM 3262 N N . SER B 1 92 ? 5.918 23.984 -4.512 1 88.88 92 SER B N 1
ATOM 3263 C CA . SER B 1 92 ? 6.348 23.375 -5.77 1 88.88 92 SER B CA 1
ATOM 3264 C C . SER B 1 92 ? 5.344 23.656 -6.883 1 88.88 92 SER B C 1
ATOM 3266 O O . SER B 1 92 ? 4.148 23.828 -6.625 1 88.88 92 SER B O 1
ATOM 3268 N N . LYS B 1 93 ? 5.809 23.625 -8.102 1 86.25 93 LYS B N 1
ATOM 3269 C CA . LYS B 1 93 ? 4.938 23.844 -9.258 1 86.25 93 LYS B CA 1
ATOM 3270 C C . LYS B 1 93 ? 4.477 22.516 -9.852 1 86.25 93 LYS B C 1
ATOM 3272 O O . LYS B 1 93 ? 3.584 22.484 -10.695 1 86.25 93 LYS B O 1
ATOM 3277 N N . GLU B 1 94 ? 5.137 21.469 -9.367 1 88.5 94 GLU B N 1
ATOM 3278 C CA . GLU B 1 94 ? 4.832 20.125 -9.836 1 88.5 94 GLU B CA 1
ATOM 3279 C C . GLU B 1 94 ? 5.117 19.078 -8.758 1 88.5 94 GLU B C 1
ATOM 3281 O O . GLU B 1 94 ? 5.824 19.359 -7.789 1 88.5 94 GLU B O 1
ATOM 3286 N N . PRO B 1 95 ? 4.543 17.875 -8.938 1 90.81 95 PRO B N 1
ATOM 3287 C CA . PRO B 1 95 ? 4.93 16.797 -8.008 1 90.81 95 PRO B CA 1
ATOM 3288 C C . PRO B 1 95 ? 6.43 16.516 -8.031 1 90.81 95 PRO B C 1
ATOM 3290 O O . PRO B 1 95 ? 7.059 16.578 -9.086 1 90.81 95 PRO B O 1
ATOM 3293 N N . ILE B 1 96 ? 6.926 16.219 -6.883 1 89.81 96 ILE B N 1
ATOM 3294 C CA . ILE B 1 96 ? 8.359 15.969 -6.789 1 89.81 96 ILE B CA 1
ATOM 3295 C C . ILE B 1 96 ? 8.617 14.461 -6.824 1 89.81 96 ILE B C 1
ATOM 3297 O O . ILE B 1 96 ? 9.641 14.008 -7.344 1 89.81 96 ILE B O 1
ATOM 3301 N N . ARG B 1 97 ? 7.715 13.75 -6.246 1 91.44 97 ARG B N 1
ATOM 3302 C CA . ARG B 1 97 ? 7.797 12.297 -6.234 1 91.44 97 ARG B CA 1
ATOM 3303 C C . ARG B 1 97 ? 6.543 11.672 -6.844 1 91.44 97 ARG B C 1
ATOM 3305 O O . ARG B 1 97 ? 5.508 12.328 -6.953 1 91.44 97 ARG B O 1
ATOM 3312 N N . ALA B 1 98 ? 6.625 10.422 -7.211 1 89.19 98 ALA B N 1
ATOM 3313 C CA . ALA B 1 98 ? 5.504 9.719 -7.828 1 89.19 98 ALA B CA 1
ATOM 3314 C C . ALA B 1 98 ? 4.289 9.703 -6.902 1 89.19 98 ALA B C 1
ATOM 3316 O O . ALA B 1 98 ? 3.154 9.859 -7.355 1 89.19 98 ALA B O 1
ATOM 3317 N N . CYS B 1 99 ? 4.551 9.57 -5.656 1 90.56 99 CYS B N 1
ATOM 3318 C CA . CYS B 1 99 ? 3.459 9.461 -4.695 1 90.56 99 CYS B CA 1
ATOM 3319 C C . CYS B 1 99 ? 2.736 10.789 -4.539 1 90.56 99 CYS B C 1
ATOM 3321 O O . CYS B 1 99 ? 1.608 10.836 -4.047 1 90.56 99 CYS B O 1
ATOM 3323 N N . ASP B 1 100 ? 3.346 11.906 -4.965 1 92.88 100 ASP B N 1
ATOM 3324 C CA . ASP B 1 100 ? 2.705 13.219 -4.887 1 92.88 100 ASP B CA 1
ATOM 3325 C C . ASP B 1 100 ? 1.554 13.328 -5.883 1 92.88 100 ASP B C 1
ATOM 3327 O O . ASP B 1 100 ? 0.644 14.141 -5.699 1 92.88 100 ASP B O 1
ATOM 3331 N N . LYS B 1 101 ? 1.642 12.516 -6.91 1 90.88 101 LYS B N 1
ATOM 3332 C CA . LYS B 1 101 ? 0.617 12.555 -7.949 1 90.88 101 LYS B CA 1
ATOM 3333 C C . LYS B 1 101 ? -0.734 12.102 -7.406 1 90.88 101 LYS B C 1
ATOM 3335 O O . LYS B 1 101 ? -1.779 12.43 -7.973 1 90.88 101 LYS B O 1
ATOM 3340 N N . ASP B 1 102 ? -0.693 11.391 -6.316 1 86.56 102 ASP B N 1
ATOM 3341 C CA . ASP B 1 102 ? -1.91 10.844 -5.719 1 86.56 102 ASP B CA 1
ATOM 3342 C C . ASP B 1 102 ? -2.83 11.969 -5.238 1 86.56 102 ASP B C 1
ATOM 3344 O O . ASP B 1 102 ? -4.051 11.797 -5.199 1 86.56 102 ASP B O 1
ATOM 3348 N N . TRP B 1 103 ? -2.203 13.078 -4.824 1 92.06 103 TRP B N 1
ATOM 3349 C CA . TRP B 1 103 ? -3.031 14.133 -4.246 1 92.06 103 TRP B CA 1
ATOM 3350 C C . TRP B 1 103 ? -2.854 15.445 -5.008 1 92.06 103 TRP B C 1
ATOM 3352 O O . TRP B 1 103 ? -3.494 16.453 -4.684 1 92.06 103 TRP B O 1
ATOM 3362 N N . TRP B 1 104 ? -1.994 15.445 -6.016 1 92.62 104 TRP B N 1
ATOM 3363 C CA . TRP B 1 104 ? -1.731 16.656 -6.781 1 92.62 104 TRP B CA 1
ATOM 3364 C C . TRP B 1 104 ? -2.969 17.094 -7.566 1 92.62 104 TRP B C 1
ATOM 3366 O O . TRP B 1 104 ? -3.688 16.25 -8.109 1 92.62 104 TRP B O 1
ATOM 3376 N N . ASP B 1 105 ? -3.227 18.266 -7.551 1 89.25 105 ASP B N 1
ATOM 3377 C CA . ASP B 1 105 ? -4.277 18.812 -8.406 1 89.25 105 ASP B CA 1
ATOM 3378 C C . ASP B 1 105 ? -3.738 19.922 -9.305 1 89.25 105 ASP B C 1
ATOM 3380 O O . ASP B 1 105 ? -2.535 20.188 -9.312 1 89.25 105 ASP B O 1
ATOM 3384 N N . GLU B 1 106 ? -4.41 20.438 -10.219 1 78.56 106 GLU B N 1
ATOM 3385 C CA . GLU B 1 106 ? -3.951 21.438 -11.18 1 78.56 106 GLU B CA 1
ATOM 3386 C C . GLU B 1 106 ? -3.559 22.734 -10.477 1 78.56 106 GLU B C 1
ATOM 3388 O O . GLU B 1 106 ? -2.871 23.578 -11.062 1 78.56 106 GLU B O 1
ATOM 3393 N N . ARG B 1 107 ? -3.736 22.844 -9.195 1 69.69 107 ARG B N 1
ATOM 3394 C CA . ARG B 1 107 ? -3.33 23.969 -8.336 1 69.69 107 ARG B CA 1
ATOM 3395 C C . ARG B 1 107 ? -3.703 25.297 -8.961 1 69.69 107 ARG B C 1
ATOM 3397 O O . ARG B 1 107 ? -2.908 26.25 -8.945 1 69.69 107 ARG B O 1
ATOM 3404 N N . GLU B 1 108 ? -4.812 25.203 -9.719 1 63.31 108 GLU B N 1
ATOM 3405 C CA . GLU B 1 108 ? -5.293 26.469 -10.258 1 63.31 108 GLU B CA 1
ATOM 3406 C C . GLU B 1 108 ? -5.633 27.453 -9.141 1 63.31 108 GLU B C 1
ATOM 3408 O O . GLU B 1 108 ? -6.348 27.109 -8.195 1 63.31 108 GLU B O 1
ATOM 3413 N N . ARG B 1 109 ? -4.824 28.578 -8.93 1 60.41 109 ARG B N 1
ATOM 3414 C CA . ARG B 1 109 ? -5.07 29.672 -7.984 1 60.41 109 ARG B CA 1
ATOM 3415 C C . ARG B 1 109 ? -4.555 29.312 -6.598 1 60.41 109 ARG B C 1
ATOM 3417 O O . ARG B 1 109 ? -5.18 29.641 -5.59 1 60.41 109 ARG B O 1
ATOM 3424 N N . CYS B 1 110 ? -3.609 28.453 -6.582 1 73.94 110 CYS B N 1
ATOM 3425 C CA . CYS B 1 110 ? -3.004 28.141 -5.289 1 73.94 110 CYS B CA 1
ATOM 3426 C C . CYS B 1 110 ? -2.17 29.312 -4.785 1 73.94 110 CYS B C 1
ATOM 3428 O O . CYS B 1 110 ? -1.708 30.141 -5.574 1 73.94 110 CYS B O 1
ATOM 3430 N N . ALA B 1 111 ? -2.223 29.453 -3.5 1 76.62 111 ALA B N 1
ATOM 3431 C CA . ALA B 1 111 ? -1.386 30.469 -2.881 1 76.62 111 ALA B CA 1
ATOM 3432 C C . ALA B 1 111 ? 0.092 30.219 -3.17 1 76.62 111 ALA B C 1
ATOM 3434 O O . ALA B 1 111 ? 0.526 29.078 -3.262 1 76.62 111 ALA B O 1
ATOM 3435 N N . THR B 1 112 ? 0.72 31.312 -3.498 1 78.12 112 THR B N 1
ATOM 3436 C CA . THR B 1 112 ? 2.17 31.219 -3.639 1 78.12 112 THR B CA 1
ATOM 3437 C C . THR B 1 112 ? 2.869 32.094 -2.586 1 78.12 112 THR B C 1
ATOM 3439 O O . THR B 1 112 ? 2.412 33.188 -2.271 1 78.12 112 THR B O 1
ATOM 3442 N N . PHE B 1 113 ? 3.908 31.516 -2.008 1 91.62 113 PHE B N 1
ATOM 3443 C CA . PHE B 1 113 ? 4.707 32.219 -1.012 1 91.62 113 PHE B CA 1
ATOM 3444 C C . PHE B 1 113 ? 6.148 32.375 -1.484 1 91.62 113 PHE B C 1
ATOM 3446 O O . PHE B 1 113 ? 6.711 31.453 -2.086 1 91.62 113 PHE B O 1
ATOM 3453 N N . ASP B 1 114 ? 6.699 33.562 -1.244 1 92.81 114 ASP B N 1
ATOM 3454 C CA . ASP B 1 114 ? 8.086 33.844 -1.615 1 92.81 114 ASP B CA 1
ATOM 3455 C C . ASP B 1 114 ? 9.055 33.219 -0.601 1 92.81 114 ASP B C 1
ATOM 3457 O O . ASP B 1 114 ? 10.156 32.812 -0.962 1 92.81 114 ASP B O 1
ATOM 3461 N N . HIS B 1 115 ? 8.617 33.312 0.655 1 95.56 115 HIS B N 1
ATOM 3462 C CA . HIS B 1 115 ? 9.398 32.719 1.743 1 95.56 115 HIS B CA 1
ATOM 3463 C C . HIS B 1 115 ? 8.562 31.734 2.561 1 95.56 115 HIS B C 1
ATOM 3465 O O . HIS B 1 115 ? 7.492 32.094 3.059 1 95.56 115 HIS B O 1
ATOM 3471 N N . TYR B 1 116 ? 9.055 30.562 2.615 1 96.88 116 TYR B N 1
ATOM 3472 C CA . TYR B 1 116 ? 8.414 29.516 3.404 1 96.88 116 TYR B CA 1
ATOM 3473 C C . TYR B 1 116 ? 9.344 29.016 4.504 1 96.88 116 TYR B C 1
ATOM 3475 O O . TYR B 1 116 ? 10.445 28.531 4.223 1 96.88 116 TYR B O 1
ATOM 3483 N N . ILE B 1 117 ? 8.914 29.172 5.723 1 98.38 117 ILE B N 1
ATOM 3484 C CA . ILE B 1 117 ? 9.633 28.609 6.859 1 98.38 117 ILE B CA 1
ATOM 3485 C C . ILE B 1 117 ? 8.719 27.641 7.617 1 98.38 117 ILE B C 1
ATOM 3487 O O . ILE B 1 117 ? 7.645 28.016 8.078 1 98.38 117 ILE B O 1
ATOM 3491 N N . GLY B 1 118 ? 9.148 26.391 7.676 1 98.44 118 GLY B N 1
ATOM 3492 C CA . GLY B 1 118 ? 8.375 25.375 8.375 1 98.44 118 GLY B CA 1
ATOM 3493 C C . GLY B 1 118 ? 9.039 24.906 9.656 1 98.44 118 GLY B C 1
ATOM 3494 O O . GLY B 1 118 ? 10.266 24.766 9.711 1 98.44 118 GLY B O 1
ATOM 3495 N N . ILE B 1 119 ? 8.188 24.625 10.648 1 98.62 119 ILE B N 1
ATOM 3496 C CA . ILE B 1 119 ? 8.664 24.078 11.914 1 98.62 119 ILE B CA 1
ATOM 3497 C C . ILE B 1 119 ? 7.883 22.812 12.258 1 98.62 119 ILE B C 1
ATOM 3499 O O . ILE B 1 119 ? 6.656 22.797 12.164 1 98.62 119 ILE B O 1
ATOM 3503 N N . THR B 1 120 ? 8.523 21.766 12.516 1 97.44 120 THR B N 1
ATOM 3504 C CA . THR B 1 120 ? 7.895 20.578 13.094 1 97.44 120 THR B CA 1
ATOM 3505 C C . THR B 1 120 ? 8.742 20.016 14.227 1 97.44 120 THR B C 1
ATOM 3507 O O . THR B 1 120 ? 9.961 20.156 14.234 1 97.44 120 THR B O 1
ATOM 3510 N N . LYS B 1 121 ? 8.102 19.375 15.172 1 95.56 121 LYS B N 1
ATOM 3511 C CA . LYS B 1 121 ? 8.773 18.906 16.375 1 95.56 121 LYS B CA 1
ATOM 3512 C C . LYS B 1 121 ? 9.367 17.516 16.172 1 95.56 121 LYS B C 1
ATOM 3514 O O . LYS B 1 121 ? 10.406 17.172 16.75 1 95.56 121 LYS B O 1
ATOM 3519 N N . ASP B 1 122 ? 8.781 16.688 15.422 1 94.25 122 ASP B N 1
ATOM 3520 C CA . ASP B 1 122 ? 9.211 15.305 15.219 1 94.25 122 ASP B CA 1
ATOM 3521 C C . ASP B 1 122 ? 10.43 15.234 14.305 1 94.25 122 ASP B C 1
ATOM 3523 O O . ASP B 1 122 ? 10.359 15.625 13.133 1 94.25 122 ASP B O 1
ATOM 3527 N N . GLU B 1 123 ? 11.477 14.688 14.805 1 95.31 123 GLU B N 1
ATOM 3528 C CA . GLU B 1 123 ? 12.75 14.664 14.086 1 95.31 123 GLU B CA 1
ATOM 3529 C C . GLU B 1 123 ? 12.656 13.797 12.828 1 95.31 123 GLU B C 1
ATOM 3531 O O . GLU B 1 123 ? 13.211 14.141 11.789 1 95.31 123 GLU B O 1
ATOM 3536 N N . SER B 1 124 ? 11.977 12.695 12.961 1 93.81 124 SER B N 1
ATOM 3537 C CA . SER B 1 124 ? 11.836 11.797 11.812 1 93.81 124 SER B CA 1
ATOM 3538 C C . SER B 1 124 ? 11.055 12.469 10.688 1 93.81 124 SER B C 1
ATOM 3540 O O . SER B 1 124 ? 11.406 12.336 9.516 1 93.81 124 SER B O 1
ATOM 3542 N N . GLN B 1 125 ? 10.055 13.18 11.039 1 95.44 125 GLN B N 1
ATOM 3543 C CA . GLN B 1 125 ? 9.25 13.883 10.047 1 95.44 125 GLN B CA 1
ATOM 3544 C C . GLN B 1 125 ? 10.039 15.031 9.422 1 95.44 125 GLN B C 1
ATOM 3546 O O . GLN B 1 125 ? 10 15.234 8.203 1 95.44 125 GLN B O 1
ATOM 3551 N N . ALA B 1 126 ? 10.758 15.719 10.266 1 96.19 126 ALA B N 1
ATOM 3552 C CA . ALA B 1 126 ? 11.578 16.828 9.773 1 96.19 126 ALA B CA 1
ATOM 3553 C C . ALA B 1 126 ? 12.609 16.328 8.758 1 96.19 126 ALA B C 1
ATOM 3555 O O . ALA B 1 126 ? 12.789 16.953 7.703 1 96.19 126 ALA B O 1
ATOM 3556 N N . ARG B 1 127 ? 13.25 15.258 9.117 1 94.5 127 ARG B N 1
ATOM 3557 C CA . ARG B 1 127 ? 14.25 14.688 8.227 1 94.5 127 ARG B CA 1
ATOM 3558 C C . ARG B 1 127 ? 13.625 14.219 6.914 1 94.5 127 ARG B C 1
ATOM 3560 O O . ARG B 1 127 ? 14.156 14.492 5.836 1 94.5 127 ARG B O 1
ATOM 3567 N N . PHE B 1 128 ? 12.531 13.562 7.039 1 94.31 128 PHE B N 1
ATOM 3568 C CA . PHE B 1 128 ? 11.812 13.078 5.867 1 94.31 128 PHE B CA 1
ATOM 3569 C C . PHE B 1 128 ? 11.445 14.234 4.941 1 94.31 128 PHE B C 1
ATOM 3571 O O . PHE B 1 128 ? 11.695 14.18 3.736 1 94.31 128 PHE B O 1
ATOM 3578 N N . ALA B 1 129 ? 10.898 15.266 5.457 1 95.44 129 ALA B N 1
ATOM 3579 C CA . ALA B 1 129 ? 10.484 16.438 4.691 1 95.44 129 ALA B CA 1
ATOM 3580 C C . ALA B 1 129 ? 11.688 17.141 4.07 1 95.44 129 ALA B C 1
ATOM 3582 O O . ALA B 1 129 ? 11.633 17.609 2.928 1 95.44 129 ALA B O 1
ATOM 3583 N N . SER B 1 130 ? 12.742 17.234 4.816 1 95.06 130 SER B N 1
ATOM 3584 C CA . SER B 1 130 ? 13.945 17.906 4.328 1 95.06 130 SER B CA 1
ATOM 3585 C C . SER B 1 130 ? 14.516 17.203 3.105 1 95.06 130 SER B C 1
ATOM 3587 O O . SER B 1 130 ? 14.953 17.859 2.154 1 95.06 130 SER B O 1
ATOM 3589 N N . GLU B 1 131 ? 14.516 15.898 3.168 1 92.44 131 GLU B N 1
ATOM 3590 C CA . GLU B 1 131 ? 14.992 15.117 2.025 1 92.44 131 GLU B CA 1
ATOM 3591 C C . GLU B 1 131 ? 14.148 15.391 0.784 1 92.44 131 GLU B C 1
ATOM 3593 O O . GLU B 1 131 ? 14.68 15.477 -0.326 1 92.44 131 GLU B O 1
ATOM 3598 N N . ARG B 1 132 ? 12.922 15.523 0.956 1 91.31 132 ARG B N 1
ATOM 3599 C CA . ARG B 1 132 ? 12.016 15.805 -0.152 1 91.31 132 ARG B CA 1
ATOM 3600 C C . ARG B 1 132 ? 12.258 17.203 -0.721 1 91.31 132 ARG B C 1
ATOM 3602 O O . ARG B 1 132 ? 12.273 17.375 -1.94 1 91.31 132 ARG B O 1
ATOM 3609 N N . VAL B 1 133 ? 12.383 18.141 0.137 1 91 133 VAL B N 1
ATOM 3610 C CA . VAL B 1 133 ? 12.586 19.531 -0.279 1 91 133 VAL B CA 1
ATOM 3611 C C . VAL B 1 133 ? 13.914 19.656 -1.021 1 91 133 VAL B C 1
ATOM 3613 O O . VAL B 1 133 ? 14.031 20.453 -1.959 1 91 133 VAL B O 1
ATOM 3616 N N . GLU B 1 134 ? 14.867 18.812 -0.598 1 88.44 134 GLU B N 1
ATOM 3617 C CA . GLU B 1 134 ? 16.156 18.828 -1.268 1 88.44 134 GLU B CA 1
ATOM 3618 C C . GLU B 1 134 ? 16.047 18.344 -2.711 1 88.44 134 GLU B C 1
ATOM 3620 O O . GLU B 1 134 ? 16.859 18.703 -3.559 1 88.44 134 GLU B O 1
ATOM 3625 N N . GLU B 1 135 ? 15.023 17.625 -2.871 1 84.06 135 GLU B N 1
ATOM 3626 C CA . GLU B 1 135 ? 14.812 17.109 -4.223 1 84.06 135 GLU B CA 1
ATOM 3627 C C . GLU B 1 135 ? 14.211 18.172 -5.129 1 84.06 135 GLU B C 1
ATOM 3629 O O . GLU B 1 135 ? 14.172 18.016 -6.352 1 84.06 135 GLU B O 1
ATOM 3634 N N . PHE B 1 136 ? 13.742 19.172 -4.383 1 76.62 136 PHE B N 1
ATOM 3635 C CA . PHE B 1 136 ? 13.109 20.312 -5.035 1 76.62 136 PHE B CA 1
ATOM 3636 C C . PHE B 1 136 ? 14.07 20.969 -6.023 1 76.62 136 PHE B C 1
ATOM 3638 O O . PHE B 1 136 ? 15.234 21.203 -5.703 1 76.62 136 PHE B O 1
ATOM 3645 N N . LYS B 1 137 ? 13.695 20.938 -7.309 1 60.38 137 LYS B N 1
ATOM 3646 C CA . LYS B 1 137 ? 14.406 21.891 -8.156 1 60.38 137 LYS B CA 1
ATOM 3647 C C . LYS B 1 137 ? 14.047 23.312 -7.789 1 60.38 137 LYS B C 1
ATOM 3649 O O . LYS B 1 137 ? 12.883 23.703 -7.852 1 60.38 137 LYS B O 1
ATOM 3654 N N . HIS B 1 138 ? 14.703 23.812 -6.781 1 60.03 138 HIS B N 1
ATOM 3655 C CA . HIS B 1 138 ? 14.344 25.109 -6.234 1 60.03 138 HIS B CA 1
ATOM 3656 C C . HIS B 1 138 ? 13.938 26.078 -7.34 1 60.03 138 HIS B C 1
ATOM 3658 O O . HIS B 1 138 ? 14.562 26.109 -8.406 1 60.03 138 HIS B O 1
ATOM 3664 N N . ASN B 1 139 ? 12.555 26.484 -7.266 1 58.91 139 ASN B N 1
ATOM 3665 C CA . ASN B 1 139 ? 12.086 27.562 -8.141 1 58.91 139 ASN B CA 1
ATOM 3666 C C . ASN B 1 139 ? 12.867 28.844 -7.906 1 58.91 139 ASN B C 1
ATOM 3668 O O . ASN B 1 139 ? 13.25 29.156 -6.773 1 58.91 139 ASN B O 1
ATOM 3672 N N . LYS B 1 140 ? 13.234 29.453 -8.945 1 64.25 140 LYS B N 1
ATOM 3673 C CA . LYS B 1 140 ? 13.883 30.75 -8.883 1 64.25 140 LYS B CA 1
ATOM 3674 C C . LYS B 1 140 ? 13.023 31.75 -8.117 1 64.25 140 LYS B C 1
ATOM 3676 O O . LYS B 1 140 ? 11.828 31.891 -8.391 1 64.25 140 LYS B O 1
ATOM 3681 N N . GLY B 1 141 ? 13.367 32.25 -6.934 1 73.62 141 GLY B N 1
ATOM 3682 C CA . GLY B 1 141 ? 12.75 33.375 -6.254 1 73.62 141 GLY B CA 1
ATOM 3683 C C . GLY B 1 141 ? 12.062 33 -4.957 1 73.62 141 GLY B C 1
ATOM 3684 O O . GLY B 1 141 ? 11.594 33.844 -4.215 1 73.62 141 GLY B O 1
ATOM 3685 N N . SER B 1 142 ? 11.914 31.672 -4.742 1 82.81 142 SER B N 1
ATOM 3686 C CA . SER B 1 142 ? 11.305 31.281 -3.477 1 82.81 142 SER B CA 1
ATOM 3687 C C . SER B 1 142 ? 12.289 30.531 -2.588 1 82.81 142 SER B C 1
ATOM 3689 O O . SER B 1 142 ? 13.227 29.906 -3.084 1 82.81 142 SER B O 1
ATOM 3691 N N . THR B 1 143 ? 12.117 30.812 -1.341 1 91.88 143 THR B N 1
ATOM 3692 C CA . THR B 1 143 ? 12.992 30.156 -0.385 1 91.88 143 THR B CA 1
ATOM 3693 C C . THR B 1 143 ? 12.188 29.25 0.542 1 91.88 143 THR B C 1
ATOM 3695 O O . THR B 1 143 ? 11.078 29.594 0.955 1 91.88 143 THR B O 1
ATOM 3698 N N . ILE B 1 144 ? 12.727 28.078 0.762 1 94.94 144 ILE B N 1
ATOM 3699 C CA . ILE B 1 144 ? 12.141 27.125 1.696 1 94.94 144 ILE B CA 1
ATOM 3700 C C . ILE B 1 144 ? 13.156 26.766 2.779 1 94.94 144 ILE B C 1
ATOM 3702 O O . ILE B 1 144 ? 14.289 26.391 2.477 1 94.94 144 ILE B O 1
ATOM 3706 N N . SER B 1 145 ? 12.773 26.969 4.043 1 96.25 145 SER B N 1
ATOM 3707 C CA . SER B 1 145 ? 13.594 26.547 5.176 1 96.25 145 SER B CA 1
ATOM 3708 C C . SER B 1 145 ? 12.789 25.703 6.16 1 96.25 145 SER B C 1
ATOM 3710 O O . SER B 1 145 ? 11.719 26.125 6.613 1 96.25 145 SER B O 1
ATOM 3712 N N . LEU B 1 146 ? 13.305 24.547 6.43 1 97.44 146 LEU B N 1
ATOM 3713 C CA . LEU B 1 146 ? 12.648 23.656 7.375 1 97.44 146 LEU B CA 1
ATOM 3714 C C . LEU B 1 146 ? 13.469 23.5 8.648 1 97.44 146 LEU B C 1
ATOM 3716 O O . LEU B 1 146 ? 14.695 23.375 8.586 1 97.44 146 LEU B O 1
ATOM 3720 N N . PHE B 1 147 ? 12.781 23.547 9.781 1 98.12 147 PHE B N 1
ATOM 3721 C CA . PHE B 1 147 ? 13.469 23.453 11.062 1 98.12 147 PHE B CA 1
ATOM 3722 C C . PHE B 1 147 ? 12.789 22.438 11.969 1 98.12 147 PHE B C 1
ATOM 3724 O O . PHE B 1 147 ? 11.562 22.344 11.984 1 98.12 147 PHE B O 1
ATOM 3731 N N . CYS B 1 148 ? 13.562 21.688 12.719 1 97.44 148 CYS B N 1
ATOM 3732 C CA . CYS B 1 148 ? 13.07 20.812 13.781 1 97.44 148 CYS B CA 1
ATOM 3733 C C . CYS B 1 148 ? 13.094 21.531 15.125 1 97.44 148 CYS B C 1
ATOM 3735 O O . CYS B 1 148 ? 14.164 21.734 15.711 1 97.44 148 CYS B O 1
ATOM 3737 N N . ALA B 1 149 ? 11.992 22.016 15.586 1 97.88 149 ALA B N 1
ATOM 3738 C CA . ALA B 1 149 ? 11.828 22.766 16.828 1 97.88 149 ALA B CA 1
ATOM 3739 C C . ALA B 1 149 ? 10.383 22.703 17.312 1 97.88 149 ALA B C 1
ATOM 3741 O O . ALA B 1 149 ? 9.523 22.125 16.656 1 97.88 149 ALA B O 1
ATOM 3742 N N . ASP B 1 150 ? 10.148 23.141 18.484 1 97.69 150 ASP B N 1
ATOM 3743 C CA . ASP B 1 150 ? 8.797 23.25 19.031 1 97.69 150 ASP B CA 1
ATOM 3744 C C . ASP B 1 150 ? 8.109 24.531 18.547 1 97.69 150 ASP B C 1
ATOM 3746 O O . ASP B 1 150 ? 8.445 25.625 19 1 97.69 150 ASP B O 1
ATOM 3750 N N . ALA B 1 151 ? 7.188 24.406 17.656 1 97.5 151 ALA B N 1
ATOM 3751 C CA . ALA B 1 151 ? 6.516 25.547 17.031 1 97.5 151 ALA B CA 1
ATOM 3752 C C . ALA B 1 151 ? 5.777 26.391 18.062 1 97.5 151 ALA B C 1
ATOM 3754 O O . ALA B 1 151 ? 5.586 27.594 17.875 1 97.5 151 ALA B O 1
ATOM 3755 N N . SER B 1 152 ? 5.418 25.781 19.172 1 97.06 152 SER B N 1
ATOM 3756 C CA . SER B 1 152 ? 4.574 26.438 20.156 1 97.06 152 SER B CA 1
ATOM 3757 C C . SER B 1 152 ? 5.398 27.328 21.078 1 97.06 152 SER B C 1
ATOM 3759 O O . SER B 1 152 ? 4.84 28.094 21.875 1 97.06 152 SER B O 1
ATOM 3761 N N . LYS B 1 153 ? 6.734 27.281 20.938 1 97.12 153 LYS B N 1
ATOM 3762 C CA . LYS B 1 153 ? 7.602 28 21.859 1 97.12 153 LYS B CA 1
ATOM 3763 C C . LYS B 1 153 ? 8.602 28.875 21.109 1 97.12 153 LYS B C 1
ATOM 3765 O O . LYS B 1 153 ? 9.797 28.578 21.078 1 97.12 153 LYS B O 1
ATOM 3770 N N . PRO B 1 154 ? 8.172 30.016 20.688 1 97.12 154 PRO B N 1
ATOM 3771 C CA . PRO B 1 154 ? 9.062 30.891 19.906 1 97.12 154 PRO B CA 1
ATOM 3772 C C . PRO B 1 154 ? 10.305 31.297 20.703 1 97.12 154 PRO B C 1
ATOM 3774 O O . PRO B 1 154 ? 11.367 31.516 20.109 1 97.12 154 PRO B O 1
ATOM 3777 N N . THR B 1 155 ? 10.195 31.359 22 1 95.31 155 THR B N 1
ATOM 3778 C CA . THR B 1 155 ? 11.32 31.797 22.828 1 95.31 155 THR B CA 1
ATOM 3779 C C . THR B 1 155 ? 12.422 30.75 22.828 1 95.31 155 THR B C 1
ATOM 3781 O O . THR B 1 155 ? 13.562 31.031 23.188 1 95.31 155 THR B O 1
ATOM 3784 N N . SER B 1 156 ? 12.102 29.531 22.422 1 96.75 156 SER B N 1
ATOM 3785 C CA . SER B 1 156 ? 13.078 28.453 22.453 1 96.75 156 SER B CA 1
ATOM 3786 C C . SER B 1 156 ? 13.711 28.25 21.078 1 96.75 156 SER B C 1
ATOM 3788 O O . SER B 1 156 ? 14.586 27.406 20.906 1 96.75 156 SER B O 1
ATOM 3790 N N . TRP B 1 157 ? 13.305 29.016 20.078 1 97.88 157 TRP B N 1
ATOM 3791 C CA . TRP B 1 157 ? 13.805 28.844 18.719 1 97.88 157 TRP B CA 1
ATOM 3792 C C . TRP B 1 157 ? 15.273 29.219 18.625 1 97.88 157 TRP B C 1
ATOM 3794 O O . TRP B 1 157 ? 15.711 30.188 19.234 1 97.88 157 TRP B O 1
ATOM 3804 N N . ASN B 1 158 ? 16.031 28.469 17.875 1 96.69 158 ASN B N 1
ATOM 3805 C CA . ASN B 1 158 ? 17.469 28.703 17.797 1 96.69 158 ASN B CA 1
ATOM 3806 C C . ASN B 1 158 ? 17.781 29.891 16.875 1 96.69 158 ASN B C 1
ATOM 3808 O O . ASN B 1 158 ? 16.891 30.438 16.234 1 96.69 158 ASN B O 1
ATOM 3812 N N . GLY B 1 159 ? 19.078 30.234 16.844 1 97.06 159 GLY B N 1
ATOM 3813 C CA . GLY B 1 159 ? 19.516 31.406 16.109 1 97.06 159 GLY B CA 1
ATOM 3814 C C . GLY B 1 159 ? 19.266 31.297 14.617 1 97.06 159 GLY B C 1
ATOM 3815 O O . GLY B 1 159 ? 18.891 32.281 13.969 1 97.06 159 GLY B O 1
ATOM 3816 N N . GLY B 1 160 ? 19.438 30.188 14.078 1 97.38 160 GLY B N 1
ATOM 3817 C CA . GLY B 1 160 ? 19.203 29.969 12.656 1 97.38 160 GLY B CA 1
ATOM 3818 C C . GLY B 1 160 ? 17.766 30.203 12.25 1 97.38 160 GLY B C 1
ATOM 3819 O O . GLY B 1 160 ? 17.5 30.891 11.258 1 97.38 160 GLY B O 1
ATOM 3820 N N . LEU B 1 161 ? 16.859 29.641 13.023 1 98.06 161 LEU B N 1
ATOM 3821 C CA . LEU B 1 161 ? 15.43 29.812 12.773 1 98.06 161 LEU B CA 1
ATOM 3822 C C . LEU B 1 161 ? 15.031 31.281 12.922 1 98.06 161 LEU B C 1
ATOM 3824 O O . LEU B 1 161 ? 14.352 31.828 12.062 1 98.06 161 LEU B O 1
ATOM 3828 N N . GLN B 1 162 ? 15.484 31.922 13.914 1 97.62 162 GLN B N 1
ATOM 3829 C CA . GLN B 1 162 ? 15.164 33.312 14.172 1 97.62 162 GLN B CA 1
ATOM 3830 C C . GLN B 1 162 ? 15.703 34.219 13.055 1 97.62 162 GLN B C 1
ATOM 3832 O O . GLN B 1 162 ? 15.023 35.156 12.625 1 97.62 162 GLN B O 1
ATOM 3837 N N . ASN B 1 163 ? 16.891 33.906 12.625 1 97.75 163 ASN B N 1
ATOM 3838 C CA . ASN B 1 163 ? 17.484 34.688 11.539 1 97.75 163 ASN B CA 1
ATOM 3839 C C . ASN B 1 163 ? 16.703 34.531 10.234 1 97.75 163 ASN B C 1
ATOM 3841 O O . ASN B 1 163 ? 16.5 35.5 9.5 1 97.75 163 ASN B O 1
ATOM 3845 N N . SER B 1 164 ? 16.328 33.344 9.984 1 97.75 164 SER B N 1
ATOM 3846 C CA . SER B 1 164 ? 15.531 33.094 8.789 1 97.75 164 SER B CA 1
ATOM 3847 C C . SER B 1 164 ? 14.227 33.875 8.812 1 97.75 164 SER B C 1
ATOM 3849 O O . SER B 1 164 ? 13.805 34.406 7.793 1 97.75 164 SER B O 1
ATOM 3851 N N . ILE B 1 165 ? 13.586 33.875 9.945 1 98.19 165 ILE B N 1
ATOM 3852 C CA . ILE B 1 165 ? 12.32 34.562 10.094 1 98.19 165 ILE B CA 1
ATOM 3853 C C . ILE B 1 165 ? 12.547 36.062 9.914 1 98.19 165 ILE B C 1
ATOM 3855 O O . ILE B 1 165 ? 11.781 36.75 9.211 1 98.19 165 ILE B O 1
ATOM 3859 N N . ARG B 1 166 ? 13.617 36.562 10.477 1 97.38 166 ARG B N 1
ATOM 3860 C CA . ARG B 1 166 ? 13.93 38 10.367 1 97.38 166 ARG B CA 1
ATOM 3861 C C . ARG B 1 166 ? 14.133 38.375 8.906 1 97.38 166 ARG B C 1
ATOM 3863 O O . ARG B 1 166 ? 13.609 39.406 8.461 1 97.38 166 ARG B O 1
ATOM 3870 N N . LEU B 1 167 ? 14.867 37.625 8.211 1 97.25 167 LEU B N 1
ATOM 3871 C CA . LEU B 1 167 ? 15.164 37.906 6.812 1 97.25 167 LEU B CA 1
ATOM 3872 C C . LEU B 1 167 ? 13.906 37.844 5.961 1 97.25 167 LEU B C 1
ATOM 3874 O O . LEU B 1 167 ? 13.672 38.688 5.105 1 97.25 167 LEU B O 1
ATOM 3878 N N . ALA B 1 168 ? 13.094 36.844 6.223 1 97.12 168 ALA B N 1
ATOM 3879 C CA . ALA B 1 168 ? 11.852 36.688 5.48 1 97.12 168 ALA B CA 1
ATOM 3880 C C . ALA B 1 168 ? 10.898 37.844 5.75 1 97.12 168 ALA B C 1
ATOM 3882 O O . ALA B 1 168 ? 10.258 38.375 4.832 1 97.12 168 ALA B O 1
ATOM 3883 N N . ARG B 1 169 ? 10.82 38.219 6.996 1 96.69 169 ARG B N 1
ATOM 3884 C CA . ARG B 1 169 ? 9.961 39.344 7.383 1 96.69 169 ARG B CA 1
ATOM 3885 C C . ARG B 1 169 ? 10.398 40.625 6.699 1 96.69 169 ARG B C 1
ATOM 3887 O O . ARG B 1 169 ? 9.562 41.375 6.191 1 96.69 169 ARG B O 1
ATOM 3894 N N . ALA B 1 170 ? 11.68 40.812 6.598 1 96.25 170 ALA B N 1
ATOM 3895 C CA . ALA B 1 170 ? 12.227 42.062 6.047 1 96.25 170 ALA B CA 1
ATOM 3896 C C . ALA B 1 170 ? 11.992 42.125 4.539 1 96.25 170 ALA B C 1
ATOM 3898 O O . ALA B 1 170 ? 11.906 43.219 3.977 1 96.25 170 ALA B O 1
ATOM 3899 N N . SER B 1 171 ? 11.781 41.062 3.947 1 95.06 171 SER B N 1
ATOM 3900 C CA . SER B 1 171 ? 11.688 41.062 2.49 1 95.06 171 SER B CA 1
ATOM 3901 C C . SER B 1 171 ? 10.281 40.719 2.023 1 95.06 171 SER B C 1
ATOM 3903 O O . SER B 1 171 ? 10.094 40.219 0.912 1 95.06 171 SER B O 1
ATOM 3905 N N . SER B 1 172 ? 9.266 40.844 2.932 1 95.5 172 SER B N 1
ATOM 3906 C CA . SER B 1 172 ? 7.902 40.5 2.559 1 95.5 172 SER B CA 1
ATOM 3907 C C . SER B 1 172 ? 6.938 41.625 2.836 1 95.5 172 SER B C 1
ATOM 3909 O O . SER B 1 172 ? 7.195 42.469 3.707 1 95.5 172 SER B O 1
ATOM 3911 N N . ASP B 1 173 ? 5.895 41.625 2.076 1 94.38 173 ASP B N 1
ATOM 3912 C CA . ASP B 1 173 ? 4.828 42.594 2.238 1 94.38 173 ASP B CA 1
ATOM 3913 C C . ASP B 1 173 ? 3.689 42.031 3.086 1 94.38 173 ASP B C 1
ATOM 3915 O O . ASP B 1 173 ? 2.961 42.812 3.732 1 94.38 173 ASP B O 1
ATOM 3919 N N . GLU B 1 174 ? 3.545 40.844 3.008 1 95.5 174 GLU B N 1
ATOM 3920 C CA . GLU B 1 174 ? 2.457 40.125 3.693 1 95.5 174 GLU B CA 1
ATOM 3921 C C . GLU B 1 174 ? 2.969 38.906 4.43 1 95.5 174 GLU B C 1
ATOM 3923 O O . GLU B 1 174 ? 3.773 38.125 3.893 1 95.5 174 GLU B O 1
ATOM 3928 N N . ARG B 1 175 ? 2.525 38.781 5.68 1 97.88 175 ARG B N 1
ATOM 3929 C CA . ARG B 1 175 ? 3.021 37.688 6.52 1 97.88 175 ARG B CA 1
ATOM 3930 C C . ARG B 1 175 ? 1.872 36.844 7.047 1 97.88 175 ARG B C 1
ATOM 3932 O O . ARG B 1 175 ? 0.856 37.375 7.5 1 97.88 175 ARG B O 1
ATOM 3939 N N . TRP B 1 176 ? 2.062 35.562 6.93 1 98.25 176 TRP B N 1
ATOM 3940 C CA . TRP B 1 176 ? 1.056 34.594 7.387 1 98.25 176 TRP B CA 1
ATOM 3941 C C . TRP B 1 176 ? 1.68 33.531 8.289 1 98.25 176 TRP B C 1
ATOM 3943 O O . TRP B 1 176 ? 2.814 33.125 8.055 1 98.25 176 TRP B O 1
ATOM 3953 N N . VAL B 1 177 ? 0.937 33.156 9.305 1 98.81 177 VAL B N 1
ATOM 3954 C CA . VAL B 1 177 ? 1.219 31.969 10.102 1 98.81 177 VAL B CA 1
ATOM 3955 C C . VAL B 1 177 ? 0.128 30.922 9.883 1 98.81 177 VAL B C 1
ATOM 3957 O O . VAL B 1 177 ? -1.063 31.234 9.953 1 98.81 177 VAL B O 1
ATOM 3960 N N . LEU B 1 178 ? 0.546 29.703 9.586 1 98.69 178 LEU B N 1
ATOM 3961 C CA . LEU B 1 178 ? -0.382 28.609 9.312 1 98.69 178 LEU B CA 1
ATOM 3962 C C . LEU B 1 178 ? -0.259 27.516 10.367 1 98.69 178 LEU B C 1
ATOM 3964 O O . LEU B 1 178 ? 0.844 27.047 10.648 1 98.69 178 LEU B O 1
ATOM 3968 N N . ALA B 1 179 ? -1.309 27.188 11 1 98.75 179 ALA B N 1
ATOM 3969 C CA . ALA B 1 179 ? -1.431 25.984 11.812 1 98.75 179 ALA B CA 1
ATOM 3970 C C . ALA B 1 179 ? -2.514 25.047 11.266 1 98.75 179 ALA B C 1
ATOM 3972 O O . ALA B 1 179 ? -3.691 25.203 11.594 1 98.75 179 ALA B O 1
ATOM 3973 N N . LEU B 1 180 ? -2.074 24.109 10.438 1 98.44 180 LEU B N 1
ATOM 3974 C CA . LEU B 1 180 ? -3 23.203 9.781 1 98.44 180 LEU B CA 1
ATOM 3975 C C . LEU B 1 180 ? -3.146 21.906 10.578 1 98.44 180 LEU B C 1
ATOM 3977 O O . LEU B 1 180 ? -2.406 20.953 10.352 1 98.44 180 LEU B O 1
ATOM 3981 N N . ASP B 1 181 ? -4.156 21.875 11.477 1 97.56 181 ASP B N 1
ATOM 3982 C CA . ASP B 1 181 ? -4.441 20.672 12.234 1 97.56 181 ASP B CA 1
ATOM 3983 C C . ASP B 1 181 ? -3.311 20.344 13.211 1 97.56 181 ASP B C 1
ATOM 3985 O O . ASP B 1 181 ? -2.871 19.203 13.312 1 97.56 181 ASP B O 1
ATOM 3989 N N . THR B 1 182 ? -2.801 21.359 13.914 1 96.81 182 THR B N 1
ATOM 3990 C CA . THR B 1 182 ? -1.649 21.125 14.781 1 96.81 182 THR B CA 1
ATOM 3991 C C . THR B 1 182 ? -1.771 21.938 16.078 1 96.81 182 THR B C 1
ATOM 3993 O O . THR B 1 182 ? -1.247 21.531 17.109 1 96.81 182 THR B O 1
ATOM 3996 N N . ALA B 1 183 ? -2.455 23.094 16.078 1 97.62 183 ALA B N 1
ATOM 3997 C CA . ALA B 1 183 ? -2.416 24.062 17.172 1 97.62 183 ALA B CA 1
ATOM 3998 C C . ALA B 1 183 ? -2.955 23.469 18.453 1 97.62 183 ALA B C 1
ATOM 4000 O O . ALA B 1 183 ? -2.502 23.812 19.547 1 97.62 183 ALA B O 1
ATOM 4001 N N . TYR B 1 184 ? -3.945 22.578 18.328 1 96.5 184 TYR B N 1
ATOM 4002 C CA . TYR B 1 184 ? -4.52 21.984 19.531 1 96.5 184 TYR B CA 1
ATOM 4003 C C . TYR B 1 184 ? -3.512 21.094 20.234 1 96.5 184 TYR B C 1
ATOM 4005 O O . TYR B 1 184 ? -3.719 20.703 21.391 1 96.5 184 TYR B O 1
ATOM 4013 N N . HIS B 1 185 ? -2.379 20.812 19.641 1 95.5 185 HIS B N 1
ATOM 4014 C CA . HIS B 1 185 ? -1.34 20 20.266 1 95.5 185 HIS B CA 1
ATOM 4015 C C . HIS B 1 185 ? -0.331 20.875 21 1 95.5 185 HIS B C 1
ATOM 4017 O O . HIS B 1 185 ? 0.525 20.359 21.734 1 95.5 185 HIS B O 1
ATOM 4023 N N . PHE B 1 186 ? -0.369 22.156 20.781 1 97.31 186 PHE B N 1
ATOM 4024 C CA . PHE B 1 186 ? 0.666 23.047 21.297 1 97.31 186 PHE B CA 1
ATOM 4025 C C . PHE B 1 186 ? 0.627 23.109 22.828 1 97.31 186 PHE B C 1
ATOM 4027 O O . PHE B 1 186 ? -0.451 23.141 23.422 1 97.31 186 PHE B O 1
ATOM 4034 N N . SER B 1 187 ? 1.715 23.125 23.391 1 94.75 187 SER B N 1
ATOM 4035 C CA . SER B 1 187 ? 1.861 23.141 24.844 1 94.75 187 SER B CA 1
ATOM 4036 C C . SER B 1 187 ? 2.627 24.375 25.312 1 94.75 187 SER B C 1
ATOM 4038 O O . SER B 1 187 ? 3.645 24.75 24.719 1 94.75 187 SER B O 1
ATOM 4040 N N . PRO B 1 188 ? 2.281 24.938 26.359 1 94.62 188 PRO B N 1
ATOM 4041 C CA . PRO B 1 188 ? 1.146 24.641 27.234 1 94.62 188 PRO B CA 1
ATOM 4042 C C . PRO B 1 188 ? -0.198 24.969 26.594 1 94.62 188 PRO B C 1
ATOM 4044 O O . PRO B 1 188 ? -1.242 24.516 27.062 1 94.62 188 PRO B O 1
ATOM 4047 N N . SER B 1 189 ? -0.194 25.875 25.641 1 97 189 SER B N 1
ATOM 4048 C CA . SER B 1 189 ? -1.353 26.234 24.828 1 97 189 SER B CA 1
ATOM 4049 C C . SER B 1 189 ? -0.926 26.797 23.484 1 97 189 SER B C 1
ATOM 4051 O O . SER B 1 189 ? 0.264 27 23.234 1 97 189 SER B O 1
ATOM 4053 N N . ARG B 1 190 ? -1.859 27.062 22.625 1 98.12 190 ARG B N 1
ATOM 4054 C CA . ARG B 1 190 ? -1.582 27.625 21.297 1 98.12 190 ARG B CA 1
ATOM 4055 C C . ARG B 1 190 ? -1.308 29.125 21.375 1 98.12 190 ARG B C 1
ATOM 4057 O O . ARG B 1 190 ? -0.748 29.703 20.453 1 98.12 190 ARG B O 1
ATOM 4064 N N . TRP B 1 191 ? -1.587 29.781 22.438 1 98.31 191 TRP B N 1
ATOM 4065 C CA . TRP B 1 191 ? -1.714 31.234 22.484 1 98.31 191 TRP B CA 1
ATOM 4066 C C . TRP B 1 191 ? -0.342 31.891 22.469 1 98.31 191 TRP B C 1
ATOM 4068 O O . TRP B 1 191 ? -0.155 32.938 21.828 1 98.31 191 TRP B O 1
ATOM 4078 N N . PRO B 1 192 ? 0.723 31.281 23.109 1 98.06 192 PRO B N 1
ATOM 4079 C CA . PRO B 1 192 ? 2.031 31.938 23.016 1 98.06 192 PRO B CA 1
ATOM 4080 C C . PRO B 1 192 ? 2.482 32.156 21.578 1 98.06 192 PRO B C 1
ATOM 4082 O O . PRO B 1 192 ? 3.01 33.219 21.25 1 98.06 192 PRO B O 1
ATOM 4085 N N . ILE B 1 193 ? 2.268 31.219 20.719 1 98.44 193 ILE B N 1
ATOM 4086 C CA . ILE B 1 193 ? 2.738 31.344 19.344 1 98.44 193 ILE B CA 1
ATOM 4087 C C . ILE B 1 193 ? 1.812 32.281 18.578 1 98.44 193 ILE B C 1
ATOM 4089 O O . ILE B 1 193 ? 2.262 33.031 17.703 1 98.44 193 ILE B O 1
ATOM 4093 N N . ILE B 1 194 ? 0.503 32.281 18.875 1 98.62 194 ILE B N 1
ATOM 4094 C CA . ILE B 1 194 ? -0.422 33.188 18.203 1 98.62 194 ILE B CA 1
ATOM 4095 C C . ILE B 1 194 ? -0.134 34.625 18.609 1 98.62 194 ILE B C 1
ATOM 4097 O O . ILE B 1 194 ? -0.152 35.531 17.781 1 98.62 194 ILE B O 1
ATOM 4101 N N . GLU B 1 195 ? 0.133 34.844 19.859 1 98.5 195 GLU B N 1
ATOM 4102 C CA . GLU B 1 195 ? 0.536 36.156 20.344 1 98.5 195 GLU B CA 1
ATOM 4103 C C . GLU B 1 195 ? 1.828 36.625 19.672 1 98.5 195 GLU B C 1
ATOM 4105 O O . GLU B 1 195 ? 1.945 37.781 19.266 1 98.5 195 GLU B O 1
ATOM 4110 N N . HIS B 1 196 ? 2.744 35.719 19.578 1 98.25 196 HIS B N 1
ATOM 4111 C CA . HIS B 1 196 ? 3.996 36 18.891 1 98.25 196 HIS B CA 1
ATOM 4112 C C . HIS B 1 196 ? 3.75 36.375 17.438 1 98.25 196 HIS B C 1
ATOM 4114 O O . HIS B 1 196 ? 4.371 37.312 16.906 1 98.25 196 HIS B O 1
ATOM 4120 N N . ALA B 1 197 ? 2.883 35.656 16.781 1 98.06 197 ALA B N 1
ATOM 4121 C CA . ALA B 1 197 ? 2.527 35.938 15.391 1 98.06 197 ALA B CA 1
ATOM 4122 C C . ALA B 1 197 ? 1.993 37.375 15.234 1 98.06 197 ALA B C 1
ATOM 4124 O O . ALA B 1 197 ? 2.385 38.094 14.305 1 98.06 197 ALA B O 1
ATOM 4125 N N . TYR B 1 198 ? 1.154 37.75 16.125 1 98.38 198 TYR B N 1
ATOM 4126 C CA . TYR B 1 198 ? 0.54 39.094 16.031 1 98.38 198 TYR B CA 1
ATOM 4127 C C . TYR B 1 198 ? 1.543 40.188 16.391 1 98.38 198 TYR B C 1
ATOM 4129 O O . TYR B 1 198 ? 1.736 41.125 15.625 1 98.38 198 TYR B O 1
ATOM 4137 N N . SER B 1 199 ? 2.23 40.062 17.531 1 97.62 199 SER B N 1
ATOM 4138 C CA . SER B 1 199 ? 3.01 41.156 18.109 1 97.62 199 SER B CA 1
ATOM 4139 C C . SER B 1 199 ? 4.387 41.25 17.453 1 97.62 199 SER B C 1
ATOM 4141 O O . SER B 1 199 ? 4.871 42.344 17.172 1 97.62 199 SER B O 1
ATOM 4143 N N . GLU B 1 200 ? 5.012 40.125 17.25 1 96.44 200 GLU B N 1
ATOM 4144 C CA . GLU B 1 200 ? 6.395 40.125 16.781 1 96.44 200 GLU B CA 1
ATOM 4145 C C . GLU B 1 200 ? 6.465 40 15.266 1 96.44 200 GLU B C 1
ATOM 4147 O O . GLU B 1 200 ? 7.234 40.719 14.609 1 96.44 200 GLU B O 1
ATOM 4152 N N . LEU B 1 201 ? 5.645 39.156 14.719 1 97.44 201 LEU B N 1
ATOM 4153 C CA . LEU B 1 201 ? 5.73 38.906 13.281 1 97.44 201 LEU B CA 1
ATOM 4154 C C . LEU B 1 201 ? 4.793 39.812 12.508 1 97.44 201 LEU B C 1
ATOM 4156 O O . LEU B 1 201 ? 4.914 39.969 11.289 1 97.44 201 LEU B O 1
ATOM 4160 N N . GLU B 1 202 ? 3.836 40.469 13.242 1 97.62 202 GLU B N 1
ATOM 4161 C CA . GLU B 1 202 ? 2.814 41.281 12.57 1 97.62 202 GLU B CA 1
ATOM 4162 C C . GLU B 1 202 ? 2.176 40.5 11.422 1 97.62 202 GLU B C 1
ATOM 4164 O O . GLU B 1 202 ? 2.088 41 10.297 1 97.62 202 GLU B O 1
ATOM 4169 N N . ALA B 1 203 ? 1.79 39.281 11.742 1 98.5 203 ALA B N 1
ATOM 4170 C CA . ALA B 1 203 ? 1.336 38.344 10.719 1 98.5 203 ALA B CA 1
ATOM 4171 C C . ALA B 1 203 ? -0.157 38.062 10.859 1 98.5 203 ALA B C 1
ATOM 4173 O O . ALA B 1 203 ? -0.731 38.25 11.93 1 98.5 203 ALA B O 1
ATOM 4174 N N . ASN B 1 204 ? -0.788 37.719 9.75 1 98.5 204 ASN B N 1
ATOM 4175 C CA . ASN B 1 204 ? -2.098 37.094 9.758 1 98.5 204 ASN B CA 1
ATOM 4176 C C . ASN B 1 204 ? -2.012 35.625 10.242 1 98.5 204 ASN B C 1
ATOM 4178 O O . ASN B 1 204 ? -0.958 35 10.141 1 98.5 204 ASN B O 1
ATOM 4182 N N . TYR B 1 205 ? -3.105 35.188 10.844 1 98.81 205 TYR B N 1
ATOM 4183 C CA . TYR B 1 205 ? -3.172 33.844 11.344 1 98.81 205 TYR B CA 1
ATOM 4184 C C . TYR B 1 205 ? -4.254 33.031 10.617 1 98.81 205 TYR B C 1
ATOM 4186 O O . TYR B 1 205 ? -5.363 33.531 10.414 1 98.81 205 TYR B O 1
ATOM 4194 N N . MET B 1 206 ? -3.922 31.844 10.164 1 98.69 206 MET B N 1
ATOM 4195 C CA . MET B 1 206 ? -4.906 30.938 9.57 1 98.69 206 MET B CA 1
ATOM 4196 C C . MET B 1 206 ? -4.652 29.5 10 1 98.69 206 MET B C 1
ATOM 4198 O O . MET B 1 206 ? -3.516 29.125 10.297 1 98.69 206 MET B O 1
ATOM 4202 N N . GLY B 1 207 ? -5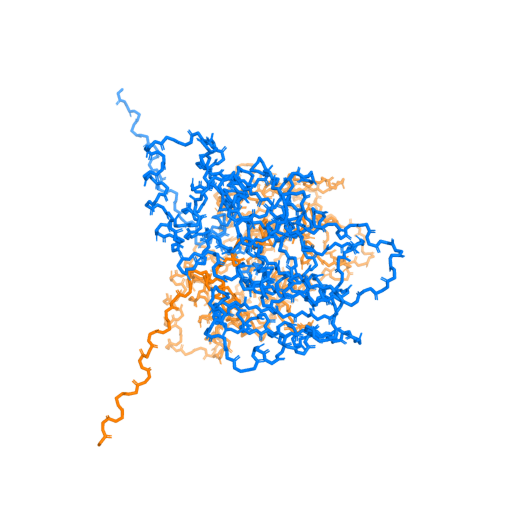.75 28.703 10.016 1 98.62 207 GLY B N 1
ATOM 4203 C CA . GLY B 1 207 ? -5.543 27.297 10.32 1 98.62 207 GLY B CA 1
ATOM 4204 C C . GLY B 1 207 ? -6.836 26.531 10.539 1 98.62 207 GLY B C 1
ATOM 4205 O O . GLY B 1 207 ? -7.918 27.125 10.508 1 98.62 207 GLY B O 1
ATOM 4206 N N . PHE B 1 208 ? -6.711 25.297 10.602 1 98.81 208 PHE B N 1
ATOM 4207 C CA . PHE B 1 208 ? -7.746 24.391 11.078 1 98.81 208 PHE B CA 1
ATOM 4208 C C . PHE B 1 208 ? -7.453 23.938 12.508 1 98.81 208 PHE B C 1
ATOM 4210 O O . PHE B 1 208 ? -6.32 23.578 12.828 1 98.81 208 PHE B O 1
ATOM 4217 N N . ASP B 1 209 ? -8.461 23.969 13.352 1 98.62 209 ASP B N 1
ATOM 4218 C CA . ASP B 1 209 ? -8.281 23.656 14.766 1 98.62 209 ASP B CA 1
ATOM 4219 C C . ASP B 1 209 ? -9.531 23 15.344 1 98.62 209 ASP B C 1
ATOM 4221 O O . ASP B 1 209 ? -10.531 22.844 14.648 1 98.62 209 ASP B O 1
ATOM 4225 N N . LEU B 1 210 ? -9.383 22.531 16.578 1 97.69 210 LEU B N 1
ATOM 4226 C CA . LEU B 1 210 ? -10.469 21.875 17.281 1 97.69 210 LEU B CA 1
ATOM 4227 C C . LEU B 1 210 ? -11.016 22.75 18.406 1 97.69 210 LEU B C 1
ATOM 4229 O O . LEU B 1 210 ? -10.25 23.422 19.094 1 97.69 210 LEU B O 1
ATOM 4233 N N . CYS B 1 211 ? -12.312 22.812 18.531 1 97.88 211 CYS B N 1
ATOM 4234 C CA . CYS B 1 211 ? -12.992 23.531 19.609 1 97.88 211 CYS B CA 1
ATOM 4235 C C . CYS B 1 211 ? -14 22.625 20.312 1 97.88 211 CYS B C 1
ATOM 4237 O O . CYS B 1 211 ? -14.523 21.688 19.703 1 97.88 211 CYS B O 1
ATOM 4239 N N . LEU B 1 212 ? -14.219 22.922 21.531 1 97.12 212 LEU B N 1
ATOM 4240 C CA . LEU B 1 212 ? -15.289 22.266 22.281 1 97.12 212 LEU B CA 1
ATOM 4241 C C . LEU B 1 212 ? -16.656 22.797 21.844 1 97.12 212 LEU B C 1
ATOM 4243 O O . LEU B 1 212 ? -16.812 24 21.625 1 97.12 212 LEU B O 1
ATOM 4247 N N . SER B 1 213 ? -17.578 21.859 21.75 1 96.81 213 SER B N 1
ATOM 4248 C CA . SER B 1 213 ? -18.938 22.297 21.484 1 96.81 213 SER B CA 1
ATOM 4249 C C . SER B 1 213 ? -19.5 23.109 22.656 1 96.81 213 SER B C 1
ATOM 4251 O O . SER B 1 213 ? -19.297 22.766 23.812 1 96.81 213 SER B O 1
ATOM 4253 N N . PRO B 1 214 ? -20.172 24.203 22.297 1 94.12 214 PRO B N 1
ATOM 4254 C CA . PRO B 1 214 ? -20.766 25 23.375 1 94.12 214 PRO B CA 1
ATOM 4255 C C . PRO B 1 214 ? -21.828 24.234 24.156 1 94.12 214 PRO B C 1
ATOM 4257 O O . PRO B 1 214 ? -22.188 24.625 25.281 1 94.12 214 PRO B O 1
ATOM 4260 N N . THR B 1 215 ? -22.297 23.141 23.656 1 93.69 215 THR B N 1
ATOM 4261 C CA . THR B 1 215 ? -23.391 22.406 24.281 1 93.69 215 THR B CA 1
ATOM 4262 C C . THR B 1 215 ? -22.875 21.109 24.906 1 93.69 215 THR B C 1
ATOM 4264 O O . THR B 1 215 ? -23.672 20.266 25.312 1 93.69 215 THR B O 1
ATOM 4267 N N . ALA B 1 216 ? -21.578 20.969 24.922 1 94.88 216 ALA B N 1
ATOM 4268 C CA . ALA B 1 216 ? -21.016 19.75 25.484 1 94.88 216 ALA B CA 1
ATOM 4269 C C . ALA B 1 216 ? -21.406 19.594 26.953 1 94.88 216 ALA B C 1
ATOM 4271 O O . ALA B 1 216 ? -21.344 20.547 27.734 1 94.88 216 ALA B O 1
ATOM 4272 N N . THR B 1 217 ? -21.797 18.422 27.328 1 95.12 217 THR B N 1
ATOM 4273 C CA . THR B 1 217 ? -22.172 18.141 28.703 1 95.12 217 THR B CA 1
ATOM 4274 C C . THR B 1 217 ? -20.938 17.938 29.578 1 95.12 217 THR B C 1
ATOM 4276 O O . THR B 1 217 ? -19.828 17.828 29.062 1 95.12 217 THR B O 1
ATOM 4279 N N . TRP B 1 218 ? -21.203 17.953 30.859 1 94.56 218 TRP B N 1
ATOM 4280 C CA . TRP B 1 218 ? -20.109 17.766 31.812 1 94.56 218 TRP B CA 1
ATOM 4281 C C . TRP B 1 218 ? -19.453 16.391 31.625 1 94.56 218 TRP B C 1
ATOM 4283 O O . TRP B 1 218 ? -18.234 16.266 31.656 1 94.56 218 TRP B O 1
ATOM 4293 N N . THR B 1 219 ? -20.25 15.406 31.391 1 95.12 219 THR B N 1
ATOM 4294 C CA . THR B 1 219 ? -19.719 14.062 31.172 1 95.12 219 THR B CA 1
ATOM 4295 C C . THR B 1 219 ? -18.891 14 29.906 1 95.12 219 THR B C 1
ATOM 4297 O O . THR B 1 219 ? -17.828 13.375 29.875 1 95.12 219 THR B O 1
ATOM 4300 N N . GLN B 1 220 ? -19.391 14.617 28.875 1 94.81 220 GLN B N 1
ATOM 4301 C CA . GLN B 1 220 ? -18.656 14.664 27.609 1 94.81 220 GLN B CA 1
ATOM 4302 C C . GLN B 1 220 ? -17.328 15.383 27.766 1 94.81 220 GLN B C 1
ATOM 4304 O O . GLN B 1 220 ? -16.297 14.922 27.266 1 94.81 220 GLN B O 1
ATOM 4309 N N . LYS B 1 221 ? -17.344 16.438 28.5 1 94.81 221 LYS B N 1
ATOM 4310 C CA . LYS B 1 221 ? -16.125 17.219 28.734 1 94.81 221 LYS B CA 1
ATOM 4311 C C . LYS B 1 221 ? -15.102 16.391 29.516 1 94.81 221 LYS B C 1
ATOM 4313 O O . LYS B 1 221 ? -13.906 16.422 29.203 1 94.81 221 LYS B O 1
ATOM 4318 N N . THR B 1 222 ? -15.547 15.664 30.516 1 94.81 222 THR B N 1
ATOM 4319 C CA . THR B 1 222 ? -14.656 14.82 31.312 1 94.81 222 THR B CA 1
ATOM 4320 C C . THR B 1 222 ? -14.039 13.719 30.453 1 94.81 222 THR B C 1
ATOM 4322 O O . THR B 1 222 ? -12.836 13.461 30.531 1 94.81 222 THR B O 1
ATOM 4325 N N . MET B 1 223 ? -14.859 13.164 29.641 1 93.12 223 MET B N 1
ATOM 4326 C CA . MET B 1 223 ? -14.375 12.125 28.75 1 93.12 223 MET B CA 1
ATOM 4327 C C . MET B 1 223 ? -13.367 12.695 27.75 1 93.12 223 MET B C 1
ATOM 4329 O O . MET B 1 223 ? -12.328 12.086 27.5 1 93.12 223 MET B O 1
ATOM 4333 N N . LEU B 1 224 ? -13.633 13.82 27.234 1 93.38 224 LEU B N 1
ATOM 4334 C CA . LEU B 1 224 ? -12.742 14.469 26.281 1 93.38 224 LEU B CA 1
ATOM 4335 C C . LEU B 1 224 ? -11.414 14.82 26.938 1 93.38 224 LEU B C 1
ATOM 4337 O O . LEU B 1 224 ? -10.359 14.68 26.312 1 93.38 224 LEU B O 1
ATOM 4341 N N . ARG B 1 225 ? -11.508 15.281 28.156 1 92.38 225 ARG B N 1
ATOM 4342 C CA . ARG B 1 225 ? -10.289 15.641 28.859 1 92.38 225 ARG B CA 1
ATOM 4343 C C . ARG B 1 225 ? -9.367 14.438 29.016 1 92.38 225 ARG B C 1
ATOM 4345 O O . ARG B 1 225 ? -8.148 14.555 28.844 1 92.38 225 ARG B O 1
ATOM 4352 N N . LEU B 1 226 ? -9.93 13.312 29.281 1 90.94 226 LEU B N 1
ATOM 4353 C CA . LEU B 1 226 ? -9.156 12.086 29.406 1 90.94 226 LEU B CA 1
ATOM 4354 C C . LEU B 1 226 ? -8.57 11.68 28.062 1 90.94 226 LEU B C 1
ATOM 4356 O O . LEU B 1 226 ? -7.387 11.336 27.969 1 90.94 226 LEU B O 1
ATOM 4360 N N . LEU B 1 227 ? -9.359 11.797 27.047 1 86.88 227 LEU B N 1
ATOM 4361 C CA . LEU B 1 227 ? -8.938 11.391 25.703 1 86.88 227 LEU B CA 1
ATOM 4362 C C . LEU B 1 227 ? -7.836 12.312 25.188 1 86.88 227 LEU B C 1
ATOM 4364 O O . LEU B 1 227 ? -6.855 11.844 24.609 1 86.88 227 LEU B O 1
ATOM 4368 N N . THR B 1 228 ? -7.988 13.555 25.359 1 86.88 228 THR B N 1
ATOM 4369 C CA . THR B 1 228 ? -7.004 14.5 24.844 1 86.88 228 THR B CA 1
ATOM 4370 C C . THR B 1 228 ? -5.68 14.359 25.594 1 86.88 228 THR B C 1
ATOM 4372 O O . THR B 1 228 ? -4.609 14.531 25.016 1 86.88 228 THR B O 1
ATOM 4375 N N . ALA B 1 229 ? -5.754 14.031 26.875 1 85.75 229 ALA B N 1
ATOM 4376 C CA . ALA B 1 229 ? -4.539 13.766 27.641 1 85.75 229 ALA B CA 1
ATOM 4377 C C . ALA B 1 229 ? -3.771 12.586 27.062 1 85.75 229 ALA B C 1
ATOM 4379 O O . ALA B 1 229 ? -2.543 12.625 26.953 1 85.75 229 ALA B O 1
ATOM 4380 N N . LEU B 1 230 ? -4.508 11.664 26.672 1 81.44 230 LEU B N 1
ATOM 4381 C CA . LEU B 1 230 ? -3.9 10.469 26.109 1 81.44 230 LEU B CA 1
ATOM 4382 C C . LEU B 1 230 ? -3.262 10.773 24.766 1 81.44 230 LEU B C 1
ATOM 4384 O O . LEU B 1 230 ? -2.264 10.148 24.391 1 81.44 230 LEU B O 1
ATOM 4388 N N . MET B 1 231 ? -3.773 11.797 24.109 1 80.62 231 MET B N 1
ATOM 4389 C CA . MET B 1 231 ? -3.262 12.172 22.797 1 80.62 231 MET B CA 1
ATOM 4390 C C . MET B 1 231 ? -2.162 13.219 22.922 1 80.62 231 MET B C 1
ATOM 4392 O O . MET B 1 231 ? -1.603 13.656 21.906 1 80.62 231 MET B O 1
ATOM 4396 N N . GLY B 1 232 ? -1.927 13.633 24.062 1 83.75 232 GLY B N 1
ATOM 4397 C CA . GLY B 1 232 ? -0.894 14.633 24.281 1 83.75 232 GLY B CA 1
ATOM 4398 C C . GLY B 1 232 ? -1.324 16.031 23.906 1 83.75 232 GLY B C 1
ATOM 4399 O O . GLY B 1 232 ? -0.495 16.859 23.5 1 83.75 232 GLY B O 1
ATOM 4400 N N . ALA B 1 233 ? -2.58 16.281 23.906 1 91 233 ALA B N 1
ATOM 4401 C CA . ALA B 1 233 ? -3.117 17.609 23.625 1 91 233 ALA B CA 1
ATOM 4402 C C . ALA B 1 233 ? -3.576 18.312 24.891 1 91 233 ALA B C 1
ATOM 4404 O O . ALA B 1 233 ? -4.461 17.812 25.594 1 91 233 ALA B O 1
ATOM 4405 N N . PRO B 1 234 ? -3 19.453 25.234 1 95.25 234 PRO B N 1
ATOM 4406 C CA . PRO B 1 234 ? -3.371 20.156 26.453 1 95.25 234 PRO B CA 1
ATOM 4407 C C . PRO B 1 234 ? -4.836 20.594 26.469 1 95.25 234 PRO B C 1
ATOM 4409 O O . PRO B 1 234 ? -5.324 21.141 25.484 1 95.25 234 PRO B O 1
ATOM 4412 N N . TRP B 1 235 ? -5.457 20.438 27.594 1 95 235 TRP B N 1
ATOM 4413 C CA . TRP B 1 235 ? -6.867 20.766 27.75 1 95 235 TRP B CA 1
ATOM 4414 C C . TRP B 1 235 ? -7.094 22.266 27.516 1 95 235 TRP B C 1
ATOM 4416 O O . TRP B 1 235 ? -8.148 22.672 27.031 1 95 235 TRP B O 1
ATOM 4426 N N . ALA B 1 236 ? -6.051 23.047 27.734 1 94.94 236 ALA B N 1
ATOM 4427 C CA . ALA B 1 236 ? -6.125 24.5 27.609 1 94.94 236 ALA B CA 1
ATOM 4428 C C . ALA B 1 236 ? -6.445 24.922 26.172 1 94.94 236 ALA B C 1
ATOM 4430 O O . ALA B 1 236 ? -6.871 26.047 25.922 1 94.94 236 ALA B O 1
ATOM 4431 N N . ASN B 1 237 ? -6.273 24 25.25 1 96.88 237 ASN B N 1
ATOM 4432 C CA . ASN B 1 237 ? -6.484 24.312 23.844 1 96.88 237 ASN B CA 1
ATOM 4433 C C . ASN B 1 237 ? -7.922 24.031 23.406 1 96.88 237 ASN B C 1
ATOM 4435 O O . ASN B 1 237 ? -8.305 24.344 22.281 1 96.88 237 ASN B O 1
ATOM 4439 N N . PHE B 1 238 ? -8.727 23.484 24.297 1 96.38 238 PHE B N 1
ATOM 4440 C CA . PHE B 1 238 ? -10.07 23.078 23.906 1 96.38 238 PHE B CA 1
ATOM 4441 C C . PHE B 1 238 ? -11.117 24.016 24.5 1 96.38 238 PHE B C 1
ATOM 4443 O O . PHE B 1 238 ? -11.758 23.672 25.5 1 96.38 238 PHE B O 1
ATOM 4450 N N . SER B 1 239 ? -11.289 25.141 23.891 1 96.44 239 SER B N 1
ATOM 4451 C CA . SER B 1 239 ? -12.305 26.141 24.188 1 96.44 239 SER B CA 1
ATOM 4452 C C . SER B 1 239 ? -13.383 26.188 23.109 1 96.44 239 SER B C 1
ATOM 4454 O O . SER B 1 239 ? -13.234 25.562 22.047 1 96.44 239 SER B O 1
ATOM 4456 N N . THR B 1 240 ? -14.461 26.875 23.359 1 97.75 240 THR B N 1
ATOM 4457 C CA . THR B 1 240 ? -15.516 27.047 22.375 1 97.75 240 THR B CA 1
ATOM 4458 C C . THR B 1 240 ? -15.078 28 21.266 1 97.75 240 THR B C 1
ATOM 4460 O O . THR B 1 240 ? -14.125 28.766 21.438 1 97.75 240 THR B O 1
ATOM 4463 N N . PRO B 1 241 ? -15.789 27.969 20.141 1 98.31 241 PRO B N 1
ATOM 4464 C CA . PRO B 1 241 ? -15.461 28.906 19.078 1 98.31 241 PRO B CA 1
ATOM 4465 C C . PRO B 1 241 ? -15.555 30.359 19.531 1 98.31 241 PRO B C 1
ATOM 4467 O O . PRO B 1 241 ? -14.727 31.188 19.141 1 98.31 241 PRO B O 1
ATOM 4470 N N . GLN B 1 242 ? -16.5 30.641 20.344 1 98.06 242 GLN B N 1
ATOM 4471 C CA . GLN B 1 242 ? -16.656 32 20.844 1 98.06 242 GLN B CA 1
ATOM 4472 C C . GLN B 1 242 ? -15.492 32.406 21.734 1 98.06 242 GLN B C 1
ATOM 4474 O O . GLN B 1 242 ? -15.008 33.531 21.672 1 98.06 242 GLN B O 1
ATOM 4479 N N . GLU B 1 243 ? -15.102 31.516 22.594 1 98.25 243 GLU B N 1
ATOM 4480 C CA . GLU B 1 243 ? -13.938 31.781 23.422 1 98.25 243 GLU B CA 1
ATOM 4481 C C . GLU B 1 243 ? -12.672 31.953 22.594 1 98.25 243 GLU B C 1
ATOM 4483 O O . GLU B 1 243 ? -11.812 32.781 22.906 1 98.25 243 GLU B O 1
ATOM 4488 N N . TYR B 1 244 ? -12.578 31.172 21.562 1 98.69 244 TYR B N 1
ATOM 4489 C CA . TYR B 1 244 ? -11.469 31.297 20.625 1 98.69 244 TYR B CA 1
ATOM 4490 C C . TYR B 1 244 ? -11.422 32.688 20.016 1 98.69 244 TYR B C 1
ATOM 4492 O O . TYR B 1 244 ? -10.375 33.344 20.016 1 98.69 244 TYR B O 1
ATOM 4500 N N . ARG B 1 245 ? -12.562 33.156 19.531 1 98.69 245 ARG B N 1
ATOM 4501 C CA . ARG B 1 245 ? -12.68 34.469 18.953 1 98.69 245 ARG B CA 1
ATOM 4502 C C . ARG B 1 245 ? -12.281 35.562 19.969 1 98.69 245 ARG B C 1
ATOM 4504 O O . ARG B 1 245 ? -11.508 36.438 19.641 1 98.69 245 ARG B O 1
ATOM 4511 N N . SER B 1 246 ? -12.758 35.406 21.156 1 98.69 246 SER B N 1
ATOM 4512 C CA . SER B 1 246 ? -12.477 36.406 22.203 1 98.69 246 SER B CA 1
ATOM 4513 C C . SER B 1 246 ? -10.984 36.469 22.5 1 98.69 246 SER B C 1
ATOM 4515 O O . SER B 1 246 ? -10.445 37.562 22.719 1 98.69 246 SER B O 1
ATOM 4517 N N . LYS B 1 247 ? -10.367 35.344 22.531 1 98.69 247 LYS B N 1
ATOM 4518 C CA . LYS B 1 247 ? -8.93 35.312 22.797 1 98.69 247 LYS B CA 1
ATOM 4519 C C . LYS B 1 247 ? -8.141 35.938 21.656 1 98.69 247 LYS B C 1
ATOM 4521 O O . LYS B 1 247 ? -7.145 36.625 21.891 1 98.69 247 LYS B O 1
ATOM 4526 N N . LEU B 1 248 ? -8.578 35.719 20.406 1 98.81 248 LEU B N 1
ATOM 4527 C CA . LEU B 1 248 ? -7.938 36.375 19.281 1 98.81 248 LEU B CA 1
ATOM 4528 C C . LEU B 1 248 ? -8.086 37.875 19.375 1 98.81 248 LEU B C 1
ATOM 4530 O O . LEU B 1 248 ? -7.137 38.625 19.094 1 98.81 248 LEU B O 1
ATOM 4534 N N . GLU B 1 249 ? -9.258 38.312 19.781 1 98.75 249 GLU B N 1
ATOM 4535 C CA . GLU B 1 249 ? -9.484 39.75 19.984 1 98.75 249 GLU B CA 1
ATOM 4536 C C . GLU B 1 249 ? -8.578 40.312 21.094 1 98.75 249 GLU B C 1
ATOM 4538 O O . GLU B 1 249 ? -8.047 41.406 20.969 1 98.75 249 GLU B O 1
ATOM 4543 N N . HIS B 1 250 ? -8.43 39.5 22.094 1 98.5 250 HIS B N 1
ATOM 4544 C CA . HIS B 1 250 ? -7.566 39.906 23.203 1 98.5 250 HIS B CA 1
ATOM 4545 C C . HIS B 1 250 ? -6.117 40 22.75 1 98.5 250 HIS B C 1
ATOM 4547 O O . HIS B 1 250 ? -5.363 40.844 23.266 1 98.5 250 HIS B O 1
ATOM 4553 N N . VAL B 1 251 ? -5.734 39.156 21.906 1 98.38 251 VAL B N 1
ATOM 4554 C CA . VAL B 1 251 ? -4.387 39.188 21.344 1 98.38 251 VAL B CA 1
ATOM 4555 C C . VAL B 1 251 ? -4.199 40.5 20.578 1 98.38 251 VAL B C 1
ATOM 4557 O O . VAL B 1 251 ? -3.123 41.125 20.625 1 98.38 251 VAL B O 1
ATOM 4560 N N . GLY B 1 252 ? -5.246 40.938 19.812 1 98.5 252 GLY B N 1
ATOM 4561 C CA . GLY B 1 252 ? -5.156 42.25 19.141 1 98.5 252 GLY B CA 1
ATOM 4562 C C . GLY B 1 252 ? -5.867 42.25 17.812 1 98.5 252 GLY B C 1
ATOM 4563 O O . GLY B 1 252 ? -6.035 43.312 17.219 1 98.5 252 GLY B O 1
ATOM 4564 N N . TYR B 1 253 ? -6.32 41.156 17.344 1 98.69 253 TYR B N 1
ATOM 4565 C CA . TYR B 1 253 ? -7.016 41.125 16.062 1 98.69 253 TYR B CA 1
ATOM 4566 C C . TYR B 1 253 ? -8.383 41.781 16.156 1 98.69 253 TYR B C 1
ATOM 4568 O O . TYR B 1 253 ? -9.094 41.625 17.156 1 98.69 253 TYR B O 1
ATOM 4576 N N . LYS B 1 254 ? -8.734 42.469 15.125 1 98.44 254 LYS B N 1
ATOM 4577 C CA . LYS B 1 254 ? -10.039 43.125 15.109 1 98.44 254 LYS B CA 1
ATOM 4578 C C . LYS B 1 254 ? -11.156 42.125 14.867 1 98.44 254 LYS B C 1
ATOM 4580 O O . LYS B 1 254 ? -11 41.188 14.078 1 98.44 254 LYS B O 1
ATOM 4585 N N . SER B 1 255 ? -12.234 42.344 15.461 1 97.81 255 SER B N 1
ATOM 4586 C CA . SER B 1 255 ? -13.367 41.438 15.398 1 97.81 255 SER B CA 1
ATOM 4587 C C . SER B 1 255 ? -13.805 41.219 13.953 1 97.81 255 SER B C 1
ATOM 4589 O O . SER B 1 255 ? -14.141 40.094 13.578 1 97.81 255 SER B O 1
ATOM 4591 N N . GLU B 1 256 ? -13.75 42.25 13.18 1 97.69 256 GLU B N 1
ATOM 4592 C CA . GLU B 1 256 ? -14.227 42.188 11.797 1 97.69 256 GLU B CA 1
ATOM 4593 C C . GLU B 1 256 ? -13.242 41.406 10.922 1 97.69 256 GLU B C 1
ATOM 4595 O O . GLU B 1 256 ? -13.578 41 9.812 1 97.69 256 GLU B O 1
ATOM 4600 N N . ALA B 1 257 ? -12.047 41.219 11.469 1 98.12 257 ALA B N 1
ATOM 4601 C CA . ALA B 1 257 ? -11.008 40.562 10.68 1 98.12 257 ALA B CA 1
ATOM 4602 C C . ALA B 1 257 ? -10.836 39.125 11.102 1 98.12 257 ALA B C 1
ATOM 4604 O O . ALA B 1 257 ? -9.859 38.469 10.719 1 98.12 257 ALA B O 1
ATOM 4605 N N . ILE B 1 258 ? -11.742 38.656 11.977 1 98.75 258 ILE B N 1
ATOM 4606 C CA . ILE B 1 258 ? -11.695 37.281 12.445 1 98.75 258 ILE B CA 1
ATOM 4607 C C . ILE B 1 258 ? -12.844 36.469 11.828 1 98.75 258 ILE B C 1
ATOM 4609 O O . ILE B 1 258 ? -14 36.906 11.867 1 98.75 258 ILE B O 1
ATOM 4613 N N . THR B 1 259 ? -12.523 35.375 11.234 1 98.69 259 THR B N 1
ATOM 4614 C CA . THR B 1 259 ? -13.523 34.438 10.75 1 98.69 259 THR B CA 1
ATOM 4615 C C . THR B 1 259 ? -13.297 33.062 11.344 1 98.69 259 THR B C 1
ATOM 4617 O O . THR B 1 259 ? -12.172 32.562 11.367 1 98.69 259 THR B O 1
ATOM 4620 N N . ILE B 1 260 ? -14.32 32.469 11.914 1 98.62 260 ILE B N 1
ATOM 4621 C CA . ILE B 1 260 ? -14.32 31.094 12.406 1 98.62 260 ILE B CA 1
ATOM 4622 C C . ILE B 1 260 ? -15.453 30.312 11.742 1 98.62 260 ILE B C 1
ATOM 4624 O O . ILE B 1 260 ? -16.625 30.609 11.953 1 98.62 260 ILE B O 1
ATOM 4628 N N . THR B 1 261 ? -15.094 29.359 10.914 1 98.56 261 THR B N 1
ATOM 4629 C CA . THR B 1 261 ? -16.062 28.578 10.148 1 98.56 261 THR B CA 1
ATOM 4630 C C . THR B 1 261 ? -16.062 27.125 10.609 1 98.56 261 THR B C 1
ATOM 4632 O O . THR B 1 261 ? -15.039 26.453 10.539 1 98.56 261 THR B O 1
ATOM 4635 N N . ASP B 1 262 ? -17.188 26.688 11.062 1 98.31 262 ASP B N 1
ATOM 4636 C CA . ASP B 1 262 ? -17.344 25.297 11.508 1 98.31 262 ASP B CA 1
ATOM 4637 C C . ASP B 1 262 ? -17.516 24.359 10.312 1 98.31 262 ASP B C 1
ATOM 4639 O O . ASP B 1 262 ? -18.469 24.484 9.547 1 98.31 262 ASP B O 1
ATOM 4643 N N . ILE B 1 263 ? -16.594 23.406 10.18 1 97.75 263 ILE B N 1
ATOM 4644 C CA . ILE B 1 263 ? -16.688 22.469 9.062 1 97.75 263 ILE B CA 1
ATOM 4645 C C . ILE B 1 263 ? -16.766 21.047 9.602 1 97.75 263 ILE B C 1
ATOM 4647 O O . ILE B 1 263 ? -16.406 20.094 8.906 1 97.75 263 ILE B O 1
ATOM 4651 N N . SER B 1 264 ? -17.219 20.875 10.766 1 97.19 264 SER B N 1
ATOM 4652 C CA . SER B 1 264 ? -17.266 19.609 11.477 1 97.19 264 SER B CA 1
ATOM 4653 C C . SER B 1 264 ? -17.938 18.516 10.648 1 97.19 264 SER B C 1
ATOM 4655 O O . SER B 1 264 ? -17.516 17.359 10.648 1 97.19 264 SER B O 1
ATOM 4657 N N . GLU B 1 265 ? -18.938 18.891 9.898 1 94.69 265 GLU B N 1
ATOM 4658 C CA . GLU B 1 265 ? -19.766 17.922 9.18 1 94.69 265 GLU B CA 1
ATOM 4659 C C . GLU B 1 265 ? -18.953 17.234 8.078 1 94.69 265 GLU B C 1
ATOM 4661 O O . GLU B 1 265 ? -19.312 16.141 7.641 1 94.69 265 GLU B O 1
ATOM 4666 N N . HIS B 1 266 ? -17.875 17.859 7.723 1 96.56 266 HIS B N 1
ATOM 4667 C CA . HIS B 1 266 ? -17.094 17.328 6.613 1 96.56 266 HIS B CA 1
ATOM 4668 C C . HIS B 1 266 ? -15.734 16.812 7.094 1 96.56 266 HIS B C 1
ATOM 4670 O O . HIS B 1 266 ? -14.797 16.703 6.301 1 96.56 266 HIS B O 1
ATOM 4676 N N . VAL B 1 267 ? -15.656 16.562 8.406 1 97.44 267 VAL B N 1
ATOM 4677 C CA . VAL B 1 267 ? -14.328 16.203 8.898 1 97.44 267 VAL B CA 1
ATOM 4678 C C . VAL B 1 267 ? -14.398 14.883 9.648 1 97.44 267 VAL B C 1
ATOM 4680 O O . VAL B 1 267 ? -13.914 13.859 9.164 1 97.44 267 VAL B O 1
ATOM 4683 N N . PHE B 1 268 ? -15.211 14.828 10.719 1 96.94 268 PHE B N 1
ATOM 4684 C CA . PHE B 1 268 ? -15.031 13.766 11.695 1 96.94 268 PHE B CA 1
ATOM 4685 C C . PHE B 1 268 ? -15.688 12.477 11.219 1 96.94 268 PHE B C 1
ATOM 4687 O O . PHE B 1 268 ? -15.023 11.438 11.109 1 96.94 268 PHE B O 1
ATOM 4694 N N . ALA B 1 269 ? -16.969 12.531 10.859 1 95.5 269 ALA B N 1
ATOM 4695 C CA . ALA B 1 269 ? -17.688 11.32 10.469 1 95.5 269 ALA B CA 1
ATOM 4696 C C . ALA B 1 269 ? -17.109 10.727 9.188 1 95.5 269 ALA B C 1
ATOM 4698 O O . ALA B 1 269 ? -16.828 9.523 9.125 1 95.5 269 ALA B O 1
ATOM 4699 N N . PRO B 1 270 ? -16.875 11.578 8.211 1 95.81 270 PRO B N 1
ATOM 4700 C CA . PRO B 1 270 ? -16.281 11.016 7 1 95.81 270 PRO B CA 1
ATOM 4701 C C . PRO B 1 270 ? -14.883 10.438 7.238 1 95.81 270 PRO B C 1
ATOM 4703 O O . PRO B 1 270 ? -14.523 9.422 6.637 1 95.81 270 PRO B O 1
ATOM 4706 N N . LEU B 1 271 ? -14.094 11.055 8.07 1 96.38 271 LEU B N 1
ATOM 4707 C CA . LEU B 1 271 ? -12.773 10.516 8.391 1 96.38 271 LEU B CA 1
ATOM 4708 C C . LEU B 1 271 ? -12.891 9.156 9.07 1 96.38 271 LEU B C 1
ATOM 4710 O O . LEU B 1 271 ? -12.148 8.234 8.75 1 96.38 271 LEU B O 1
ATOM 4714 N N . ALA B 1 272 ? -13.805 9.086 10.016 1 96.06 272 ALA B N 1
ATOM 4715 C CA . ALA B 1 272 ? -14.023 7.812 10.695 1 96.06 272 ALA B CA 1
ATOM 4716 C C . ALA B 1 272 ? -14.406 6.723 9.695 1 96.06 272 ALA B C 1
ATOM 4718 O O . ALA B 1 272 ? -13.945 5.586 9.805 1 96.06 272 ALA B O 1
ATOM 4719 N N . LEU B 1 273 ? -15.273 7.062 8.789 1 95.12 273 LEU B N 1
ATOM 4720 C CA . LEU B 1 273 ? -15.68 6.113 7.754 1 95.12 273 LEU B CA 1
ATOM 4721 C C . LEU B 1 273 ? -14.484 5.676 6.918 1 95.12 273 LEU B C 1
ATOM 4723 O O . LEU B 1 273 ? -14.305 4.484 6.648 1 95.12 273 LEU B O 1
ATOM 4727 N N . PHE B 1 274 ? -13.672 6.59 6.508 1 96.38 274 PHE B N 1
ATOM 4728 C CA . PHE B 1 274 ? -12.469 6.266 5.75 1 96.38 274 PHE B CA 1
ATOM 4729 C C . PHE B 1 274 ? -11.586 5.297 6.523 1 96.38 274 PHE B C 1
ATOM 4731 O O . PHE B 1 274 ? -11.094 4.312 5.965 1 96.38 274 PHE B O 1
ATOM 4738 N N . LEU B 1 275 ? -11.344 5.652 7.785 1 96.75 275 LEU B N 1
ATOM 4739 C CA . LEU B 1 275 ? -10.477 4.809 8.602 1 96.75 275 LEU B CA 1
ATOM 4740 C C . LEU B 1 275 ? -11.047 3.398 8.719 1 96.75 275 LEU B C 1
ATOM 4742 O O . LEU B 1 275 ? -10.297 2.422 8.727 1 96.75 275 LEU B O 1
ATOM 4746 N N . THR B 1 276 ? -12.352 3.324 8.836 1 96.69 276 THR B N 1
ATOM 4747 C CA . THR B 1 276 ? -13.008 2.02 8.883 1 96.69 276 THR B CA 1
ATOM 4748 C C . THR B 1 276 ? -12.75 1.239 7.602 1 96.69 276 THR B C 1
ATOM 4750 O O . THR B 1 276 ? -12.383 0.064 7.645 1 96.69 276 THR B O 1
ATOM 4753 N N . GLU B 1 277 ? -12.938 1.855 6.535 1 95.69 277 GLU B N 1
ATOM 4754 C CA . GLU B 1 277 ? -12.734 1.221 5.234 1 95.69 277 GLU B CA 1
ATOM 4755 C C . GLU B 1 277 ? -11.266 0.854 5.023 1 95.69 277 GLU B C 1
ATOM 4757 O O . GLU B 1 277 ? -10.953 -0.229 4.523 1 95.69 277 GLU B O 1
ATOM 4762 N N . GLN B 1 278 ? -10.391 1.815 5.383 1 96.62 278 GLN B N 1
ATOM 4763 C CA . GLN B 1 278 ? -8.961 1.556 5.25 1 96.62 278 GLN B CA 1
ATOM 4764 C C . GLN B 1 278 ? -8.539 0.355 6.094 1 96.62 278 GLN B C 1
ATOM 4766 O O . GLN B 1 278 ? -7.73 -0.464 5.656 1 96.62 278 GLN B O 1
ATOM 4771 N N . ASP B 1 279 ? -9.039 0.307 7.293 1 96.94 279 ASP B N 1
ATOM 4772 C CA . ASP B 1 279 ? -8.742 -0.832 8.148 1 96.94 279 ASP B CA 1
ATOM 4773 C C . ASP B 1 279 ? -9.195 -2.141 7.512 1 96.94 279 ASP B C 1
ATOM 4775 O O . ASP B 1 279 ? -8.453 -3.129 7.516 1 96.94 279 ASP B O 1
ATOM 4779 N N . SER B 1 280 ? -10.406 -2.193 6.984 1 95.75 280 SER B N 1
ATOM 4780 C CA . SER B 1 280 ? -10.938 -3.377 6.316 1 95.75 280 SER B CA 1
ATOM 4781 C C . SER B 1 280 ? -10.07 -3.779 5.129 1 95.75 280 SER B C 1
ATOM 4783 O O . SER B 1 280 ? -9.773 -4.961 4.945 1 95.75 280 SER B O 1
ATOM 4785 N N . ARG B 1 281 ? -9.633 -2.836 4.344 1 94.56 281 ARG B N 1
ATOM 4786 C CA . ARG B 1 281 ? -8.797 -3.09 3.18 1 94.56 281 ARG B CA 1
ATOM 4787 C C . ARG B 1 281 ? -7.457 -3.699 3.592 1 94.56 281 ARG B C 1
ATOM 4789 O O . ARG B 1 281 ? -7 -4.672 2.988 1 94.56 281 ARG B O 1
ATOM 4796 N N . LEU B 1 282 ? -6.871 -3.1 4.613 1 96.12 282 LEU B N 1
ATOM 4797 C CA . LEU B 1 282 ? -5.57 -3.59 5.055 1 96.12 282 LEU B CA 1
ATOM 4798 C C . LEU B 1 282 ? -5.695 -4.973 5.684 1 96.12 282 LEU B C 1
ATOM 4800 O O . LEU B 1 282 ? -4.801 -5.809 5.531 1 96.12 282 LEU B O 1
ATOM 4804 N N . LYS B 1 283 ? -6.797 -5.223 6.352 1 94.69 283 LYS B N 1
ATOM 4805 C CA . LYS B 1 283 ? -7.008 -6.52 6.988 1 94.69 283 LYS B CA 1
ATOM 4806 C C . LYS B 1 283 ? -7.117 -7.633 5.945 1 94.69 283 LYS B C 1
ATOM 4808 O O . LYS B 1 283 ? -6.77 -8.781 6.223 1 94.69 283 LYS B O 1
ATOM 4813 N N . MET B 1 284 ? -7.531 -7.352 4.766 1 90.94 284 MET B N 1
ATOM 4814 C CA . MET B 1 284 ? -7.629 -8.328 3.684 1 90.94 284 MET B CA 1
ATOM 4815 C C . MET B 1 284 ? -6.27 -8.961 3.4 1 90.94 284 MET B C 1
ATOM 4817 O O . MET B 1 284 ? -6.191 -10.133 3.021 1 90.94 284 MET B O 1
ATOM 4821 N N . VAL B 1 285 ? -5.254 -8.141 3.615 1 93.62 285 VAL B N 1
ATOM 4822 C CA . VAL B 1 285 ? -3.926 -8.656 3.311 1 93.62 285 VAL B CA 1
ATOM 4823 C C . VAL B 1 285 ? -3.154 -8.898 4.605 1 93.62 285 VAL B C 1
ATOM 4825 O O . VAL B 1 285 ? -1.922 -8.898 4.613 1 93.62 285 VAL B O 1
ATOM 4828 N N . GLY B 1 286 ? -3.873 -8.992 5.707 1 92.5 286 GLY B N 1
ATOM 4829 C CA . GLY B 1 286 ? -3.295 -9.383 6.98 1 92.5 286 GLY B CA 1
ATOM 4830 C C . GLY B 1 286 ? -2.672 -8.219 7.734 1 92.5 286 GLY B C 1
ATOM 4831 O O . GLY B 1 286 ? -1.795 -8.422 8.578 1 92.5 286 GLY B O 1
ATOM 4832 N N . LEU B 1 287 ? -3.039 -7.02 7.383 1 95.88 287 LEU B N 1
ATOM 4833 C CA . LEU B 1 287 ? -2.525 -5.824 8.047 1 95.88 287 LEU B CA 1
ATOM 4834 C C . LEU B 1 287 ? -3.648 -5.066 8.742 1 95.88 287 LEU B C 1
ATOM 4836 O O . LEU B 1 287 ? -4.691 -5.645 9.055 1 95.88 287 LEU B O 1
ATOM 4840 N N . GLY B 1 288 ? -3.355 -3.898 9.18 1 95.69 288 GLY B N 1
ATOM 4841 C CA . GLY B 1 288 ? -4.332 -3.051 9.844 1 95.69 288 GLY B CA 1
ATOM 4842 C C . GLY B 1 288 ? -3.84 -1.633 10.062 1 95.69 288 GLY B C 1
ATOM 4843 O O . GLY B 1 288 ? -2.691 -1.313 9.75 1 95.69 288 GLY B O 1
ATOM 4844 N N . ILE B 1 289 ? -4.727 -0.851 10.664 1 96.06 289 ILE B N 1
ATOM 4845 C CA . ILE B 1 289 ? -4.359 0.551 10.836 1 96.06 289 ILE B CA 1
ATOM 4846 C C . ILE B 1 289 ? -3.701 0.75 12.195 1 96.06 289 ILE B C 1
ATOM 4848 O O . ILE B 1 289 ? -3.248 1.851 12.516 1 96.06 289 ILE B O 1
ATOM 4852 N N . GLY B 1 290 ? -3.615 -0.271 13.016 1 92.19 290 GLY B N 1
ATOM 4853 C CA . GLY B 1 290 ? -2.889 -0.231 14.273 1 92.19 290 GLY B CA 1
ATOM 4854 C C . GLY B 1 290 ? -3.496 0.727 15.281 1 92.19 290 GLY B C 1
ATOM 4855 O O . GLY B 1 290 ? -4.695 0.665 15.562 1 92.19 290 GLY B O 1
ATOM 4856 N N . ARG B 1 291 ? -2.682 1.631 15.828 1 88.38 291 ARG B N 1
ATOM 4857 C CA . ARG B 1 291 ? -3.08 2.541 16.891 1 88.38 291 ARG B CA 1
ATOM 4858 C C . ARG B 1 291 ? -4.086 3.57 16.391 1 88.38 291 ARG B C 1
ATOM 4860 O O . ARG B 1 291 ? -4.754 4.234 17.188 1 88.38 291 ARG B O 1
ATOM 4867 N N . PHE B 1 292 ? -4.219 3.729 15.133 1 93.75 292 PHE B N 1
ATOM 4868 C CA . PHE B 1 292 ? -5.148 4.699 14.57 1 93.75 292 PHE B CA 1
ATOM 4869 C C . PHE B 1 292 ? -6.59 4.227 14.734 1 93.75 292 PHE B C 1
ATOM 4871 O O . PHE B 1 292 ? -7.531 4.961 14.422 1 93.75 292 PHE B O 1
ATOM 4878 N N . GLY B 1 293 ? -6.703 2.945 15.234 1 93.38 293 GLY B N 1
ATOM 4879 C CA . GLY B 1 293 ? -8.023 2.463 15.586 1 93.38 293 GLY B CA 1
ATOM 4880 C C . GLY B 1 293 ? -8.68 3.275 16.688 1 93.38 293 GLY B C 1
ATOM 4881 O O . GLY B 1 293 ? -9.891 3.479 16.688 1 93.38 293 GLY B O 1
ATOM 4882 N N . VAL B 1 294 ? -7.855 3.725 17.625 1 90.06 294 VAL B N 1
ATOM 4883 C CA . VAL B 1 294 ? -8.352 4.566 18.719 1 90.06 294 VAL B CA 1
ATOM 4884 C C . VAL B 1 294 ? -8.844 5.898 18.156 1 90.06 294 VAL B C 1
ATOM 4886 O O . VAL B 1 294 ? -9.914 6.383 18.516 1 90.06 294 VAL B O 1
ATOM 4889 N N . ALA B 1 295 ? -8.039 6.469 17.25 1 91.88 295 ALA B N 1
ATOM 4890 C CA . ALA B 1 295 ? -8.445 7.711 16.609 1 91.88 295 ALA B CA 1
ATOM 4891 C C . ALA B 1 295 ? -9.758 7.535 15.844 1 91.88 295 ALA B C 1
ATOM 4893 O O . ALA B 1 295 ? -10.625 8.406 15.891 1 91.88 295 ALA B O 1
ATOM 4894 N N . LYS B 1 296 ? -9.883 6.422 15.148 1 95 296 LYS B N 1
ATOM 4895 C CA . LYS B 1 296 ? -11.109 6.102 14.422 1 95 296 LYS B CA 1
ATOM 4896 C C . LYS B 1 296 ? -12.328 6.16 15.344 1 95 296 LYS B C 1
ATOM 4898 O O . LYS B 1 296 ? -13.336 6.785 15.008 1 95 296 LYS B O 1
ATOM 4903 N N . THR B 1 297 ? -12.227 5.543 16.531 1 93.62 297 THR B N 1
ATOM 4904 C CA . THR B 1 297 ? -13.32 5.52 17.5 1 93.62 297 THR B CA 1
ATOM 4905 C C . THR B 1 297 ? -13.617 6.922 18.016 1 93.62 297 THR B C 1
ATOM 4907 O O . THR B 1 297 ? -14.781 7.297 18.172 1 93.62 297 THR B O 1
ATOM 4910 N N . MET B 1 298 ? -12.617 7.648 18.234 1 93.31 298 MET B N 1
ATOM 4911 C CA . MET B 1 298 ? -12.758 9.023 18.703 1 93.31 298 MET B CA 1
ATOM 4912 C C . MET B 1 298 ? -13.469 9.883 17.656 1 93.31 298 MET B C 1
ATOM 4914 O O . MET B 1 298 ? -14.422 10.594 17.984 1 93.31 298 MET B O 1
ATOM 4918 N N . PHE B 1 299 ? -13.016 9.797 16.406 1 95.81 299 PHE B N 1
ATOM 4919 C CA . PHE B 1 299 ? -13.617 10.594 15.352 1 95.81 299 PHE B CA 1
ATOM 4920 C C . PHE B 1 299 ? -15.07 10.195 15.133 1 95.81 299 PHE B C 1
ATOM 4922 O O . PHE B 1 299 ? -15.914 11.047 14.844 1 95.81 299 PHE B O 1
ATOM 4929 N N . SER B 1 300 ? -15.32 8.898 15.25 1 96.31 300 SER B N 1
ATOM 4930 C CA . SER B 1 300 ? -16.703 8.43 15.148 1 96.31 300 SER B CA 1
ATOM 4931 C C . SER B 1 300 ? -17.562 9.039 16.234 1 96.31 300 SER B C 1
ATOM 4933 O O . SER B 1 300 ? -18.688 9.5 15.961 1 96.31 300 SER B O 1
ATOM 4935 N N . TRP B 1 301 ? -17.078 9.086 17.469 1 96 301 TRP B N 1
ATOM 4936 C CA . TRP B 1 301 ? -17.781 9.688 18.594 1 96 301 TRP B CA 1
ATOM 4937 C C . TRP B 1 301 ? -18 11.18 18.375 1 96 301 TRP B C 1
ATOM 4939 O O . TRP B 1 301 ? -19.094 11.695 18.594 1 96 301 TRP B O 1
ATOM 4949 N N . TRP B 1 302 ? -16.938 11.867 17.906 1 96.44 302 TRP B N 1
ATOM 4950 C CA . TRP B 1 302 ? -17.031 13.305 17.625 1 96.44 302 TRP B CA 1
ATOM 4951 C C . TRP B 1 302 ? -18.078 13.578 16.547 1 96.44 302 TRP B C 1
ATOM 4953 O O . TRP B 1 302 ? -18.875 14.508 16.672 1 96.44 302 TRP B O 1
ATOM 4963 N N . GLY B 1 303 ? -18.062 12.734 15.516 1 95.75 303 GLY B N 1
ATOM 4964 C CA . GLY B 1 303 ? -19.016 12.898 14.43 1 95.75 303 GLY B CA 1
ATOM 4965 C C . GLY B 1 303 ? -20.453 12.672 14.852 1 95.75 303 GLY B C 1
ATOM 4966 O O . GLY B 1 303 ? -21.359 13.398 14.43 1 95.75 303 GLY B O 1
ATOM 4967 N N . ARG B 1 304 ? -20.688 11.766 15.703 1 95.81 304 ARG B N 1
ATOM 4968 C CA . ARG B 1 304 ? -22.031 11.391 16.125 1 95.81 304 ARG B CA 1
ATOM 4969 C C . ARG B 1 304 ? -22.594 12.391 17.125 1 95.81 304 ARG B C 1
ATOM 4971 O O . ARG B 1 304 ? -23.781 12.719 17.078 1 95.81 304 ARG B O 1
ATOM 4978 N N . THR B 1 305 ? -21.766 12.867 18.031 1 95.62 305 THR B N 1
ATOM 4979 C CA . THR B 1 305 ? -22.281 13.641 19.172 1 95.62 305 THR B CA 1
ATOM 4980 C C . THR B 1 305 ? -22.156 15.141 18.891 1 95.62 305 THR B C 1
ATOM 4982 O O . THR B 1 305 ? -22.859 15.945 19.516 1 95.62 305 THR B O 1
ATOM 4985 N N . GLY B 1 306 ? -21.156 15.484 18.109 1 96.12 306 GLY B N 1
ATOM 4986 C CA . GLY B 1 306 ? -20.891 16.891 17.875 1 96.12 306 GLY B CA 1
ATOM 4987 C C . GLY B 1 306 ? -20.172 17.547 19.047 1 96.12 306 GLY B C 1
ATOM 4988 O O . GLY B 1 306 ? -20.141 18.781 19.141 1 96.12 306 GLY B O 1
ATOM 4989 N N . VAL B 1 307 ? -19.578 16.766 19.906 1 96.56 307 VAL B N 1
ATOM 4990 C CA . VAL B 1 307 ? -18.953 17.266 21.125 1 96.56 307 VAL B CA 1
ATOM 4991 C C . VAL B 1 307 ? -17.719 18.094 20.766 1 96.56 307 VAL B C 1
ATOM 4993 O O . VAL B 1 307 ? -17.344 19.016 21.484 1 96.56 307 VAL B O 1
ATOM 4996 N N . MET B 1 308 ? -17.141 17.719 19.672 1 96.88 308 MET B N 1
ATOM 4997 C CA . MET B 1 308 ? -15.969 18.422 19.156 1 96.88 308 MET B CA 1
ATOM 4998 C C . MET B 1 308 ? -16.281 19.125 17.844 1 96.88 308 MET B C 1
ATOM 5000 O O . MET B 1 308 ? -17 18.578 16.984 1 96.88 308 MET B O 1
ATOM 5004 N N . ARG B 1 309 ? -15.773 20.344 17.703 1 97.81 309 ARG B N 1
ATOM 5005 C CA . ARG B 1 309 ? -15.945 21.094 16.469 1 97.81 309 ARG B CA 1
ATOM 5006 C C . ARG B 1 309 ? -14.617 21.281 15.734 1 97.81 309 ARG B C 1
ATOM 5008 O O . ARG B 1 309 ? -13.594 21.562 16.359 1 97.81 309 ARG B O 1
ATOM 5015 N N . GLY B 1 310 ? -14.633 20.953 14.438 1 98.31 310 GLY B N 1
ATOM 5016 C CA . GLY B 1 310 ? -13.539 21.328 13.555 1 98.31 310 GLY B CA 1
ATOM 5017 C C . GLY B 1 310 ? -13.758 22.672 12.875 1 98.31 310 GLY B C 1
ATOM 5018 O O . GLY B 1 310 ? -14.742 22.844 12.141 1 98.31 310 GLY B O 1
ATOM 5019 N N . VAL B 1 311 ? -12.836 23.625 13.094 1 98.81 311 VAL B N 1
ATOM 5020 C CA . VAL B 1 311 ? -13.102 24.969 12.609 1 98.81 311 VAL B CA 1
ATOM 5021 C C . VAL B 1 311 ? -11.914 25.469 11.797 1 98.81 311 VAL B C 1
ATOM 5023 O O . VAL B 1 311 ? -10.766 25.156 12.109 1 98.81 311 VAL B O 1
ATOM 5026 N N . ILE B 1 312 ? -12.211 26.188 10.789 1 98.88 312 ILE B N 1
ATOM 5027 C CA . ILE B 1 312 ? -11.211 27.016 10.125 1 98.88 312 ILE B CA 1
ATOM 5028 C C . ILE B 1 312 ? -11.172 28.406 10.773 1 98.88 312 ILE B C 1
ATOM 5030 O O . ILE B 1 312 ? -12.211 29.047 10.922 1 98.88 312 ILE B O 1
ATOM 5034 N N . VAL B 1 313 ? -10.031 28.828 11.211 1 98.88 313 VAL B N 1
ATOM 5035 C CA . VAL B 1 313 ? -9.844 30.109 11.867 1 98.88 313 VAL B CA 1
ATOM 5036 C C . VAL B 1 313 ? -8.938 31 11.016 1 98.88 313 VAL B C 1
ATOM 5038 O O . VAL B 1 313 ? -7.852 30.578 10.609 1 98.88 313 VAL B O 1
ATOM 5041 N N . VAL B 1 314 ? -9.422 32.188 10.719 1 98.88 314 VAL B N 1
ATOM 5042 C CA . VAL B 1 314 ? -8.609 33.188 10.047 1 98.88 314 VAL B CA 1
ATOM 5043 C C . VAL B 1 314 ? -8.68 34.5 10.82 1 98.88 314 VAL B C 1
ATOM 5045 O O . VAL B 1 314 ? -9.766 34.969 11.172 1 98.88 314 VAL B O 1
ATOM 5048 N N . ALA B 1 315 ? -7.574 35.094 11.156 1 98.88 315 ALA B N 1
ATOM 5049 C CA . ALA B 1 315 ? -7.453 36.406 11.781 1 98.88 315 ALA B CA 1
ATOM 5050 C C . ALA B 1 315 ? -6.453 37.281 11.031 1 98.88 315 ALA B C 1
ATOM 5052 O O . ALA B 1 315 ? -5.266 36.938 10.953 1 98.88 315 ALA B O 1
ATOM 5053 N N . LYS B 1 316 ? -6.898 38.375 10.57 1 97.88 316 LYS B N 1
ATOM 5054 C CA . LYS B 1 316 ? -6.047 39.25 9.766 1 97.88 316 LYS B CA 1
ATOM 5055 C C . LYS B 1 316 ? -5.645 40.5 10.539 1 97.88 316 LYS B C 1
ATOM 5057 O O . LYS B 1 316 ? -6.445 41.031 11.305 1 97.88 316 LYS B O 1
ATOM 5062 N N . LYS B 1 317 ? -4.438 40.875 10.297 1 95.5 317 LYS B N 1
ATOM 5063 C CA . LYS B 1 317 ? -3.912 42.094 10.914 1 95.5 317 LYS B CA 1
ATOM 5064 C C . LYS B 1 317 ? -3.961 43.281 9.945 1 95.5 317 LYS B C 1
ATOM 5066 O O . LYS B 1 317 ? -3.682 43.125 8.758 1 95.5 317 LYS B O 1
#